Protein AF-0000000074740190 (afdb_homodimer)

Organism: NCBI:txid2562239

Foldseek 3Di:
DPPPPPPPPDPPDPDPPPPPPQPFFAKDWDWDDDPQDQGIWIWMAHPVRHTAQPQEPDDQDRDPFGKWAFQAWAFFWFQWAQPQLDPSRTIDTDDDPRHGGTFPGTHHFTKTFGHLFFQAQVDADPQLRAGAPGDGAMEGAHADDTDDHGGIFTWQWAWWWFKADPRHTHIYTYTHGCPGPCNVQGRYPVSCCVVPPPPLVVVLVCQQCRCCVVVGHGIDTTPVRDTGMRVVVVVNRVVRSVVSVCVLVVVDDSPSGDNDD/DPPPPPPPPDPPDPDPPPPPPQDFFAKDWDWDDDPQDQGIWIWMAHPVRHTAQQQEPDDQDRDPFGKWAFQAWAFFWFQWAQPQLDPSGTIDTDDDPRHGGTFPGTHHFTKTFGHLFFQAQVDADPQLRAGAPGDGAMEGAHADDTDDHGGIFTWQWAWWWFKADPRHTHIYTYTHGCPGPCNVQGRYPVSCCVVPPPPLVVVLVCQQCRCCVVVGHGIDTTPVRDTGMRVVVVVNRVVRSVVSVCVLVVVDDSPSGDNDD

pLDDT: mean 92.1, std 17.49, range [26.95, 99.0]

Nearest PDB structures (foldseek):
  6c45-assembly2_C  TM=9.838E-01  e=1.524E-32  Homo sapiens
  1wgi-assembly1_B  TM=9.609E-01  e=1.483E-31  Saccharomyces cerevisiae
  2ik0-assembly1_B  TM=9.710E-01  e=2.364E-31  Saccharomyces cerevisiae
  5c5v-assembly1_A  TM=9.401E-01  e=5.217E-28  Trypanosoma brucei brucei TREU927
  5cux-assembly1_A  TM=9.266E-01  e=1.181E-27  Trypanosoma cruzi

Solvent-accessible surface area (backbone atoms only — not comparable to full-atom values): 28143 Å² total; per-residue (Å²): 135,85,80,77,78,78,79,76,74,78,75,76,76,76,75,77,81,70,74,79,74,64,62,73,78,66,63,48,78,47,75,38,68,50,87,93,48,93,66,25,32,39,37,41,23,38,82,85,65,46,78,37,26,59,49,74,64,38,60,38,62,20,76,96,31,28,28,31,40,28,38,26,31,30,65,40,34,62,40,37,32,67,33,55,58,37,82,54,26,28,39,29,63,42,68,58,96,90,35,79,42,59,48,65,31,56,39,88,37,26,28,31,29,34,20,46,28,24,30,49,57,87,46,63,38,84,90,70,69,22,20,23,64,67,42,52,40,32,31,41,30,68,41,88,70,67,51,59,64,68,40,67,41,48,24,40,66,19,15,25,34,43,33,30,55,96,67,19,32,44,53,39,31,32,25,27,38,59,85,34,91,59,33,87,70,46,71,29,40,66,36,39,55,72,75,40,69,60,50,68,60,33,53,53,36,48,65,25,49,62,52,38,88,77,72,44,74,73,40,47,52,35,78,90,61,43,71,38,41,27,72,56,31,52,49,52,51,51,53,20,26,52,44,26,52,36,41,72,72,59,77,37,88,60,80,73,49,51,76,75,134,136,83,82,77,79,79,78,76,74,77,75,74,77,74,72,78,78,69,74,80,75,64,61,73,77,66,64,48,77,47,75,39,67,52,88,95,48,91,68,26,32,40,37,39,22,38,82,85,66,46,78,36,24,59,48,74,63,37,61,37,61,20,76,97,33,27,28,31,39,28,40,26,32,31,65,40,35,62,41,35,34,67,34,54,56,37,82,55,27,27,38,29,64,40,68,58,94,90,36,80,41,59,50,65,30,56,40,87,38,27,30,28,29,34,20,44,28,24,30,48,56,86,48,64,39,85,88,70,69,21,21,23,64,67,40,51,41,32,31,40,30,68,41,89,70,66,49,59,64,69,39,66,40,47,25,40,66,18,15,26,34,43,32,31,54,95,69,19,31,44,54,40,31,32,25,27,37,58,85,34,90,57,32,85,70,46,72,28,39,66,37,38,54,70,77,39,69,61,49,68,60,34,52,53,38,48,65,23,49,61,53,38,87,76,74,44,72,72,40,46,52,35,79,90,60,44,72,39,40,30,71,56,31,51,50,52,50,52,52,19,26,52,45,27,51,36,40,70,69,60,78,35,89,59,81,71,49,49,78,74,136

Secondary structure (DSSP, 8-state):
-----------------------PPPEEEEEES-TTSTT-EEEEEETTS-EE-TTTTS-SEETTEEEEEEEE-TT--B-EEE-TTSTT--EEE-EETTEE-B-SS--SSEEEE-TT----TT-B-TTT--EE-SSPPEEEE--SSPPPTT-EEEEEEEEEEEEEETTEEEEEEEEEETTSTTGGG--SHHHHHHHSTTHHHHHHHHHHHTTGGGTPPPPEESGGGPPB-HHHHHHHHHHHHHHHHHHHHTSS--TT-----/-----------------------PPP-EEEEES-TTSTT-EEEEE-TTS-EE-TTTTS-SEETTEEEEEEEE-TT--B-EEE-TTSTT--EEE-EETTEE-B-SS--SSEEEE-TT----TT-B-TTT--EE-SSPPEEEE--SSPPPTT-EEEEEEEEEEEEEETTEEEEEEEEEETTSTTGGG--SHHHHHHHSTTHHHHHHHHHHHTTGGGTPPPPEESGGGPPB-HHHHHHHHHHHHHHHHHHHHTSS--TT-----

InterPro domains:
  IPR008162 Inorganic pyrophosphatase [PF00719] (69-245)
  IPR008162 Inorganic pyrophosphatase [PTHR10286] (24-250)
  IPR008162 Inorganic pyrophosphatase [cd00412] (64-242)
  IPR036649 Inorganic pyrophosphatase superfamily [G3DSA:3.90.80.10] (25-261)
  IPR036649 Inorganic pyrophosphatase superfamily [SSF50324] (27-257)

Sequence (522 aa):
MQAAAVAFRRVGVARPFRPAQARLFSYSQHKVGEQGTLDYRMHFQDKNGNKISPWHDIPLKSGEHFNCLIEIPKMTKPKMEVAVKEEMNPIAQDVKKGKLRDYHGPIFWNYGMLPQTWEDPNVTHKETNCAGDNDPVDVVEIGSEALPQGAVEPVKVLGVLAMIDDGELDWKVIGIRVADKLASELNDIDDVEAKCPGVISGIREWFRWYKTPDGKPLNAFGFEEKALDKKFALEVIEETHDAWKKLKAGSTEKGKLWIGQMQAAAVAFRRVGVARPFRPAQARLFSYSQHKVGEQGTLDYRMHFQDKNGNKISPWHDIPLKSGEHFNCLIEIPKMTKPKMEVAVKEEMNPIAQDVKKGKLRDYHGPIFWNYGMLPQTWEDPNVTHKETNCAGDNDPVDVVEIGSEALPQGAVEPVKVLGVLAMIDDGELDWKVIGIRVADKLASELNDIDDVEAKCPGVISGIREWFRWYKTPDGKPLNAFGFEEKALDKKFALEVIEETHDAWKKLKAGSTEKGKLWIGQ

Structure (mmCIF, N/CA/C/O backbone):
data_AF-0000000074740190-model_v1
#
loop_
_entity.id
_entity.type
_entity.pdbx_description
1 polymer 'inorganic diphosphatase'
#
loop_
_atom_site.group_PDB
_atom_site.id
_atom_site.type_symbol
_atom_site.label_atom_id
_atom_site.label_alt_id
_atom_site.label_comp_id
_atom_site.label_asym_id
_atom_site.label_entity_id
_atom_site.label_seq_id
_atom_site.pdbx_PDB_ins_code
_atom_site.Cartn_x
_atom_site.Cartn_y
_atom_site.Cartn_z
_atom_site.occupancy
_atom_site.B_iso_or_equiv
_atom_site.auth_seq_id
_atom_site.auth_comp_id
_atom_site.auth_asym_id
_atom_site.auth_atom_id
_atom_site.pdbx_PDB_model_num
ATOM 1 N N . MET A 1 1 ? 54.125 53.281 -30.781 1 30.09 1 MET A N 1
ATOM 2 C CA . MET A 1 1 ? 52.75 52.812 -30.844 1 30.09 1 MET A CA 1
ATOM 3 C C . MET A 1 1 ? 52.25 52.375 -29.469 1 30.09 1 MET A C 1
ATOM 5 O O . MET A 1 1 ? 52.812 51.469 -28.859 1 30.09 1 MET A O 1
ATOM 9 N N . GLN A 1 2 ? 51.656 53.375 -28.656 1 28.42 2 GLN A N 1
ATOM 10 C CA . GLN A 1 2 ? 51.281 53.406 -27.25 1 28.42 2 GLN A CA 1
ATOM 11 C C . GLN A 1 2 ? 50.094 52.469 -26.953 1 28.42 2 GLN A C 1
ATOM 13 O O . GLN A 1 2 ? 49 52.688 -27.484 1 28.42 2 GLN A O 1
ATOM 18 N N . ALA A 1 3 ? 50.375 51.125 -26.719 1 31.75 3 ALA A N 1
ATOM 19 C CA . ALA A 1 3 ? 49.375 50.094 -26.469 1 31.75 3 ALA A CA 1
ATOM 20 C C . ALA A 1 3 ? 48.469 50.438 -25.281 1 31.75 3 ALA A C 1
ATOM 22 O O . ALA A 1 3 ? 48.969 50.625 -24.172 1 31.75 3 ALA A O 1
ATOM 23 N N . ALA A 1 4 ? 47.312 51.188 -25.531 1 26.95 4 ALA A N 1
ATOM 24 C CA . ALA A 1 4 ? 46.375 51.625 -24.516 1 26.95 4 ALA A CA 1
ATOM 25 C C . ALA A 1 4 ? 45.844 50.438 -23.719 1 26.95 4 ALA A C 1
ATOM 27 O O . ALA A 1 4 ? 45.375 49.438 -24.281 1 26.95 4 ALA A O 1
ATOM 28 N N . ALA A 1 5 ? 46.25 50.25 -22.484 1 33.38 5 ALA A N 1
ATOM 29 C CA . ALA A 1 5 ? 45.906 49.25 -21.469 1 33.38 5 ALA A CA 1
ATOM 30 C C . ALA A 1 5 ? 44.438 49.281 -21.125 1 33.38 5 ALA A C 1
ATOM 32 O O . ALA A 1 5 ? 43.906 50.312 -20.688 1 33.38 5 ALA A O 1
ATOM 33 N N . VAL A 1 6 ? 43.594 48.594 -21.969 1 32.41 6 VAL A N 1
ATOM 34 C CA . VAL A 1 6 ? 42.156 48.469 -21.766 1 32.41 6 VAL A CA 1
ATOM 35 C C . VAL A 1 6 ? 41.875 48.062 -20.328 1 32.41 6 VAL A C 1
ATOM 37 O O . VAL A 1 6 ? 42.406 47.031 -19.859 1 32.41 6 VAL A O 1
ATOM 40 N N . ALA A 1 7 ? 41.531 48.969 -19.469 1 35.66 7 ALA A N 1
ATOM 41 C CA . ALA A 1 7 ? 41.094 48.844 -18.078 1 35.66 7 ALA A CA 1
ATOM 42 C C . ALA A 1 7 ? 39.906 47.875 -17.969 1 35.66 7 ALA A C 1
ATOM 44 O O . ALA A 1 7 ? 38.844 48.125 -18.531 1 35.66 7 ALA A O 1
ATOM 45 N N . PHE A 1 8 ? 40.125 46.531 -17.891 1 33.22 8 PHE A N 1
ATOM 46 C CA . PHE A 1 8 ? 39.062 45.531 -17.672 1 33.22 8 PHE A CA 1
ATOM 47 C C . PHE A 1 8 ? 38.344 45.812 -16.359 1 33.22 8 PHE A C 1
ATOM 49 O O . PHE A 1 8 ? 38.969 45.844 -15.297 1 33.22 8 PHE A O 1
ATOM 56 N N . ARG A 1 9 ? 37.281 46.625 -16.359 1 33.5 9 ARG A N 1
ATOM 57 C CA . ARG A 1 9 ? 36.469 46.781 -15.156 1 33.5 9 ARG A CA 1
ATOM 58 C C . ARG A 1 9 ? 36.031 45.438 -14.617 1 33.5 9 ARG A C 1
ATOM 60 O O . ARG A 1 9 ? 35.531 44.594 -15.359 1 33.5 9 ARG A O 1
ATOM 67 N N . ARG A 1 10 ? 36.469 45.062 -13.398 1 33.75 10 ARG A N 1
ATOM 68 C CA . ARG A 1 10 ? 36.125 43.875 -12.602 1 33.75 10 ARG A CA 1
ATOM 69 C C . ARG A 1 10 ? 34.625 43.812 -12.398 1 33.75 10 ARG A C 1
ATOM 71 O O . ARG A 1 10 ? 34 44.719 -11.859 1 33.75 10 ARG A O 1
ATOM 78 N N . VAL A 1 11 ? 33.844 43.188 -13.281 1 34.56 11 VAL A N 1
ATOM 79 C CA . VAL A 1 11 ? 32.438 42.906 -13.047 1 34.56 11 VAL A CA 1
ATOM 80 C C . VAL A 1 11 ? 32.25 42.312 -11.648 1 34.56 11 VAL A C 1
ATOM 82 O O . VAL A 1 11 ? 33 41.438 -11.234 1 34.56 11 VAL A O 1
ATOM 85 N N . GLY A 1 12 ? 31.781 43.125 -10.727 1 33.66 12 GLY A N 1
ATOM 86 C CA . GLY A 1 12 ? 31.516 42.75 -9.352 1 33.66 12 GLY A CA 1
ATOM 87 C C . GLY A 1 12 ? 30.875 41.375 -9.227 1 33.66 12 GLY A C 1
ATOM 88 O O . GLY A 1 12 ? 30.016 41 -10.031 1 33.66 12 GLY A O 1
ATOM 89 N N . VAL A 1 13 ? 31.5 40.406 -8.609 1 35.81 13 VAL A N 1
ATOM 90 C CA . VAL A 1 13 ? 31.047 39.062 -8.258 1 35.81 13 VAL A CA 1
ATOM 91 C C . VAL A 1 13 ? 29.688 39.125 -7.551 1 35.81 13 VAL A C 1
ATOM 93 O O . VAL A 1 13 ? 29.547 39.844 -6.562 1 35.81 13 VAL A O 1
ATOM 96 N N . ALA A 1 14 ? 28.625 38.844 -8.234 1 39.12 14 ALA A N 1
ATOM 97 C CA . ALA A 1 14 ? 27.281 38.781 -7.645 1 39.12 14 ALA A CA 1
ATOM 98 C C . ALA A 1 14 ? 27.328 38.062 -6.301 1 39.12 14 ALA A C 1
ATOM 100 O O . ALA A 1 14 ? 27.969 37 -6.168 1 39.12 14 ALA A O 1
ATOM 101 N N . ARG A 1 15 ? 27.016 38.781 -5.297 1 40.62 15 ARG A N 1
ATOM 102 C CA . ARG A 1 15 ? 26.922 38.219 -3.955 1 40.62 15 ARG A CA 1
ATOM 103 C C . ARG A 1 15 ? 26.078 36.938 -3.955 1 40.62 15 ARG A C 1
ATOM 105 O O . ARG A 1 15 ? 25.016 36.875 -4.57 1 40.62 15 ARG A O 1
ATOM 112 N N . PRO A 1 16 ? 26.594 35.781 -3.537 1 38.06 16 PRO A N 1
ATOM 113 C CA . PRO A 1 16 ? 25.828 34.531 -3.5 1 38.06 16 PRO A CA 1
ATOM 114 C C . PRO A 1 16 ? 24.531 34.656 -2.713 1 38.06 16 PRO A C 1
ATOM 116 O O . PRO A 1 16 ? 24.484 35.375 -1.706 1 38.06 16 PRO A O 1
ATOM 119 N N . PHE A 1 17 ? 23.344 34.688 -3.232 1 31.52 17 PHE A N 1
ATOM 120 C CA . PHE A 1 17 ? 22.031 34.594 -2.594 1 31.52 17 PHE A CA 1
ATOM 121 C C . PHE A 1 17 ? 22.062 33.594 -1.428 1 31.52 17 PHE A C 1
ATOM 123 O O . PHE A 1 17 ? 22.406 32.438 -1.605 1 31.52 17 PHE A O 1
ATOM 130 N N . ARG A 1 18 ? 22.391 33.969 -0.25 1 36.62 18 ARG A N 1
ATOM 131 C CA . ARG A 1 18 ? 22.219 33.062 0.884 1 36.62 18 ARG A CA 1
ATOM 132 C C . ARG A 1 18 ? 20.766 32.594 0.996 1 36.62 18 ARG A C 1
ATOM 134 O O . ARG A 1 18 ? 19.859 33.438 1.107 1 36.62 18 ARG A O 1
ATOM 141 N N . PRO A 1 19 ? 20.484 31.453 0.653 1 42.22 19 PRO A N 1
ATOM 142 C CA . PRO A 1 19 ? 19.094 31 0.77 1 42.22 19 PRO A CA 1
ATOM 143 C C . PRO A 1 19 ? 18.453 31.406 2.098 1 42.22 19 PRO A C 1
ATOM 145 O O . PRO A 1 19 ? 19.141 31.484 3.121 1 42.22 19 PRO A O 1
ATOM 148 N N . ALA A 1 20 ? 17.484 32.156 2.262 1 42.03 20 ALA A N 1
ATOM 149 C CA . ALA A 1 20 ? 16.734 32.531 3.457 1 42.03 20 ALA A CA 1
ATOM 150 C C . ALA A 1 20 ? 16.641 31.375 4.434 1 42.03 20 ALA A C 1
ATOM 152 O O . ALA A 1 20 ? 16.156 30.297 4.07 1 42.03 20 ALA A O 1
ATOM 153 N N . GLN A 1 21 ? 17.484 31.312 5.43 1 46.09 21 GLN A N 1
ATOM 154 C CA . GLN A 1 21 ? 17.484 30.312 6.484 1 46.09 21 GLN A CA 1
ATOM 155 C C . GLN A 1 21 ? 16.109 30.141 7.102 1 46.09 21 GLN A C 1
ATOM 157 O O . GLN A 1 21 ? 15.492 31.125 7.539 1 46.09 21 GLN A O 1
ATOM 162 N N . ALA A 1 22 ? 15.312 29.156 6.656 1 55.09 22 ALA A N 1
ATOM 163 C CA . ALA A 1 22 ? 14.047 28.812 7.305 1 55.09 22 ALA A CA 1
ATOM 164 C C . ALA A 1 22 ? 14.164 28.922 8.828 1 55.09 22 ALA A C 1
ATOM 166 O O . ALA A 1 22 ? 15.117 28.406 9.414 1 55.09 22 ALA A O 1
ATOM 167 N N . ARG A 1 23 ? 13.68 30.016 9.422 1 59 23 ARG A N 1
ATOM 168 C CA . ARG A 1 23 ? 13.656 30.141 10.875 1 59 23 ARG A CA 1
ATOM 169 C C . ARG A 1 23 ? 12.797 29.047 11.5 1 59 23 ARG A C 1
ATOM 171 O O . ARG A 1 23 ? 11.609 28.922 11.195 1 59 23 ARG A O 1
ATOM 178 N N . LEU A 1 24 ? 13.438 28.141 12.219 1 73.38 24 LEU A N 1
ATOM 179 C CA . LEU A 1 24 ? 12.773 27.047 12.93 1 73.38 24 LEU A CA 1
ATOM 180 C C . LEU A 1 24 ? 11.922 27.578 14.078 1 73.38 24 LEU A C 1
ATOM 182 O O . LEU A 1 24 ? 12.352 28.484 14.805 1 73.38 24 LEU A O 1
ATOM 186 N N . PHE A 1 25 ? 10.688 27.312 14.016 1 84.12 25 PHE A N 1
ATOM 187 C CA . PHE A 1 25 ? 9.828 27.609 15.156 1 84.12 25 PHE A CA 1
ATOM 188 C C . PHE A 1 25 ? 10.391 27.016 16.438 1 84.12 25 PHE A C 1
ATOM 190 O O . PHE A 1 25 ? 10.766 25.844 16.469 1 84.12 25 PHE A O 1
ATOM 197 N N . SER A 1 26 ? 10.531 27.875 17.484 1 87.88 26 SER A N 1
ATOM 198 C CA . SER A 1 26 ? 11.062 27.406 18.766 1 87.88 26 SER A CA 1
ATOM 199 C C . SER A 1 26 ? 9.953 26.875 19.672 1 87.88 26 SER A C 1
ATOM 201 O O . SER A 1 26 ? 8.977 27.578 19.922 1 87.88 26 SER A O 1
ATOM 203 N N . TYR A 1 27 ? 10.109 25.641 20.062 1 93.44 27 TYR A N 1
ATOM 204 C CA . TYR A 1 27 ? 9.102 24.969 20.875 1 93.44 27 TYR A CA 1
ATOM 205 C C . TYR A 1 27 ? 9.719 23.828 21.688 1 93.44 27 TYR A C 1
ATOM 207 O O . TYR A 1 27 ? 10.867 23.453 21.469 1 93.44 27 TYR A O 1
ATOM 215 N N . SER A 1 28 ? 9 23.391 22.688 1 95.69 28 SER A N 1
ATOM 216 C CA . SER A 1 28 ? 9.32 22.172 23.422 1 95.69 28 SER A CA 1
ATOM 217 C C . SER A 1 28 ? 8.109 21.25 23.531 1 95.69 28 SER A C 1
ATOM 219 O O . SER A 1 28 ? 6.973 21.688 23.312 1 95.69 28 SER A O 1
ATOM 221 N N . GLN A 1 29 ? 8.352 20.031 23.719 1 96.56 29 GLN A N 1
ATOM 222 C CA . GLN A 1 29 ? 7.309 19.016 23.859 1 96.56 29 GLN A CA 1
ATOM 223 C C . GLN A 1 29 ? 7.262 18.453 25.266 1 96.56 29 GLN A C 1
ATOM 225 O O . GLN A 1 29 ? 8.297 18.344 25.938 1 96.56 29 GLN A O 1
ATOM 230 N N . HIS A 1 30 ? 6.09 18.219 25.734 1 96.12 30 HIS A N 1
ATOM 231 C CA . HIS A 1 30 ? 5.867 17.562 27.016 1 96.12 30 HIS A CA 1
ATOM 232 C C . HIS A 1 30 ? 4.914 16.375 26.875 1 96.12 30 HIS A C 1
ATOM 234 O O . HIS A 1 30 ? 3.77 16.547 26.438 1 96.12 30 HIS A O 1
ATOM 240 N N . LYS A 1 31 ? 5.344 15.172 27.281 1 97.31 31 LYS A N 1
ATOM 241 C CA . LYS A 1 31 ? 4.539 13.953 27.156 1 97.31 31 LYS A CA 1
ATOM 242 C C . LYS A 1 31 ? 3.861 13.609 28.484 1 97.31 31 LYS A C 1
ATOM 244 O O . LYS A 1 31 ? 4.465 13.742 29.547 1 97.31 31 LYS A O 1
ATOM 249 N N . VAL A 1 32 ? 2.684 13.305 28.375 1 97.62 32 VAL A N 1
ATOM 250 C CA . VAL A 1 32 ? 1.907 12.766 29.484 1 97.62 32 VAL A CA 1
ATOM 251 C C . VAL A 1 32 ? 1.421 11.359 29.156 1 97.62 32 VAL A C 1
ATOM 253 O O . VAL A 1 32 ? 0.952 11.109 28.031 1 97.62 32 VAL A O 1
ATOM 256 N N . GLY A 1 33 ? 1.54 10.461 30.094 1 97.19 33 GLY A N 1
ATOM 257 C CA . GLY A 1 33 ? 1.168 9.078 29.828 1 97.19 33 GLY A CA 1
ATOM 258 C C . GLY A 1 33 ? 2.193 8.336 28.984 1 97.19 33 GLY A C 1
ATOM 259 O O . GLY A 1 33 ? 3.188 8.922 28.562 1 97.19 33 GLY A O 1
ATOM 260 N N . GLU A 1 34 ? 1.964 7.027 28.797 1 96.19 34 GLU A N 1
ATOM 261 C CA . GLU A 1 34 ? 2.869 6.18 28.031 1 96.19 34 GLU A CA 1
ATOM 262 C C . GLU A 1 34 ? 2.348 5.953 26.609 1 96.19 34 GLU A C 1
ATOM 264 O O . GLU A 1 34 ? 1.158 5.699 26.406 1 96.19 34 GLU A O 1
ATOM 269 N N . GLN A 1 35 ? 3.285 6.105 25.703 1 94.38 35 GLN A N 1
ATOM 270 C CA . GLN A 1 35 ? 2.887 5.809 24.344 1 94.38 35 GLN A CA 1
ATOM 271 C C . GLN A 1 35 ? 2.285 4.41 24.234 1 94.38 35 GLN A C 1
ATOM 273 O O . GLN A 1 35 ? 2.805 3.459 24.812 1 94.38 35 GLN A O 1
ATOM 278 N N . GLY A 1 36 ? 1.185 4.273 23.547 1 96.5 36 GLY A N 1
ATOM 279 C CA . GLY A 1 36 ? 0.504 2.992 23.422 1 96.5 36 GLY A CA 1
ATOM 280 C C . GLY A 1 36 ? -0.605 2.812 24.453 1 96.5 36 GLY A C 1
ATOM 281 O O . GLY A 1 36 ? -1.18 1.728 24.562 1 96.5 36 GLY A O 1
ATOM 282 N N . THR A 1 37 ? -0.851 3.885 25.203 1 97.56 37 THR A N 1
ATOM 283 C CA . THR A 1 37 ? -1.96 3.859 26.141 1 97.56 37 THR A CA 1
ATOM 284 C C . THR A 1 37 ? -2.982 4.941 25.812 1 97.56 37 THR A C 1
ATOM 286 O O . THR A 1 37 ? -2.688 5.867 25.047 1 97.56 37 THR A O 1
ATOM 289 N N . LEU A 1 38 ? -4.152 4.832 26.344 1 97.5 38 LEU A N 1
ATOM 290 C CA . LEU A 1 38 ? -5.254 5.754 26.078 1 97.5 38 LEU A CA 1
ATOM 291 C C . LEU A 1 38 ? -4.969 7.125 26.688 1 97.5 38 LEU A C 1
ATOM 293 O O . LEU A 1 38 ? -5.547 8.125 26.266 1 97.5 38 LEU A O 1
ATOM 297 N N . ASP A 1 39 ? -4.086 7.203 27.625 1 97.06 39 ASP A N 1
ATOM 298 C CA . ASP A 1 39 ? -3.865 8.445 28.359 1 97.06 39 ASP A CA 1
ATOM 299 C C . ASP A 1 39 ? -2.729 9.25 27.734 1 97.06 39 ASP A C 1
ATOM 301 O O . ASP A 1 39 ? -2.494 10.406 28.109 1 97.06 39 ASP A O 1
ATOM 305 N N . TYR A 1 40 ? -2.057 8.688 26.781 1 98.5 40 TYR A N 1
ATOM 306 C CA . TYR A 1 40 ? -0.911 9.367 26.188 1 98.5 40 TYR A CA 1
ATOM 307 C C . TYR A 1 40 ? -1.335 10.672 25.516 1 98.5 40 TYR A C 1
ATOM 309 O O . TYR A 1 40 ? -2.301 10.695 24.75 1 98.5 40 TYR A O 1
ATOM 317 N N . ARG A 1 41 ? -0.619 11.734 25.797 1 98.69 41 ARG A N 1
ATOM 318 C CA . ARG A 1 41 ? -0.732 13.023 25.125 1 98.69 41 ARG A CA 1
ATOM 319 C C . ARG A 1 41 ? 0.633 13.688 24.984 1 98.69 41 ARG A C 1
ATOM 321 O O . ARG A 1 41 ? 1.448 13.648 25.906 1 98.69 41 ARG A O 1
ATOM 328 N N . MET A 1 42 ? 0.902 14.227 23.875 1 98.75 42 MET A N 1
ATOM 329 C CA . MET A 1 42 ? 2.059 15.102 23.688 1 98.75 42 MET A CA 1
ATOM 330 C C . MET A 1 42 ? 1.632 16.562 23.609 1 98.75 42 MET A C 1
ATOM 332 O O . MET A 1 42 ? 0.971 16.969 22.656 1 98.75 42 MET A O 1
ATOM 336 N N . HIS A 1 43 ? 2.004 17.312 24.578 1 98.69 43 HIS A N 1
ATOM 337 C CA . HIS A 1 43 ? 1.711 18.734 24.656 1 98.69 43 HIS A CA 1
ATOM 338 C C . HIS A 1 43 ? 2.898 19.562 24.188 1 98.69 43 HIS A C 1
ATOM 340 O O . HIS A 1 43 ? 4.008 19.047 24.047 1 98.69 43 HIS A O 1
ATOM 346 N N . PHE A 1 44 ? 2.594 20.859 23.938 1 98.5 44 PHE A N 1
ATOM 347 C CA . PHE A 1 44 ? 3.617 21.75 23.391 1 98.5 44 PHE A CA 1
ATOM 348 C C . PHE A 1 44 ? 3.713 23.031 24.203 1 98.5 44 PHE A C 1
ATOM 350 O O . PHE A 1 44 ? 2.721 23.5 24.766 1 98.5 44 PHE A O 1
ATOM 357 N N . GLN A 1 45 ? 4.934 23.562 24.219 1 97.56 45 GLN A N 1
ATOM 358 C CA . GLN A 1 45 ? 5.203 24.859 24.828 1 97.56 45 GLN A CA 1
ATOM 359 C C . GLN A 1 45 ? 6.059 25.734 23.922 1 97.56 45 GLN A C 1
ATOM 361 O O . GLN A 1 45 ? 6.879 25.234 23.156 1 97.56 45 GLN A O 1
ATOM 366 N N . ASP A 1 46 ? 5.789 27.062 24.047 1 95.38 46 ASP A N 1
ATOM 367 C CA . ASP A 1 46 ? 6.641 27.969 23.297 1 95.38 46 ASP A CA 1
ATOM 368 C C . ASP A 1 46 ? 7.961 28.219 24.031 1 95.38 46 ASP A C 1
ATOM 370 O O . ASP A 1 46 ? 8.25 27.562 25.031 1 95.38 46 ASP A O 1
ATOM 374 N N . LYS A 1 47 ? 8.758 29.109 23.484 1 92.81 47 LYS A N 1
ATOM 375 C CA . LYS A 1 47 ? 10.086 29.375 24.016 1 92.81 47 LYS A CA 1
ATOM 376 C C . LYS A 1 47 ? 10.016 29.953 25.422 1 92.81 47 LYS A C 1
ATOM 378 O O . LYS A 1 47 ? 10.969 29.828 26.203 1 92.81 47 LYS A O 1
ATOM 383 N N . ASN A 1 48 ? 8.922 30.547 25.812 1 94.62 48 ASN A N 1
ATOM 384 C CA . ASN A 1 48 ? 8.758 31.172 27.125 1 94.62 48 ASN A CA 1
ATOM 385 C C . ASN A 1 48 ? 8.133 30.203 28.125 1 94.62 48 ASN A C 1
ATOM 387 O O . ASN A 1 48 ? 7.848 30.594 29.266 1 94.62 48 ASN A O 1
ATOM 391 N N . GLY A 1 49 ? 7.801 29.016 27.703 1 93.81 49 GLY A N 1
ATOM 392 C CA . GLY A 1 49 ? 7.246 28 28.594 1 93.81 49 GLY A CA 1
ATOM 393 C C . GLY A 1 49 ? 5.73 28.016 28.641 1 93.81 49 GLY A C 1
ATOM 394 O O . GLY A 1 49 ? 5.117 27.266 29.391 1 93.81 49 GLY A O 1
ATOM 395 N N . ASN A 1 50 ? 5.16 28.859 27.859 1 95.94 50 ASN A N 1
ATOM 396 C CA . ASN A 1 50 ? 3.705 28.891 27.781 1 95.94 50 ASN A CA 1
ATOM 397 C C . ASN A 1 50 ? 3.16 27.719 26.969 1 95.94 50 ASN A C 1
ATOM 399 O O . ASN A 1 50 ? 3.711 27.375 25.922 1 95.94 50 ASN A O 1
ATOM 403 N N . LYS A 1 51 ? 2.082 27.125 27.484 1 97.06 51 LYS A N 1
ATOM 404 C CA . LYS A 1 51 ? 1.406 26.078 26.719 1 97.06 51 LYS A CA 1
ATOM 405 C C . LYS A 1 51 ? 0.827 26.641 25.422 1 97.06 51 LYS A C 1
ATOM 407 O O . LYS A 1 51 ? 0.241 27.719 25.422 1 97.06 51 LYS A O 1
ATOM 412 N N . ILE A 1 52 ? 1.028 25.891 24.406 1 98 52 ILE A N 1
ATOM 413 C CA . ILE A 1 52 ? 0.496 26.344 23.125 1 98 52 ILE A CA 1
ATOM 414 C C . ILE A 1 52 ? -0.211 25.188 22.422 1 98 52 ILE A C 1
ATOM 416 O O . ILE A 1 52 ? 0.078 24.016 22.688 1 98 52 ILE A O 1
ATOM 420 N N . SER A 1 53 ? -1.227 25.531 21.609 1 98.44 53 SER A N 1
ATOM 421 C CA . SER A 1 53 ? -1.828 24.609 20.656 1 98.44 53 SER A CA 1
ATOM 422 C C . SER A 1 53 ? -0.989 24.5 19.391 1 98.44 53 SER A C 1
ATOM 424 O O . SER A 1 53 ? -0.733 25.5 18.719 1 98.44 53 SER A O 1
ATOM 426 N N . PRO A 1 54 ? -0.589 23.297 19.016 1 98.56 54 PRO A N 1
ATOM 427 C CA . PRO A 1 54 ? 0.177 23.172 17.766 1 98.56 54 PRO A CA 1
ATOM 428 C C . PRO A 1 54 ? -0.657 23.5 16.531 1 98.56 54 PRO A C 1
ATOM 430 O O . PRO A 1 54 ? -0.104 23.797 15.469 1 98.56 54 PRO A O 1
ATOM 433 N N . TRP A 1 55 ? -1.951 23.391 16.625 1 98.81 55 TRP A N 1
ATOM 434 C CA . TRP A 1 55 ? -2.852 23.734 15.523 1 98.81 55 TRP A CA 1
ATOM 435 C C . TRP A 1 55 ? -3 25.234 15.383 1 98.81 55 TRP A C 1
ATOM 437 O O . TRP A 1 55 ? -2.934 25.781 14.273 1 98.81 55 TRP A O 1
ATOM 447 N N . HIS A 1 56 ? -3.086 25.938 16.516 1 98.56 56 HIS A N 1
ATOM 448 C CA . HIS A 1 56 ? -3.531 27.328 16.453 1 98.56 56 HIS A CA 1
ATOM 449 C C . HIS A 1 56 ? -2.371 28.281 16.688 1 98.56 56 HIS A C 1
ATOM 451 O O . HIS A 1 56 ? -2.418 29.438 16.25 1 98.56 56 HIS A O 1
ATOM 457 N N . ASP A 1 57 ? -1.324 27.828 17.344 1 98.06 57 ASP A N 1
ATOM 458 C CA . ASP A 1 57 ? -0.349 28.797 17.844 1 98.06 57 ASP A CA 1
ATOM 459 C C . ASP A 1 57 ? 0.979 28.672 17.109 1 98.06 57 ASP A C 1
ATOM 461 O O . ASP A 1 57 ? 1.845 29.547 17.219 1 98.06 57 ASP A O 1
ATOM 465 N N . ILE A 1 58 ? 1.221 27.625 16.406 1 97.94 58 ILE A N 1
ATOM 466 C CA . ILE A 1 58 ? 2.369 27.547 15.508 1 97.94 58 ILE A CA 1
ATOM 467 C C . ILE A 1 58 ? 2.045 28.25 14.188 1 97.94 58 ILE A C 1
ATOM 469 O O . ILE A 1 58 ? 1.008 27.984 13.578 1 97.94 58 ILE A O 1
ATOM 473 N N . PRO A 1 59 ? 2.914 29.156 13.773 1 98.12 59 PRO A N 1
ATOM 474 C CA . PRO A 1 59 ? 2.625 29.859 12.516 1 98.12 59 PRO A CA 1
ATOM 475 C C . PRO A 1 59 ? 2.596 28.922 11.312 1 98.12 59 PRO A C 1
ATOM 477 O O . PRO A 1 59 ? 3.381 27.969 11.242 1 98.12 59 PRO A O 1
ATOM 480 N N . LEU A 1 60 ? 1.667 29.188 10.398 1 98.69 60 LEU A N 1
ATOM 481 C CA . LEU A 1 60 ? 1.6 28.422 9.148 1 98.69 60 LEU A CA 1
ATOM 482 C C . LEU A 1 60 ? 2.881 28.594 8.344 1 98.69 60 LEU A C 1
ATOM 484 O O . LEU A 1 60 ? 3.473 27.609 7.895 1 98.69 60 LEU A O 1
ATOM 488 N N . LYS A 1 61 ? 3.32 29.828 8.211 1 98.19 61 LYS A N 1
ATOM 489 C CA . LYS A 1 61 ? 4.461 30.156 7.359 1 98.19 61 LYS A CA 1
ATOM 490 C C . LYS A 1 61 ? 5.773 29.984 8.109 1 98.19 61 LYS A C 1
ATOM 492 O O . LYS A 1 61 ? 5.855 30.297 9.305 1 98.19 61 LYS A O 1
ATOM 497 N N . SER A 1 62 ? 6.727 29.5 7.492 1 97.19 62 SER A N 1
ATOM 498 C CA . SER A 1 62 ? 8.133 29.469 7.883 1 97.19 62 SER A CA 1
ATOM 499 C C . SER A 1 62 ? 9.023 30.031 6.777 1 97.19 62 SER A C 1
ATOM 501 O O . SER A 1 62 ? 9.609 29.266 6.004 1 97.19 62 SER A O 1
ATOM 503 N N . GLY A 1 63 ? 9.25 31.359 6.82 1 94.81 63 GLY A N 1
ATOM 504 C CA . GLY A 1 63 ? 9.844 32 5.656 1 94.81 63 GLY A CA 1
ATOM 505 C C . GLY A 1 63 ? 9.016 31.828 4.395 1 94.81 63 GLY A C 1
ATOM 506 O O . GLY A 1 63 ? 7.828 32.156 4.379 1 94.81 63 GLY A O 1
ATOM 507 N N . GLU A 1 64 ? 9.648 31.312 3.346 1 95.56 64 GLU A N 1
ATOM 508 C CA . GLU A 1 64 ? 8.945 31.078 2.092 1 95.56 64 GLU A CA 1
ATOM 509 C C . GLU A 1 64 ? 8.281 29.703 2.076 1 95.56 64 GLU A C 1
ATOM 511 O O . GLU A 1 64 ? 7.59 29.359 1.12 1 95.56 64 GLU A O 1
ATOM 516 N N . HIS A 1 65 ? 8.539 29.047 3.123 1 98.19 65 HIS A N 1
ATOM 517 C CA . HIS A 1 65 ? 8 27.688 3.236 1 98.19 65 HIS A CA 1
ATOM 518 C C . HIS A 1 65 ? 6.898 27.625 4.285 1 98.19 65 HIS A C 1
ATOM 520 O O . HIS A 1 65 ? 6.285 28.641 4.617 1 98.19 65 HIS A O 1
ATOM 526 N N . PHE A 1 66 ? 6.547 26.391 4.684 1 98.81 66 PHE A N 1
ATOM 527 C CA . PHE A 1 66 ? 5.453 26.188 5.625 1 98.81 66 PHE A CA 1
ATOM 528 C C . PHE A 1 66 ? 5.879 25.281 6.766 1 98.81 66 PHE A C 1
ATOM 530 O O . PHE A 1 66 ? 6.566 24.281 6.547 1 98.81 66 PHE A O 1
ATOM 537 N N . ASN A 1 67 ? 5.496 25.641 8 1 98.81 67 ASN A N 1
ATOM 538 C CA . ASN A 1 67 ? 5.707 24.734 9.117 1 98.81 67 ASN A CA 1
ATOM 539 C C . ASN A 1 67 ? 4.805 23.5 9.008 1 98.81 67 ASN A C 1
ATOM 541 O O . ASN A 1 67 ? 3.609 23.625 8.727 1 98.81 67 ASN A O 1
ATOM 545 N N . CYS A 1 68 ? 5.387 22.375 9.141 1 98.81 68 CYS A N 1
ATOM 546 C CA . CYS A 1 68 ? 4.66 21.109 9.203 1 98.81 68 CYS A CA 1
ATOM 547 C C . CYS A 1 68 ? 4.875 20.406 10.547 1 98.81 68 CYS A C 1
ATOM 549 O O . CYS A 1 68 ? 6.016 20.203 10.961 1 98.81 68 CYS A O 1
ATOM 551 N N . LEU A 1 69 ? 3.805 20.141 11.242 1 98.88 69 LEU A N 1
ATOM 552 C CA . LEU A 1 69 ? 3.867 19.328 12.445 1 98.88 69 LEU A CA 1
ATOM 553 C C . LEU A 1 69 ? 3.793 17.844 12.109 1 98.88 69 LEU A C 1
ATOM 555 O O . LEU A 1 69 ? 2.803 17.375 11.531 1 98.88 69 LEU A O 1
ATOM 559 N N . ILE A 1 70 ? 4.809 17.062 12.461 1 98.94 70 ILE A N 1
ATOM 560 C CA . ILE A 1 70 ? 4.832 15.633 12.18 1 98.94 70 ILE A CA 1
ATOM 561 C C . ILE A 1 70 ? 4.031 14.883 13.25 1 98.94 70 ILE A C 1
ATOM 563 O O . ILE A 1 70 ? 4.363 14.938 14.438 1 98.94 70 ILE A O 1
ATOM 567 N N . GLU A 1 71 ? 2.984 14.211 12.789 1 98.88 71 GLU A N 1
ATOM 568 C CA . GLU A 1 71 ? 2.139 13.43 13.68 1 98.88 71 GLU A CA 1
ATOM 569 C C . GLU A 1 71 ? 2.553 11.961 13.695 1 98.88 71 GLU A C 1
ATOM 571 O O . GLU A 1 71 ? 2.639 11.344 14.75 1 98.88 71 GLU A O 1
ATOM 576 N N . ILE A 1 72 ? 2.771 11.445 12.547 1 98.94 72 ILE A N 1
ATOM 577 C CA . ILE A 1 72 ? 3.098 10.039 12.344 1 98.94 72 ILE A CA 1
ATOM 578 C C . ILE A 1 72 ? 4.441 9.922 11.633 1 98.94 72 ILE A C 1
ATOM 580 O O . ILE A 1 72 ? 4.551 10.234 10.445 1 98.94 72 ILE A O 1
ATOM 584 N N . PRO A 1 73 ? 5.457 9.445 12.32 1 98.81 73 PRO A N 1
ATOM 585 C CA . PRO A 1 73 ? 6.758 9.258 11.68 1 98.81 73 PRO A CA 1
ATOM 586 C C . PRO A 1 73 ? 6.73 8.203 10.57 1 98.81 73 PRO A C 1
ATOM 588 O O . PRO A 1 73 ? 6.004 7.211 10.68 1 98.81 73 PRO A O 1
ATOM 591 N N . LYS A 1 74 ? 7.543 8.438 9.586 1 98.62 74 LYS A N 1
ATOM 592 C CA . LYS A 1 74 ? 7.77 7.469 8.516 1 98.62 74 LYS A CA 1
ATOM 593 C C . LYS A 1 74 ? 8.055 6.082 9.086 1 98.62 74 LYS A C 1
ATOM 595 O O . LYS A 1 74 ? 8.789 5.945 10.062 1 98.62 74 LYS A O 1
ATOM 600 N N . MET A 1 75 ? 7.406 5.012 8.508 1 98.12 75 MET A N 1
ATOM 601 C CA . MET A 1 75 ? 7.633 3.596 8.781 1 98.12 75 MET A CA 1
ATOM 602 C C . MET A 1 75 ? 7.059 3.207 10.141 1 98.12 75 MET A C 1
ATOM 604 O O . MET A 1 75 ? 7.578 2.305 10.797 1 98.12 75 MET A O 1
ATOM 608 N N . THR A 1 76 ? 6.02 3.936 10.664 1 98.31 76 THR A N 1
ATOM 609 C CA . THR A 1 76 ? 5.324 3.574 11.891 1 98.31 76 THR A CA 1
ATOM 610 C C . THR A 1 76 ? 3.848 3.299 11.617 1 98.31 76 THR A C 1
ATOM 612 O O . THR A 1 76 ? 3.363 3.533 10.508 1 98.31 76 THR A O 1
ATOM 615 N N . LYS A 1 77 ? 3.08 2.836 12.609 1 98.31 77 LYS A N 1
ATOM 616 C CA . LYS A 1 77 ? 1.724 2.348 12.383 1 98.31 77 LYS A CA 1
ATOM 617 C C . LYS A 1 77 ? 0.714 3.129 13.219 1 98.31 77 LYS A C 1
ATOM 619 O O . LYS A 1 77 ? -0.439 3.293 12.812 1 98.31 77 LYS A O 1
ATOM 624 N N . PRO A 1 78 ? 1.103 3.592 14.453 1 98.62 78 PRO A N 1
ATOM 625 C CA . PRO A 1 78 ? 0.087 4.223 15.297 1 98.62 78 PRO A CA 1
ATOM 626 C C . PRO A 1 78 ? -0.535 5.457 14.656 1 98.62 78 PRO A C 1
ATOM 628 O O . PRO A 1 78 ? 0.186 6.348 14.188 1 98.62 78 PRO A O 1
ATOM 631 N N . LYS A 1 79 ? -1.824 5.527 14.617 1 98.62 79 LYS A N 1
ATOM 632 C CA . LYS A 1 79 ? -2.555 6.641 14.016 1 98.62 79 LYS A CA 1
ATOM 633 C C . LYS A 1 79 ? -2.574 7.852 14.945 1 98.62 79 LYS A C 1
ATOM 635 O O . LYS A 1 79 ? -3.613 8.18 15.516 1 98.62 79 LYS A O 1
ATOM 640 N N . MET A 1 80 ? -1.49 8.508 15 1 98.81 80 MET A N 1
ATOM 641 C CA . MET A 1 80 ? -1.322 9.695 15.828 1 98.81 80 MET A CA 1
ATOM 642 C C . MET A 1 80 ? -1.854 10.938 15.125 1 98.81 80 MET A C 1
ATOM 644 O O . MET A 1 80 ? -1.632 11.109 13.922 1 98.81 80 MET A O 1
ATOM 648 N N . GLU A 1 81 ? -2.521 11.734 15.867 1 98.56 81 GLU A N 1
ATOM 649 C CA . GLU A 1 81 ? -3.074 12.953 15.289 1 98.56 81 GLU A CA 1
ATOM 650 C C . GLU A 1 81 ? -3.223 14.055 16.328 1 98.56 81 GLU A C 1
ATOM 652 O O . GLU A 1 81 ? -3.271 13.773 17.531 1 98.56 81 GLU A O 1
ATOM 657 N N . VAL A 1 82 ? -3.244 15.266 15.867 1 98.75 82 VAL A N 1
ATOM 658 C CA . VAL A 1 82 ? -3.654 16.375 16.719 1 98.75 82 VAL A CA 1
ATOM 659 C C . VAL A 1 82 ? -5.117 16.203 17.125 1 98.75 82 VAL A C 1
ATOM 661 O O . VAL A 1 82 ? -5.992 16.078 16.25 1 98.75 82 VAL A O 1
ATOM 664 N N . ALA A 1 83 ? -5.352 16.156 18.438 1 98.44 83 ALA A N 1
ATOM 665 C CA . ALA A 1 83 ? -6.711 16.031 18.953 1 98.44 83 ALA A CA 1
ATOM 666 C C . ALA A 1 83 ? -7.441 17.375 18.875 1 98.44 83 ALA A C 1
ATOM 668 O O . ALA A 1 83 ? -7.453 18.141 19.844 1 98.44 83 ALA A O 1
ATOM 669 N N . VAL A 1 84 ? -8.164 17.562 17.859 1 98.44 84 VAL A N 1
ATOM 670 C CA . VAL A 1 84 ? -8.68 18.875 17.5 1 98.44 84 VAL A CA 1
ATOM 671 C C . VAL A 1 84 ? -9.805 19.266 18.469 1 98.44 84 VAL A C 1
ATOM 673 O O . VAL A 1 84 ? -10.156 20.438 18.562 1 98.44 84 VAL A O 1
ATOM 676 N N . LYS A 1 85 ? -10.312 18.359 19.234 1 98.06 85 LYS A N 1
ATOM 677 C CA . LYS A 1 85 ? -11.438 18.625 20.125 1 98.06 85 LYS A CA 1
ATOM 678 C C . LYS A 1 85 ? -10.969 18.766 21.578 1 98.06 85 LYS A C 1
ATOM 680 O O . LYS A 1 85 ? -11.766 19.094 22.469 1 98.06 85 LYS A O 1
ATOM 685 N N . GLU A 1 86 ? -9.742 18.531 21.812 1 98.12 86 GLU A N 1
ATOM 686 C CA . GLU A 1 86 ? -9.211 18.594 23.172 1 98.12 86 GLU A CA 1
ATOM 687 C C . GLU A 1 86 ? -8.516 19.922 23.438 1 98.12 86 GLU A C 1
ATOM 689 O O . GLU A 1 86 ? -7.945 20.531 22.531 1 98.12 86 GLU A O 1
ATOM 694 N N . GLU A 1 87 ? -8.531 20.297 24.688 1 97.81 87 GLU A N 1
ATOM 695 C CA . GLU A 1 87 ? -7.875 21.531 25.094 1 97.81 87 GLU A CA 1
ATOM 696 C C . GLU A 1 87 ? -6.391 21.516 24.734 1 97.81 87 GLU A C 1
ATOM 698 O O . GLU A 1 87 ? -5.699 20.531 24.984 1 97.81 87 GLU A O 1
ATOM 703 N N . MET A 1 88 ? -6.023 22.578 24.109 1 98.25 88 MET A N 1
ATOM 704 C CA . MET A 1 88 ? -4.637 22.828 23.719 1 98.25 88 MET A CA 1
ATOM 705 C C . MET A 1 88 ? -4.207 21.891 22.594 1 98.25 88 MET A C 1
ATOM 707 O O . MET A 1 88 ? -3.049 21.906 22.172 1 98.25 88 MET A O 1
ATOM 711 N N . ASN A 1 89 ? -5.051 21.016 22.141 1 98.69 89 ASN A N 1
ATOM 712 C CA . ASN A 1 89 ? -4.895 20.203 20.938 1 98.69 89 ASN A CA 1
ATOM 713 C C . ASN A 1 89 ? -3.619 19.375 21 1 98.69 89 ASN A C 1
ATOM 715 O O . ASN A 1 89 ? -2.811 19.406 20.062 1 98.69 89 ASN A O 1
ATOM 719 N N . PRO A 1 90 ? -3.396 18.516 21.984 1 98.81 90 PRO A N 1
ATOM 720 C CA . PRO A 1 90 ? -2.221 17.641 22 1 98.81 90 PRO A CA 1
ATOM 721 C C . PRO A 1 90 ? -2.232 16.625 20.875 1 98.81 90 PRO A C 1
ATOM 723 O O . PRO A 1 90 ? -3.268 16.406 20.234 1 98.81 90 PRO A O 1
ATOM 726 N N . ILE A 1 91 ? -1.045 16.062 20.562 1 98.88 91 ILE A N 1
ATOM 727 C CA . ILE A 1 91 ? -1.039 14.852 19.734 1 98.88 91 ILE A CA 1
ATOM 728 C C . ILE A 1 91 ? -1.512 13.664 20.578 1 98.88 91 ILE A C 1
ATOM 730 O O . ILE A 1 91 ? -1.082 13.492 21.719 1 98.88 91 ILE A O 1
ATOM 734 N N . ALA A 1 92 ? -2.404 12.922 20.062 1 98.75 92 ALA A N 1
ATOM 735 C CA . ALA A 1 92 ? -2.924 11.695 20.672 1 98.75 92 ALA A CA 1
ATOM 736 C C . ALA A 1 92 ? -3.176 10.625 19.625 1 98.75 92 ALA A C 1
ATOM 738 O O . ALA A 1 92 ? -3.238 10.914 18.422 1 98.75 92 ALA A O 1
ATOM 739 N N . GLN A 1 93 ? -3.238 9.43 20.062 1 98.69 93 GLN A N 1
ATOM 740 C CA . GLN A 1 93 ? -3.58 8.352 19.141 1 98.69 93 GLN A CA 1
ATOM 741 C C . GLN A 1 93 ? -5.094 8.234 18.953 1 98.69 93 GLN A C 1
ATOM 743 O O . GLN A 1 93 ? -5.848 8.336 19.922 1 98.69 93 GLN A O 1
ATOM 748 N N . ASP A 1 94 ? -5.527 8.039 17.75 1 97.75 94 ASP A N 1
ATOM 749 C CA . ASP A 1 94 ? -6.941 7.852 17.438 1 97.75 94 ASP A CA 1
ATOM 750 C C . ASP A 1 94 ? -7.508 6.633 18.172 1 97.75 94 ASP A C 1
ATOM 752 O O . ASP A 1 94 ? -6.809 5.633 18.344 1 97.75 94 ASP A O 1
ATOM 756 N N . VAL A 1 95 ? -8.789 6.781 18.625 1 97.44 95 VAL A N 1
ATOM 757 C CA . VAL A 1 95 ? -9.461 5.734 19.391 1 97.44 95 VAL A CA 1
ATOM 758 C C . VAL A 1 95 ? -10.812 5.422 18.75 1 97.44 95 VAL A C 1
ATOM 760 O O . VAL A 1 95 ? -11.547 6.332 18.359 1 97.44 95 VAL A O 1
ATOM 763 N N . LYS A 1 96 ? -11.086 4.191 18.562 1 94.62 96 LYS A N 1
ATOM 764 C CA . LYS A 1 96 ? -12.398 3.713 18.125 1 94.62 96 LYS A CA 1
ATOM 765 C C . LYS A 1 96 ? -12.914 2.611 19.047 1 94.62 96 LYS A C 1
ATOM 767 O O . LYS A 1 96 ? -12.258 1.583 19.219 1 94.62 96 LYS A O 1
ATOM 772 N N . LYS A 1 97 ? -14.078 2.834 19.688 1 95.06 97 LYS A N 1
ATOM 773 C CA . LYS A 1 97 ? -14.703 1.887 20.609 1 95.06 97 LYS A CA 1
ATOM 774 C C . LYS A 1 97 ? -13.734 1.477 21.719 1 95.06 97 LYS A C 1
ATOM 776 O O . LYS A 1 97 ? -13.578 0.288 22 1 95.06 97 LYS A O 1
ATOM 781 N N . GLY A 1 98 ? -13.023 2.467 22.203 1 95.75 98 GLY A N 1
ATOM 782 C CA . GLY A 1 98 ? -12.156 2.277 23.359 1 95.75 98 GLY A CA 1
ATOM 783 C C . GLY A 1 98 ? -10.82 1.649 23.016 1 95.75 98 GLY A C 1
ATOM 784 O O . GLY A 1 98 ? -10.016 1.365 23.891 1 95.75 98 GLY A O 1
ATOM 785 N N . LYS A 1 99 ? -10.555 1.441 21.781 1 97.31 99 LYS A N 1
ATOM 786 C CA . LYS A 1 99 ? -9.305 0.812 21.375 1 97.31 99 LYS A CA 1
ATOM 787 C C . LYS A 1 99 ? -8.461 1.763 20.516 1 97.31 99 LYS A C 1
ATOM 789 O O . LYS A 1 99 ? -8.992 2.451 19.641 1 97.31 99 LYS A O 1
ATOM 794 N N . LEU A 1 100 ? -7.16 1.779 20.844 1 98.19 100 LEU A N 1
ATOM 795 C CA . LEU A 1 100 ? -6.219 2.562 20.047 1 98.19 100 LEU A CA 1
ATOM 796 C C . LEU A 1 100 ? -6.133 2.029 18.625 1 98.19 100 LEU A C 1
ATOM 798 O O . LEU A 1 100 ? -6.141 0.814 18.406 1 98.19 100 LEU A O 1
ATOM 802 N N . ARG A 1 101 ? -5.949 2.92 17.672 1 98.12 101 ARG A N 1
ATOM 803 C CA . ARG A 1 101 ? -5.961 2.51 16.266 1 98.12 101 ARG A CA 1
ATOM 804 C C . ARG A 1 101 ? -4.562 2.588 15.664 1 98.12 101 ARG A C 1
ATOM 806 O O . ARG A 1 101 ? -3.836 3.559 15.883 1 98.12 101 ARG A O 1
ATOM 813 N N . ASP A 1 102 ? -4.238 1.523 14.93 1 98.12 102 ASP A N 1
ATOM 814 C CA . ASP A 1 102 ? -3.045 1.444 14.094 1 98.12 102 ASP A CA 1
ATOM 815 C C . ASP A 1 102 ? -3.416 1.286 12.617 1 98.12 102 ASP A C 1
ATOM 817 O O . ASP A 1 102 ? -4.5 0.797 12.297 1 98.12 102 ASP A O 1
ATOM 821 N N . TYR A 1 103 ? -2.539 1.76 11.797 1 98.19 103 TYR A N 1
ATOM 822 C CA . TYR A 1 103 ? -2.586 1.263 10.43 1 98.19 103 TYR A CA 1
ATOM 823 C C . TYR A 1 103 ? -2.322 -0.237 10.383 1 98.19 103 TYR A C 1
ATOM 825 O O . TYR A 1 103 ? -1.704 -0.793 11.297 1 98.19 103 TYR A O 1
ATOM 833 N N . HIS A 1 104 ? -2.744 -0.898 9.359 1 97.62 104 HIS A N 1
ATOM 834 C CA . HIS A 1 104 ? -2.551 -2.336 9.211 1 97.62 104 HIS A CA 1
ATOM 835 C C . HIS A 1 104 ? -1.154 -2.65 8.68 1 97.62 104 HIS A C 1
ATOM 837 O O . HIS A 1 104 ? -0.749 -3.814 8.641 1 97.62 104 HIS A O 1
ATOM 843 N N . GLY A 1 105 ? -0.405 -1.762 8.234 1 97.38 105 GLY A N 1
ATOM 844 C CA . GLY A 1 105 ? 1.001 -1.696 7.863 1 97.38 105 GLY A CA 1
ATOM 845 C C . GLY A 1 105 ? 1.601 -0.314 8.047 1 97.38 105 GLY A C 1
ATOM 846 O O . GLY A 1 105 ? 0.872 0.67 8.188 1 97.38 105 GLY A O 1
ATOM 847 N N . PRO A 1 106 ? 2.881 -0.254 8.016 1 98.19 106 PRO A N 1
ATOM 848 C CA . PRO A 1 106 ? 3.471 1.07 8.219 1 98.19 106 PRO A CA 1
ATOM 849 C C . PRO A 1 106 ? 3.191 2.027 7.066 1 98.19 106 PRO A C 1
ATOM 851 O O . PRO A 1 106 ? 3.027 1.589 5.922 1 98.19 106 PRO A O 1
ATOM 854 N N . ILE A 1 107 ? 3.066 3.291 7.414 1 98.56 107 ILE A N 1
ATOM 855 C CA . ILE A 1 107 ? 3.072 4.32 6.379 1 98.56 107 ILE A CA 1
ATOM 856 C C . ILE A 1 107 ? 4.504 4.586 5.922 1 98.56 107 ILE A C 1
ATOM 858 O O . ILE A 1 107 ? 5.43 4.602 6.738 1 98.56 107 ILE A O 1
ATOM 862 N N . PHE A 1 108 ? 4.719 4.879 4.629 1 98.38 108 PHE A N 1
ATOM 863 C CA . PHE A 1 108 ? 6.059 4.871 4.055 1 98.38 108 PHE A CA 1
ATOM 864 C C . PHE A 1 108 ? 6.652 6.273 4.043 1 98.38 108 PHE A C 1
ATOM 866 O O . PHE A 1 108 ? 7.812 6.457 3.676 1 98.38 108 PHE A O 1
ATOM 873 N N . TRP A 1 109 ? 5.863 7.258 4.457 1 98.81 109 TRP A N 1
ATOM 874 C CA . TRP A 1 109 ? 6.266 8.656 4.496 1 98.81 109 TRP A CA 1
ATOM 875 C C . TRP A 1 109 ? 5.949 9.281 5.855 1 98.81 109 TRP A C 1
ATOM 877 O O . TRP A 1 109 ? 5.145 8.734 6.617 1 98.81 109 TRP A O 1
ATOM 887 N N . ASN A 1 110 ? 6.684 10.391 6.148 1 98.94 110 ASN A N 1
ATOM 888 C CA . ASN A 1 110 ? 6.215 11.156 7.297 1 98.94 110 ASN A CA 1
ATOM 889 C C . ASN A 1 110 ? 4.852 11.789 7.031 1 98.94 110 ASN A C 1
ATOM 891 O O . ASN A 1 110 ? 4.574 12.227 5.914 1 98.94 110 ASN A O 1
ATOM 895 N N . TYR A 1 111 ? 4.082 11.773 8.023 1 98.94 111 TYR A N 1
ATOM 896 C CA . TYR A 1 111 ? 2.725 12.289 7.883 1 98.94 111 TYR A CA 1
ATOM 897 C C . TYR A 1 111 ? 2.41 13.297 8.984 1 98.94 111 TYR A C 1
ATOM 899 O O . TYR A 1 111 ? 2.791 13.102 10.141 1 98.94 111 TYR A O 1
ATOM 907 N N . GLY A 1 112 ? 1.773 14.398 8.57 1 98.88 112 GLY A N 1
ATOM 908 C CA . GLY A 1 112 ? 1.456 15.43 9.539 1 98.88 112 GLY A CA 1
ATOM 909 C C . GLY A 1 112 ? 0.435 16.438 9.031 1 98.88 112 GLY A C 1
ATOM 910 O O . GLY A 1 112 ? -0.461 16.078 8.266 1 98.88 112 GLY A O 1
ATOM 911 N N . MET A 1 113 ? 0.505 17.656 9.625 1 98.88 113 MET A N 1
ATOM 912 C CA . MET A 1 113 ? -0.492 18.672 9.281 1 98.88 113 MET A CA 1
ATOM 913 C C . MET A 1 113 ? 0.142 20.047 9.188 1 98.88 113 MET A C 1
ATOM 915 O O . MET A 1 113 ? 1.254 20.266 9.672 1 98.88 113 MET A O 1
ATOM 919 N N . LEU A 1 114 ? -0.522 20.922 8.477 1 98.94 114 LEU A N 1
ATOM 920 C CA . LEU A 1 114 ? -0.182 22.344 8.445 1 98.94 114 LEU A CA 1
ATOM 921 C C . LEU A 1 114 ? -0.932 23.109 9.539 1 98.94 114 LEU A C 1
ATOM 923 O O . LEU A 1 114 ? -2.164 23.156 9.531 1 98.94 114 LEU A O 1
ATOM 927 N N . PRO A 1 115 ? -0.189 23.719 10.461 1 98.81 115 PRO A N 1
ATOM 928 C CA . PRO A 1 115 ? -0.866 24.578 11.445 1 98.81 115 PRO A CA 1
ATOM 929 C C . PRO A 1 115 ? -1.672 25.703 10.789 1 98.81 115 PRO A C 1
ATOM 931 O O . PRO A 1 115 ? -1.406 26.078 9.648 1 98.81 115 PRO A O 1
ATOM 934 N N . GLN A 1 116 ? -2.68 26.125 11.531 1 98.81 116 GLN A N 1
ATOM 935 C CA . GLN A 1 116 ? -3.488 27.281 11.133 1 98.81 116 GLN A CA 1
ATOM 936 C C . GLN A 1 116 ? -4.129 27.062 9.766 1 98.81 116 GLN A C 1
ATOM 938 O O . GLN A 1 116 ? -4.113 27.953 8.914 1 98.81 116 GLN A O 1
ATOM 943 N N . THR A 1 117 ? -4.559 25.891 9.477 1 98.94 117 THR A N 1
ATOM 944 C CA . THR A 1 117 ? -5.414 25.531 8.359 1 98.94 117 THR A CA 1
ATOM 945 C C . THR A 1 117 ? -6.625 24.734 8.844 1 98.94 117 THR A C 1
ATOM 947 O O . THR A 1 117 ? -6.637 24.234 9.969 1 98.94 117 THR A O 1
ATOM 950 N N . TRP A 1 118 ? -7.629 24.719 8.047 1 98.88 118 TRP A N 1
ATOM 951 C CA . TRP A 1 118 ? -8.836 23.984 8.406 1 98.88 118 TRP A CA 1
ATOM 952 C C . TRP A 1 118 ? -9.656 23.641 7.164 1 98.88 118 TRP A C 1
ATOM 954 O O . TRP A 1 118 ? -9.914 24.516 6.328 1 98.88 118 TRP A O 1
ATOM 964 N N . GLU A 1 119 ? -9.93 22.359 7.02 1 98.5 119 GLU A N 1
ATOM 965 C CA . GLU A 1 119 ? -10.852 21.953 5.965 1 98.5 119 GLU A CA 1
ATOM 966 C C . GLU A 1 119 ? -12.297 22 6.438 1 98.5 119 GLU A C 1
ATOM 968 O O . GLU A 1 119 ? -12.781 21.078 7.09 1 98.5 119 GLU A O 1
ATOM 973 N N . ASP A 1 120 ? -13 23.031 6.074 1 98 120 ASP A N 1
ATOM 974 C CA . ASP A 1 120 ? -14.312 23.422 6.582 1 98 120 ASP A CA 1
ATOM 975 C C . ASP A 1 120 ? -15.398 22.469 6.086 1 98 120 ASP A C 1
ATOM 977 O O . ASP A 1 120 ? -15.656 22.391 4.887 1 98 120 ASP A O 1
ATOM 981 N N . PRO A 1 121 ? -16.062 21.75 7.008 1 97.56 121 PRO A N 1
ATOM 982 C CA . PRO A 1 121 ? -17.109 20.797 6.598 1 97.56 121 PRO A CA 1
ATOM 983 C C . PRO A 1 121 ? -18.375 21.5 6.105 1 97.56 121 PRO A C 1
ATOM 985 O O . PRO A 1 121 ? -19.266 20.859 5.562 1 97.56 121 PRO A O 1
ATOM 988 N N . ASN A 1 122 ? -18.422 22.797 6.219 1 95.75 122 ASN A N 1
ATOM 989 C CA . ASN A 1 122 ? -19.594 23.547 5.809 1 95.75 122 ASN A CA 1
ATOM 990 C C . ASN A 1 122 ? -19.453 24.094 4.387 1 95.75 122 ASN A C 1
ATOM 992 O O . ASN A 1 122 ? -20.391 24.688 3.842 1 95.75 122 ASN A O 1
ATOM 996 N N . VAL A 1 123 ? -18.344 23.984 3.816 1 95.12 123 VAL A N 1
ATOM 997 C CA . VAL A 1 123 ? -18.078 24.516 2.484 1 95.12 123 VAL A CA 1
ATOM 998 C C . VAL A 1 123 ? -17.844 23.359 1.506 1 95.12 123 VAL A C 1
ATOM 1000 O O . VAL A 1 123 ? -16.938 22.547 1.699 1 95.12 123 VAL A O 1
ATOM 1003 N N . THR A 1 124 ? -18.625 23.312 0.465 1 96.88 124 THR A N 1
ATOM 1004 C CA . THR A 1 124 ? -18.5 22.297 -0.577 1 96.88 124 THR A CA 1
ATOM 1005 C C . THR A 1 124 ? -17.562 22.781 -1.687 1 96.88 124 THR A C 1
ATOM 1007 O O . THR A 1 124 ? -17.734 23.875 -2.217 1 96.88 124 THR A O 1
ATOM 1010 N N . HIS A 1 125 ? -16.609 22.016 -1.968 1 96.88 125 HIS A N 1
ATOM 1011 C CA . HIS A 1 125 ? -15.68 22.344 -3.047 1 96.88 125 HIS A CA 1
ATOM 1012 C C . HIS A 1 125 ? -16.344 22.172 -4.41 1 96.88 125 HIS A C 1
ATOM 1014 O O . HIS A 1 125 ? -16.953 21.125 -4.688 1 96.88 125 HIS A O 1
ATOM 1020 N N . LYS A 1 126 ? -16.219 23.094 -5.258 1 95.12 126 LYS A N 1
ATOM 1021 C CA . LYS A 1 126 ? -16.969 23.156 -6.508 1 95.12 126 LYS A CA 1
ATOM 1022 C C . LYS A 1 126 ? -16.609 21.984 -7.418 1 95.12 126 LYS A C 1
ATOM 1024 O O . LYS A 1 126 ? -17.5 21.391 -8.047 1 95.12 126 LYS A O 1
ATOM 1029 N N . GLU A 1 127 ? -15.383 21.609 -7.488 1 95.62 127 GLU A N 1
ATOM 1030 C CA . GLU A 1 127 ? -14.945 20.594 -8.438 1 95.62 127 GLU A CA 1
ATOM 1031 C C . GLU A 1 127 ? -15.211 19.188 -7.898 1 95.62 127 GLU A C 1
ATOM 1033 O O . GLU A 1 127 ? -15.586 18.297 -8.656 1 95.62 127 GLU A O 1
ATOM 1038 N N . THR A 1 128 ? -15.023 18.938 -6.633 1 96.94 128 THR A N 1
ATOM 1039 C CA . THR A 1 128 ? -15.156 17.609 -6.062 1 96.94 128 THR A CA 1
ATOM 1040 C C . THR A 1 128 ? -16.578 17.375 -5.531 1 96.94 128 THR A C 1
ATOM 1042 O O . THR A 1 128 ? -16.969 16.25 -5.266 1 96.94 128 THR A O 1
ATOM 1045 N N . ASN A 1 129 ? -17.312 18.453 -5.297 1 97.44 129 ASN A N 1
ATOM 1046 C CA . ASN A 1 129 ? -18.656 18.438 -4.719 1 97.44 129 ASN A CA 1
ATOM 1047 C C . ASN A 1 129 ? -18.656 17.781 -3.338 1 97.44 129 ASN A C 1
ATOM 1049 O O . ASN A 1 129 ? -19.625 17.109 -2.971 1 97.44 129 ASN A O 1
ATOM 1053 N N . CYS A 1 130 ? -17.609 17.875 -2.648 1 98.19 130 CYS A N 1
ATOM 1054 C CA . CYS A 1 130 ? -17.453 17.375 -1.29 1 98.19 130 CYS A CA 1
ATOM 1055 C C . CYS A 1 130 ? -17.047 18.484 -0.334 1 98.19 130 CYS A C 1
ATOM 1057 O O . CYS A 1 130 ? -16.281 19.391 -0.708 1 98.19 130 CYS A O 1
ATOM 1059 N N . ALA A 1 131 ? -17.516 18.422 0.874 1 97.88 131 ALA A N 1
ATOM 1060 C CA . ALA A 1 131 ? -17.109 19.359 1.914 1 97.88 131 ALA A CA 1
ATOM 1061 C C . ALA A 1 131 ? -15.844 18.875 2.631 1 97.88 131 ALA A C 1
ATOM 1063 O O . ALA A 1 131 ? -15.477 17.703 2.523 1 97.88 131 ALA A O 1
ATOM 1064 N N . GLY A 1 132 ? -15.234 19.812 3.328 1 97.75 132 GLY A N 1
ATOM 1065 C CA . GLY A 1 132 ? -14.023 19.469 4.059 1 97.75 132 GLY A CA 1
ATOM 1066 C C . GLY A 1 132 ? -14.258 18.453 5.164 1 97.75 132 GLY A C 1
ATOM 1067 O O . GLY A 1 132 ? -15.398 18.234 5.578 1 97.75 132 GLY A O 1
ATOM 1068 N N . ASP A 1 133 ? -13.18 17.875 5.699 1 97.5 133 ASP A N 1
ATOM 1069 C CA . ASP A 1 133 ? -13.312 16.766 6.633 1 97.5 133 ASP A CA 1
ATOM 1070 C C . ASP A 1 133 ? -13.172 17.234 8.078 1 97.5 133 ASP A C 1
ATOM 1072 O O . ASP A 1 133 ? -12.938 16.438 8.984 1 97.5 133 ASP A O 1
ATOM 1076 N N . ASN A 1 134 ? -13.109 18.562 8.305 1 98 134 ASN A N 1
ATOM 1077 C CA . ASN A 1 134 ? -13.164 19.156 9.641 1 98 134 ASN A CA 1
ATOM 1078 C C . ASN A 1 134 ? -11.836 19.016 10.375 1 98 134 ASN A C 1
ATOM 1080 O O . ASN A 1 134 ? -11.797 19.031 11.602 1 98 134 ASN A O 1
ATOM 1084 N N . ASP A 1 135 ? -10.727 18.781 9.672 1 98.25 135 ASP A N 1
ATOM 1085 C CA . ASP A 1 135 ? -9.375 18.688 10.219 1 98.25 135 ASP A CA 1
ATOM 1086 C C . ASP A 1 135 ? -8.453 19.703 9.578 1 98.25 135 ASP A C 1
ATOM 1088 O O . ASP A 1 135 ? -8.789 20.297 8.547 1 98.25 135 ASP A O 1
ATOM 1092 N N . PRO A 1 136 ? -7.262 20.016 10.25 1 98.81 136 PRO A N 1
ATOM 1093 C CA . PRO A 1 136 ? -6.227 20.75 9.516 1 98.81 136 PRO A CA 1
ATOM 1094 C C . PRO A 1 136 ? -5.754 20 8.266 1 98.81 136 PRO A C 1
ATOM 1096 O O . PRO A 1 136 ? -5.957 18.797 8.156 1 98.81 136 PRO A O 1
ATOM 1099 N N . VAL A 1 137 ? -5.172 20.703 7.352 1 98.88 137 VAL A N 1
ATOM 1100 C CA . VAL A 1 137 ? -4.719 20.109 6.098 1 98.88 137 VAL A CA 1
ATOM 1101 C C . VAL A 1 137 ? -3.568 19.156 6.371 1 98.88 137 VAL A C 1
ATOM 1103 O O . VAL A 1 137 ? -2.633 19.484 7.105 1 98.88 137 VAL A O 1
ATOM 1106 N N . ASP A 1 138 ? -3.637 18 5.781 1 98.88 138 ASP A N 1
ATOM 1107 C CA . ASP A 1 138 ? -2.615 16.969 5.961 1 98.88 138 ASP A CA 1
ATOM 1108 C C . ASP A 1 138 ? -1.425 17.203 5.035 1 98.88 138 ASP A C 1
ATOM 1110 O O . ASP A 1 138 ? -1.578 17.781 3.953 1 98.88 138 ASP A O 1
ATOM 1114 N N . VAL A 1 139 ? -0.285 16.734 5.5 1 98.94 139 VAL A N 1
ATOM 1115 C CA . VAL A 1 139 ? 0.93 16.766 4.695 1 98.94 139 VAL A CA 1
ATOM 1116 C C . VAL A 1 139 ? 1.545 15.375 4.633 1 98.94 139 VAL A C 1
ATOM 1118 O O . VAL A 1 139 ? 1.659 14.695 5.656 1 98.94 139 VAL A O 1
ATOM 1121 N N . VAL A 1 140 ? 1.79 14.914 3.455 1 99 140 VAL A N 1
ATOM 1122 C CA . VAL A 1 140 ? 2.674 13.781 3.221 1 99 140 VAL A CA 1
ATOM 1123 C C . VAL A 1 140 ? 4.082 14.273 2.902 1 99 140 VAL A C 1
ATOM 1125 O O . VAL A 1 140 ? 4.328 14.82 1.823 1 99 140 VAL A O 1
ATOM 1128 N N . GLU A 1 141 ? 5 14.211 3.85 1 98.94 141 GLU A N 1
ATOM 1129 C CA . GLU A 1 141 ? 6.379 14.656 3.688 1 98.94 141 GLU A CA 1
ATOM 1130 C C . GLU A 1 141 ? 7.262 13.531 3.145 1 98.94 141 GLU A C 1
ATOM 1132 O O . GLU A 1 141 ? 7.445 12.508 3.803 1 98.94 141 GLU A O 1
ATOM 1137 N N . ILE A 1 142 ? 7.848 13.688 1.957 1 98.94 142 ILE A N 1
ATOM 1138 C CA . ILE A 1 142 ? 8.352 12.562 1.172 1 98.94 142 ILE A CA 1
ATOM 1139 C C . ILE A 1 142 ? 9.867 12.469 1.32 1 98.94 142 ILE A C 1
ATOM 1141 O O . ILE A 1 142 ? 10.531 11.75 0.567 1 98.94 142 ILE A O 1
ATOM 1145 N N . GLY A 1 143 ? 10.445 13.18 2.234 1 98.44 143 GLY A N 1
ATOM 1146 C CA . GLY A 1 143 ? 11.883 13.125 2.453 1 98.44 143 GLY A CA 1
ATOM 1147 C C . GLY A 1 143 ? 12.359 11.758 2.9 1 98.44 143 GLY A C 1
ATOM 1148 O O . GLY A 1 143 ? 11.555 10.883 3.232 1 98.44 143 GLY A O 1
ATOM 1149 N N . SER A 1 144 ? 13.641 11.578 2.926 1 96.56 144 SER A N 1
ATOM 1150 C CA . SER A 1 144 ? 14.25 10.273 3.148 1 96.56 144 SER A CA 1
ATOM 1151 C C . SER A 1 144 ? 14.289 9.922 4.633 1 96.56 144 SER A C 1
ATOM 1153 O O . SER A 1 144 ? 14.18 8.75 5.004 1 96.56 144 SER A O 1
ATOM 1155 N N . GLU A 1 145 ? 14.367 10.898 5.488 1 97.62 145 GLU A N 1
ATOM 1156 C CA . GLU A 1 145 ? 14.57 10.641 6.914 1 97.62 145 GLU A CA 1
ATOM 1157 C C . GLU A 1 145 ? 13.234 10.461 7.633 1 97.62 145 GLU A C 1
ATOM 1159 O O . GLU A 1 145 ? 12.266 11.172 7.348 1 97.62 145 GLU A O 1
ATOM 1164 N N . ALA A 1 146 ? 13.203 9.5 8.547 1 98.38 146 ALA A N 1
ATOM 1165 C CA . ALA A 1 146 ? 12.102 9.445 9.492 1 98.38 146 ALA A CA 1
ATOM 1166 C C . ALA A 1 146 ? 12.203 10.57 10.516 1 98.38 146 ALA A C 1
ATOM 1168 O O . ALA A 1 146 ? 13.195 10.68 11.242 1 98.38 146 ALA A O 1
ATOM 1169 N N . LEU A 1 147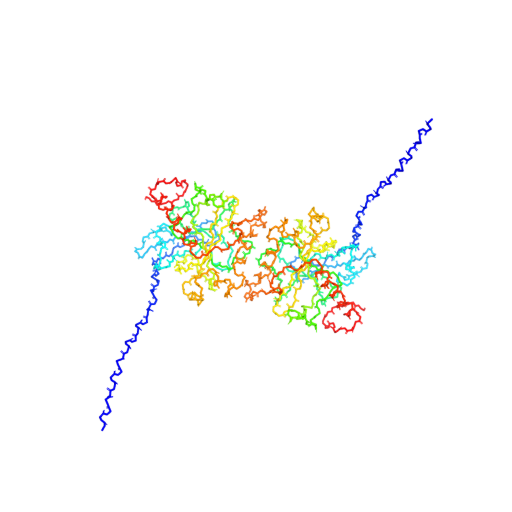 ? 11.25 11.43 10.57 1 98.5 147 LEU A N 1
ATOM 1170 C CA . LEU A 1 147 ? 11.234 12.562 11.492 1 98.5 147 LEU A CA 1
ATOM 1171 C C . LEU A 1 147 ? 10.531 12.195 12.797 1 98.5 147 LEU A C 1
ATOM 1173 O O . LEU A 1 147 ? 9.594 11.398 12.797 1 98.5 147 LEU A O 1
ATOM 1177 N N . PRO A 1 148 ? 10.992 12.742 13.922 1 98 148 PRO A N 1
ATOM 1178 C CA . PRO A 1 148 ? 10.352 12.398 15.195 1 98 148 PRO A CA 1
ATOM 1179 C C . PRO A 1 148 ? 8.922 12.93 15.289 1 98 148 PRO A C 1
ATOM 1181 O O . PRO A 1 148 ? 8.617 14.008 14.781 1 98 148 PRO A O 1
ATOM 1184 N N . GLN A 1 149 ? 8.109 12.172 15.938 1 98.56 149 GLN A N 1
ATOM 1185 C CA . GLN A 1 149 ? 6.762 12.648 16.234 1 98.56 149 GLN A CA 1
ATOM 1186 C C . GLN A 1 149 ? 6.805 13.969 17 1 98.56 149 GLN A C 1
ATOM 1188 O O . GLN A 1 149 ? 7.578 14.133 17.938 1 98.56 149 GLN A O 1
ATOM 1193 N N . GLY A 1 150 ? 6.016 14.938 16.578 1 98.56 150 GLY A N 1
ATOM 1194 C CA . GLY A 1 150 ? 5.949 16.219 17.25 1 98.56 150 GLY A CA 1
ATOM 1195 C C . GLY A 1 150 ? 6.914 17.25 16.672 1 98.56 150 GLY A C 1
ATOM 1196 O O . GLY A 1 150 ? 6.867 18.422 17.031 1 98.56 150 GLY A O 1
ATOM 1197 N N . ALA A 1 151 ? 7.762 16.828 15.805 1 98.31 151 ALA A N 1
ATOM 1198 C CA . ALA A 1 151 ? 8.68 17.766 15.18 1 98.31 151 ALA A CA 1
ATOM 1199 C C . ALA A 1 151 ? 7.922 18.797 14.344 1 98.31 151 ALA A C 1
ATOM 1201 O O . ALA A 1 151 ? 6.949 18.453 13.664 1 98.31 151 ALA A O 1
ATOM 1202 N N . VAL A 1 152 ? 8.336 20.031 14.453 1 98.44 152 VAL A N 1
ATOM 1203 C CA . VAL A 1 152 ? 7.891 21.094 13.562 1 98.44 152 VAL A CA 1
ATOM 1204 C C . VAL A 1 152 ? 8.992 21.422 12.562 1 98.44 152 VAL A C 1
ATOM 1206 O O . VAL A 1 152 ? 10.055 21.922 12.945 1 98.44 152 VAL A O 1
ATOM 1209 N N . GLU A 1 153 ? 8.734 21.109 11.297 1 98.12 153 GLU A N 1
ATOM 1210 C CA . GLU A 1 153 ? 9.766 21.234 10.266 1 98.12 153 GLU A CA 1
ATOM 1211 C C . GLU A 1 153 ? 9.289 22.125 9.117 1 98.12 153 GLU A C 1
ATOM 1213 O O . GLU A 1 153 ? 8.141 22.016 8.688 1 98.12 153 GLU A O 1
ATOM 1218 N N . PRO A 1 154 ? 10.156 23.031 8.656 1 98.56 154 PRO A N 1
ATOM 1219 C CA . PRO A 1 154 ? 9.805 23.703 7.406 1 98.56 154 PRO A CA 1
ATOM 1220 C C . PRO A 1 154 ? 9.727 22.75 6.219 1 98.56 154 PRO A C 1
ATOM 1222 O O . PRO A 1 154 ? 10.656 21.969 5.992 1 98.56 154 PRO A O 1
ATOM 1225 N N . VAL A 1 155 ? 8.641 22.828 5.488 1 98.75 155 VAL A N 1
ATOM 1226 C CA . VAL A 1 155 ? 8.422 21.938 4.359 1 98.75 155 VAL A CA 1
ATOM 1227 C C . VAL A 1 155 ? 8.164 22.75 3.094 1 98.75 155 VAL A C 1
ATOM 1229 O O . VAL A 1 155 ? 7.453 23.75 3.129 1 98.75 155 VAL A O 1
ATOM 1232 N N . LYS A 1 156 ? 8.867 22.391 2.078 1 98.69 156 LYS A N 1
ATOM 1233 C CA . LYS A 1 156 ? 8.586 22.891 0.738 1 98.69 156 LYS A CA 1
ATOM 1234 C C . LYS A 1 156 ? 7.398 22.172 0.114 1 98.69 156 LYS A C 1
ATOM 1236 O O . LYS A 1 156 ? 7.406 20.938 0.003 1 98.69 156 LYS A O 1
ATOM 1241 N N . VAL A 1 157 ? 6.379 22.922 -0.297 1 98.94 157 VAL A N 1
ATOM 1242 C CA . VAL A 1 157 ? 5.184 22.344 -0.915 1 98.94 157 VAL A CA 1
ATOM 1243 C C . VAL A 1 157 ? 5.473 22 -2.375 1 98.94 157 VAL A C 1
ATOM 1245 O O . VAL A 1 157 ? 6.047 22.812 -3.107 1 98.94 157 VAL A O 1
ATOM 1248 N N . LEU A 1 158 ? 5.039 20.812 -2.809 1 98.94 158 LEU A N 1
ATOM 1249 C CA . LEU A 1 158 ? 5.34 20.344 -4.16 1 98.94 158 LEU A CA 1
ATOM 1250 C C . LEU A 1 158 ? 4.059 20.078 -4.941 1 98.94 158 LEU A C 1
ATOM 1252 O O . LEU A 1 158 ? 4.051 20.156 -6.172 1 98.94 158 LEU A O 1
ATOM 1256 N N . GLY A 1 159 ? 3.047 19.75 -4.316 1 98.94 159 GLY A N 1
ATOM 1257 C CA . GLY A 1 159 ? 1.767 19.422 -4.926 1 98.94 159 GLY A CA 1
ATOM 1258 C C . GLY A 1 159 ? 0.722 18.984 -3.92 1 98.94 159 GLY A C 1
ATOM 1259 O O . GLY A 1 159 ? 0.909 19.141 -2.711 1 98.94 159 GLY A O 1
ATOM 1260 N N . VAL A 1 160 ? -0.443 18.469 -4.473 1 98.94 160 VAL A N 1
ATOM 1261 C CA . VAL A 1 160 ? -1.511 18.062 -3.564 1 98.94 160 VAL A CA 1
ATOM 1262 C C . VAL A 1 160 ? -2.408 17.031 -4.246 1 98.94 160 VAL A C 1
ATOM 1264 O O . VAL A 1 160 ? -2.584 17.078 -5.469 1 98.94 160 VAL A O 1
ATOM 1267 N N . LEU A 1 161 ? -2.881 16.094 -3.467 1 98.94 161 LEU A N 1
ATOM 1268 C CA . LEU A 1 161 ? -3.893 15.133 -3.885 1 98.94 161 LEU A CA 1
ATOM 1269 C C . LEU A 1 161 ? -5.23 15.43 -3.217 1 98.94 161 LEU A C 1
ATOM 1271 O O . LEU A 1 161 ? -5.277 15.773 -2.035 1 98.94 161 LEU A O 1
ATOM 1275 N N . ALA A 1 162 ? -6.328 15.234 -3.936 1 98.88 162 ALA A N 1
ATOM 1276 C CA . ALA A 1 162 ? -7.684 15.367 -3.41 1 98.88 162 ALA A CA 1
ATOM 1277 C C . ALA A 1 162 ? -8.281 14.008 -3.066 1 98.88 162 ALA A C 1
ATOM 1279 O O . ALA A 1 162 ? -8.938 13.383 -3.9 1 98.88 162 ALA A O 1
ATOM 1280 N N . MET A 1 163 ? -8.109 13.562 -1.87 1 98.81 163 MET A N 1
ATOM 1281 C CA . MET A 1 163 ? -8.727 12.297 -1.469 1 98.81 163 MET A CA 1
ATOM 1282 C C . MET A 1 163 ? -10.164 12.508 -1.013 1 98.81 163 MET A C 1
ATOM 1284 O O . MET A 1 163 ? -10.461 13.492 -0.326 1 98.81 163 MET A O 1
ATOM 1288 N N . ILE A 1 164 ? -10.992 11.703 -1.428 1 98.44 164 ILE A N 1
ATOM 1289 C CA . ILE A 1 164 ? -12.383 11.688 -0.988 1 98.44 164 ILE A CA 1
ATOM 1290 C C . ILE A 1 164 ? -12.641 10.445 -0.145 1 98.44 164 ILE A C 1
ATOM 1292 O O . ILE A 1 164 ? -12.609 9.32 -0.656 1 98.44 164 ILE A O 1
ATOM 1296 N N . ASP A 1 165 ? -12.812 10.609 1.105 1 96.56 165 ASP A N 1
ATOM 1297 C CA . ASP A 1 165 ? -13.094 9.547 2.074 1 96.56 165 ASP A CA 1
ATOM 1298 C C . ASP A 1 165 ? -14.492 9.703 2.668 1 96.56 165 ASP A C 1
ATOM 1300 O O . ASP A 1 165 ? -14.75 10.641 3.426 1 96.56 165 ASP A O 1
ATOM 1304 N N . ASP A 1 166 ? -15.359 8.703 2.32 1 94.44 166 ASP A N 1
ATOM 1305 C CA . ASP A 1 166 ? -16.734 8.703 2.82 1 94.44 166 ASP A CA 1
ATOM 1306 C C . ASP A 1 166 ? -17.422 10.031 2.506 1 94.44 166 ASP A C 1
ATOM 1308 O O . ASP A 1 166 ? -18.031 10.641 3.389 1 94.44 166 ASP A O 1
ATOM 1312 N N . GLY A 1 167 ? -17.156 10.531 1.356 1 96.12 167 GLY A N 1
ATOM 1313 C CA . GLY A 1 167 ? -17.844 11.719 0.857 1 96.12 167 GLY A CA 1
ATOM 1314 C C . GLY A 1 167 ? -17.219 13.016 1.34 1 96.12 167 GLY A C 1
ATOM 1315 O O . GLY A 1 167 ? -17.703 14.102 1.041 1 96.12 167 GLY A O 1
ATOM 1316 N N . GLU A 1 168 ? -16.156 12.945 2.049 1 98.06 168 GLU A N 1
ATOM 1317 C CA . GLU A 1 168 ? -15.484 14.133 2.553 1 98.06 168 GLU A CA 1
ATOM 1318 C C . GLU A 1 168 ? -14.172 14.375 1.809 1 98.06 168 GLU A C 1
ATOM 1320 O O . GLU A 1 168 ? -13.438 13.43 1.516 1 98.06 168 GLU A O 1
ATOM 1325 N N . LEU A 1 169 ? -13.992 15.648 1.521 1 98.56 169 LEU A N 1
ATOM 1326 C CA . LEU A 1 169 ? -12.734 16.047 0.897 1 98.56 169 LEU A CA 1
ATOM 1327 C C . LEU A 1 169 ? -11.617 16.141 1.935 1 98.56 169 LEU A C 1
ATOM 1329 O O . LEU A 1 169 ? -11.781 16.781 2.973 1 98.56 169 LEU A O 1
ATOM 1333 N N . ASP A 1 170 ? -10.594 15.43 1.682 1 98.62 170 ASP A N 1
ATOM 1334 C CA . ASP A 1 170 ? -9.422 15.336 2.535 1 98.62 170 ASP A CA 1
ATOM 1335 C C . ASP A 1 170 ? -8.141 15.578 1.737 1 98.62 170 ASP A C 1
ATOM 1337 O O . ASP A 1 170 ? -7.578 14.648 1.153 1 98.62 170 ASP A O 1
ATOM 1341 N N . TRP A 1 171 ? -7.684 16.828 1.79 1 98.88 171 TRP A N 1
ATOM 1342 C CA . TRP A 1 171 ? -6.504 17.203 1.017 1 98.88 171 TRP A CA 1
ATOM 1343 C C . TRP A 1 171 ? -5.246 16.578 1.606 1 98.88 171 TRP A C 1
ATOM 1345 O O . TRP A 1 171 ? -5.031 16.625 2.82 1 98.88 171 TRP A O 1
ATOM 1355 N N . LYS A 1 172 ? -4.445 15.953 0.756 1 98.94 172 LYS A N 1
ATOM 1356 C CA . LYS A 1 172 ? -3.127 15.438 1.109 1 98.94 172 LYS A CA 1
ATOM 1357 C C . LYS A 1 172 ? -2.023 16.219 0.403 1 98.94 172 LYS A C 1
ATOM 1359 O O . LYS A 1 172 ? -1.654 15.906 -0.729 1 98.94 172 LYS A O 1
ATOM 1364 N N . VAL A 1 173 ? -1.487 17.25 1.079 1 99 173 VAL A N 1
ATOM 1365 C CA . VAL A 1 173 ? -0.389 18.031 0.516 1 99 173 VAL A CA 1
ATOM 1366 C C . VAL A 1 173 ? 0.876 17.172 0.464 1 99 173 VAL A C 1
ATOM 1368 O O . VAL A 1 173 ? 1.193 16.469 1.421 1 99 173 VAL A O 1
ATOM 1371 N N . ILE A 1 174 ? 1.515 17.188 -0.671 1 99 174 ILE A N 1
ATOM 1372 C CA . ILE A 1 174 ? 2.811 16.547 -0.839 1 99 174 ILE A CA 1
ATOM 1373 C C . ILE A 1 174 ? 3.928 17.562 -0.654 1 99 174 ILE A C 1
ATOM 1375 O O . ILE A 1 174 ? 3.957 18.594 -1.336 1 99 174 ILE A O 1
ATOM 1379 N N . GLY A 1 175 ? 4.789 17.359 0.296 1 98.94 175 GLY A N 1
ATOM 1380 C CA . GLY A 1 175 ? 5.887 18.266 0.578 1 98.94 175 GLY A CA 1
ATOM 1381 C C . GLY A 1 175 ? 7.18 17.547 0.92 1 98.94 175 GLY A C 1
ATOM 1382 O O . GLY A 1 175 ? 7.199 16.328 1.048 1 98.94 175 GLY A O 1
ATOM 1383 N N . ILE A 1 176 ? 8.195 18.281 0.988 1 98.94 176 ILE A N 1
ATOM 1384 C CA . ILE A 1 176 ? 9.492 17.75 1.382 1 98.94 176 ILE A CA 1
ATOM 1385 C C . ILE A 1 176 ? 10.164 18.703 2.367 1 98.94 176 ILE A C 1
ATOM 1387 O O . ILE A 1 176 ? 10.109 19.922 2.199 1 98.94 176 ILE A O 1
ATOM 1391 N N . ARG A 1 177 ? 10.711 18.078 3.4 1 98.56 177 ARG A N 1
ATOM 1392 C CA . ARG A 1 177 ? 11.469 18.859 4.359 1 98.56 177 ARG A CA 1
ATOM 1393 C C . ARG A 1 177 ? 12.555 19.672 3.662 1 98.56 177 ARG A C 1
ATOM 1395 O O . ARG A 1 177 ? 13.297 19.156 2.832 1 98.56 177 ARG A O 1
ATOM 1402 N N . VAL A 1 178 ? 12.68 20.969 4.047 1 98.12 178 VAL A N 1
ATOM 1403 C CA . VAL A 1 178 ? 13.617 21.875 3.398 1 98.12 178 VAL A CA 1
ATOM 1404 C C . VAL A 1 178 ? 15.047 21.359 3.555 1 98.12 178 VAL A C 1
ATOM 1406 O O . VAL A 1 178 ? 15.867 21.5 2.648 1 98.12 178 VAL A O 1
ATOM 1409 N N . ALA A 1 179 ? 15.352 20.672 4.629 1 97.38 179 ALA A N 1
ATOM 1410 C CA . ALA A 1 179 ? 16.703 20.219 4.949 1 97.38 179 ALA A CA 1
ATOM 1411 C C . ALA A 1 179 ? 17.016 18.906 4.25 1 97.38 179 ALA A C 1
ATOM 1413 O O . ALA A 1 179 ? 18.141 18.406 4.332 1 97.38 179 ALA A O 1
ATOM 1414 N N . ASP A 1 180 ? 16.047 18.266 3.576 1 98.19 180 ASP A N 1
ATOM 1415 C CA . ASP A 1 180 ? 16.312 17.016 2.865 1 98.19 180 ASP A CA 1
ATOM 1416 C C . ASP A 1 180 ? 17.266 17.234 1.695 1 98.19 180 ASP A C 1
ATOM 1418 O O . ASP A 1 180 ? 17.203 18.266 1.022 1 98.19 180 ASP A O 1
ATOM 1422 N N . LYS A 1 181 ? 18.078 16.25 1.398 1 97.5 181 LYS A N 1
ATOM 1423 C CA . LYS A 1 181 ? 19.078 16.359 0.352 1 97.5 181 LYS A CA 1
ATOM 1424 C C . LYS A 1 181 ? 18.438 16.594 -1.014 1 97.5 181 LYS A C 1
ATOM 1426 O O . LYS A 1 181 ? 19.047 17.203 -1.892 1 97.5 181 LYS A O 1
ATOM 1431 N N . LEU A 1 182 ? 17.188 16.141 -1.203 1 97.88 182 LEU A N 1
ATOM 1432 C CA . LEU A 1 182 ? 16.531 16.25 -2.502 1 97.88 182 LEU A CA 1
ATOM 1433 C C . LEU A 1 182 ? 15.727 17.531 -2.602 1 97.88 182 LEU A C 1
ATOM 1435 O O . LEU A 1 182 ? 15.211 17.875 -3.67 1 97.88 182 LEU A O 1
ATOM 1439 N N . ALA A 1 183 ? 15.609 18.234 -1.547 1 98.25 183 ALA A N 1
ATOM 1440 C CA . ALA A 1 183 ? 14.727 19.391 -1.502 1 98.25 183 ALA A CA 1
ATOM 1441 C C . ALA A 1 183 ? 15.086 20.391 -2.598 1 98.25 183 ALA A C 1
ATOM 1443 O O . ALA A 1 183 ? 14.195 20.984 -3.225 1 98.25 183 ALA A O 1
ATOM 1444 N N . SER A 1 184 ? 16.328 20.625 -2.834 1 97.94 184 SER A N 1
ATOM 1445 C CA . SER A 1 184 ? 16.766 21.609 -3.812 1 97.94 184 SER A CA 1
ATOM 1446 C C . SER A 1 184 ? 16.375 21.203 -5.23 1 97.94 184 SER A C 1
ATOM 1448 O O . SER A 1 184 ? 16.219 22.047 -6.109 1 97.94 184 SER A O 1
ATOM 1450 N N . GLU A 1 185 ? 16.188 19.906 -5.469 1 98.38 185 GLU A N 1
ATOM 1451 C CA . GLU A 1 185 ? 15.906 19.391 -6.805 1 98.38 185 GLU A CA 1
ATOM 1452 C C . GLU A 1 185 ? 14.406 19.266 -7.047 1 98.38 185 GLU A C 1
ATOM 1454 O O . GLU A 1 185 ? 13.969 19.109 -8.188 1 98.38 185 GLU A O 1
ATOM 1459 N N . LEU A 1 186 ? 13.633 19.25 -6.004 1 98.81 186 LEU A N 1
ATOM 1460 C CA . LEU A 1 186 ? 12.188 19.094 -6.117 1 98.81 186 LEU A CA 1
ATOM 1461 C C . LEU A 1 186 ? 11.469 20.422 -5.898 1 98.81 186 LEU A C 1
ATOM 1463 O O . LEU A 1 186 ? 11.414 20.938 -4.773 1 98.81 186 LEU A O 1
ATOM 1467 N N . ASN A 1 187 ? 10.906 21 -6.965 1 98.69 187 ASN A N 1
ATOM 1468 C CA . ASN A 1 187 ? 10.32 22.328 -6.855 1 98.69 187 ASN A CA 1
ATOM 1469 C C . ASN A 1 187 ? 8.844 22.328 -7.238 1 98.69 187 ASN A C 1
ATOM 1471 O O . ASN A 1 187 ? 8.141 23.312 -7.023 1 98.69 187 ASN A O 1
ATOM 1475 N N . ASP A 1 188 ? 8.398 21.266 -7.836 1 98.81 188 ASP A N 1
ATOM 1476 C CA . ASP A 1 188 ? 7.004 21.062 -8.234 1 98.81 188 ASP A CA 1
ATOM 1477 C C . ASP A 1 188 ? 6.688 19.578 -8.367 1 98.81 188 ASP A C 1
ATOM 1479 O O . ASP A 1 188 ? 7.574 18.734 -8.234 1 98.81 188 ASP A O 1
ATOM 1483 N N . ILE A 1 189 ? 5.438 19.297 -8.625 1 98.81 189 ILE A N 1
ATOM 1484 C CA . ILE A 1 189 ? 4.988 17.906 -8.633 1 98.81 189 ILE A CA 1
ATOM 1485 C C . ILE A 1 189 ? 5.641 17.156 -9.789 1 98.81 189 ILE A C 1
ATOM 1487 O O . ILE A 1 189 ? 5.938 15.961 -9.672 1 98.81 189 ILE A O 1
ATOM 1491 N N . ASP A 1 190 ? 5.93 17.797 -10.898 1 98.56 190 ASP A N 1
ATOM 1492 C CA . ASP A 1 190 ? 6.57 17.172 -12.047 1 98.56 190 ASP A CA 1
ATOM 1493 C C . ASP A 1 190 ? 7.977 16.688 -11.695 1 98.56 190 ASP A C 1
ATOM 1495 O O . ASP A 1 190 ? 8.445 15.68 -12.227 1 98.56 190 ASP A O 1
ATOM 1499 N N . ASP A 1 191 ? 8.672 17.484 -10.852 1 98.81 191 ASP A N 1
ATOM 1500 C CA . ASP A 1 191 ? 10 17.047 -10.406 1 98.81 191 ASP A CA 1
ATOM 1501 C C . ASP A 1 191 ? 9.914 15.75 -9.617 1 98.81 191 ASP A C 1
ATOM 1503 O O . ASP A 1 191 ? 10.781 14.883 -9.742 1 98.81 191 ASP A O 1
ATOM 1507 N N . VAL A 1 192 ? 8.875 15.664 -8.797 1 98.75 192 VAL A N 1
ATOM 1508 C CA . VAL A 1 192 ? 8.688 14.445 -8.016 1 98.75 192 VAL A CA 1
ATOM 1509 C C . VAL A 1 192 ? 8.492 13.258 -8.961 1 98.75 192 VAL A C 1
ATOM 1511 O O . VAL A 1 192 ? 9.117 12.211 -8.781 1 98.75 192 VAL A O 1
ATOM 1514 N N . GLU A 1 193 ? 7.66 13.438 -9.898 1 97.81 193 GLU A N 1
ATOM 1515 C CA . GLU A 1 193 ? 7.418 12.375 -10.875 1 97.81 193 GLU A CA 1
ATOM 1516 C C . GLU A 1 193 ? 8.711 11.961 -11.57 1 97.81 193 GLU A C 1
ATOM 1518 O O . GLU A 1 193 ? 8.961 10.766 -11.766 1 97.81 193 GLU A O 1
ATOM 1523 N N . ALA A 1 194 ? 9.523 12.906 -11.93 1 97.69 194 ALA A N 1
ATOM 1524 C CA . ALA A 1 194 ? 10.727 12.672 -12.711 1 97.69 194 ALA A CA 1
ATOM 1525 C C . ALA A 1 194 ? 11.836 12.078 -11.852 1 97.69 194 ALA A C 1
ATOM 1527 O O . ALA A 1 194 ? 12.531 11.148 -12.273 1 97.69 194 ALA A O 1
ATOM 1528 N N . LYS A 1 195 ? 12 12.633 -10.641 1 97.88 195 LYS A N 1
ATOM 1529 C CA . LYS A 1 195 ? 13.18 12.32 -9.836 1 97.88 195 LYS A CA 1
ATOM 1530 C C . LYS A 1 195 ? 12.852 11.266 -8.781 1 97.88 195 LYS A C 1
ATOM 1532 O O . LYS A 1 195 ? 13.758 10.648 -8.219 1 97.88 195 LYS A O 1
ATOM 1537 N N . CYS A 1 196 ? 11.617 11.07 -8.484 1 97.56 196 CYS A N 1
ATOM 1538 C CA . CYS A 1 196 ? 11.164 10.078 -7.512 1 97.56 196 CYS A CA 1
ATOM 1539 C C . CYS A 1 196 ? 10.047 9.219 -8.086 1 97.56 196 CYS A C 1
ATOM 1541 O O . CYS A 1 196 ? 8.953 9.172 -7.527 1 97.56 196 CYS A O 1
ATOM 1543 N N . PRO A 1 197 ? 10.359 8.492 -9.156 1 96.12 197 PRO A N 1
ATOM 1544 C CA . PRO A 1 197 ? 9.312 7.684 -9.781 1 96.12 197 PRO A CA 1
ATOM 1545 C C . PRO A 1 197 ? 8.641 6.723 -8.805 1 96.12 197 PRO A C 1
ATOM 1547 O O . PRO A 1 197 ? 9.32 6.086 -7.996 1 96.12 197 PRO A O 1
ATOM 1550 N N . GLY A 1 198 ? 7.281 6.734 -8.828 1 97.19 198 GLY A N 1
ATOM 1551 C CA . GLY A 1 198 ? 6.516 5.816 -8 1 97.19 198 GLY A CA 1
ATOM 1552 C C . GLY A 1 198 ? 6.027 6.441 -6.707 1 97.19 198 GLY A C 1
ATOM 1553 O O . GLY A 1 198 ? 5.152 5.891 -6.035 1 97.19 198 GLY A O 1
ATOM 1554 N N . VAL A 1 199 ? 6.543 7.574 -6.363 1 98.56 199 VAL A N 1
ATOM 1555 C CA . VAL A 1 199 ? 6.207 8.156 -5.066 1 98.56 199 VAL A CA 1
ATOM 1556 C C . VAL A 1 199 ? 4.773 8.68 -5.094 1 98.56 199 VAL A C 1
ATOM 1558 O O . VAL A 1 199 ? 3.979 8.375 -4.203 1 98.56 199 VAL A O 1
ATOM 1561 N N . ILE A 1 200 ? 4.426 9.438 -6.129 1 98.75 200 ILE A N 1
ATOM 1562 C CA . ILE A 1 200 ? 3.092 10.031 -6.203 1 98.75 200 ILE A CA 1
ATOM 1563 C C . ILE A 1 200 ? 2.043 8.922 -6.297 1 98.75 200 ILE A C 1
ATOM 1565 O O . ILE A 1 200 ? 1.06 8.93 -5.555 1 98.75 200 ILE A O 1
ATOM 1569 N N . SER A 1 201 ? 2.273 7.961 -7.211 1 98.38 201 SER A N 1
ATOM 1570 C CA . SER A 1 201 ? 1.334 6.852 -7.34 1 98.38 201 SER A CA 1
ATOM 1571 C C . SER A 1 201 ? 1.317 5.996 -6.078 1 98.38 201 SER A C 1
ATOM 1573 O O . SER A 1 201 ? 0.269 5.48 -5.684 1 98.38 201 SER A O 1
ATOM 1575 N N . GLY A 1 202 ? 2.471 5.828 -5.445 1 98.69 202 GLY A N 1
ATOM 1576 C CA . GLY A 1 202 ? 2.539 5.113 -4.18 1 98.69 202 GLY A CA 1
ATOM 1577 C C . GLY A 1 202 ? 1.678 5.734 -3.098 1 98.69 202 GLY A C 1
ATOM 1578 O O . GLY A 1 202 ? 0.92 5.035 -2.422 1 98.69 202 GLY A O 1
ATOM 1579 N N . ILE A 1 203 ? 1.796 7.043 -2.967 1 98.88 203 ILE A N 1
ATOM 1580 C CA . ILE A 1 203 ? 1.004 7.766 -1.979 1 98.88 203 ILE A CA 1
ATOM 1581 C C . ILE A 1 203 ? -0.482 7.594 -2.279 1 98.88 203 ILE A C 1
ATOM 1583 O O . ILE A 1 203 ? -1.266 7.246 -1.392 1 98.88 203 ILE A O 1
ATOM 1587 N N . ARG A 1 204 ? -0.883 7.809 -3.477 1 98.81 204 ARG A N 1
ATOM 1588 C CA . ARG A 1 204 ? -2.285 7.707 -3.873 1 98.81 204 ARG A CA 1
ATOM 1589 C C . ARG A 1 204 ? -2.844 6.324 -3.559 1 98.81 204 ARG A C 1
ATOM 1591 O O . ARG A 1 204 ? -3.9 6.203 -2.934 1 98.81 204 ARG A O 1
ATOM 1598 N N . GLU A 1 205 ? -2.133 5.312 -3.945 1 98.62 205 GLU A N 1
ATOM 1599 C CA . GLU A 1 205 ? -2.664 3.961 -3.787 1 98.62 205 GLU A CA 1
ATOM 1600 C C . GLU A 1 205 ? -2.605 3.51 -2.33 1 98.62 205 GLU A C 1
ATOM 1602 O O . GLU A 1 205 ? -3.475 2.768 -1.87 1 98.62 205 GLU A O 1
ATOM 1607 N N . TRP A 1 206 ? -1.572 3.924 -1.587 1 98.69 206 TRP A N 1
ATOM 1608 C CA . TRP A 1 206 ? -1.552 3.615 -0.161 1 98.69 206 TRP A CA 1
ATOM 1609 C C . TRP A 1 206 ? -2.822 4.109 0.521 1 98.69 206 TRP A C 1
ATOM 1611 O O . TRP A 1 206 ? -3.514 3.34 1.193 1 98.69 206 TRP A O 1
ATOM 1621 N N . PHE A 1 207 ? -3.17 5.348 0.231 1 98.75 207 PHE A N 1
ATOM 1622 C CA . PHE A 1 207 ? -4.34 5.945 0.867 1 98.75 207 PHE A CA 1
ATOM 1623 C C . PHE A 1 207 ? -5.625 5.367 0.287 1 98.75 207 PHE A C 1
ATOM 1625 O O . PHE A 1 207 ? -6.664 5.363 0.95 1 98.75 207 PHE A O 1
ATOM 1632 N N . ARG A 1 208 ? -5.562 4.906 -0.929 1 98.5 208 ARG A N 1
ATOM 1633 C CA . ARG A 1 208 ? -6.746 4.293 -1.521 1 98.5 208 ARG A CA 1
ATOM 1634 C C . ARG A 1 208 ? -7.125 3.01 -0.785 1 98.5 208 ARG A C 1
ATOM 1636 O O . ARG A 1 208 ? -8.305 2.748 -0.551 1 98.5 208 ARG A O 1
ATOM 1643 N N . TRP A 1 209 ? -6.094 2.248 -0.352 1 98.19 209 TRP A N 1
ATOM 1644 C CA . TRP A 1 209 ? -6.344 0.858 0.014 1 98.19 209 TRP A CA 1
ATOM 1645 C C . TRP A 1 209 ? -6.211 0.659 1.521 1 98.19 209 TRP A C 1
ATOM 1647 O O . TRP A 1 209 ? -6.691 -0.337 2.066 1 98.19 209 TRP A O 1
ATOM 1657 N N . TYR A 1 210 ? -5.613 1.54 2.283 1 97.75 210 TYR A N 1
ATOM 1658 C CA . TYR A 1 210 ? -5.047 1.249 3.594 1 97.75 210 TYR A CA 1
ATOM 1659 C C . TYR A 1 210 ? -6.141 0.931 4.605 1 97.75 210 TYR A C 1
ATOM 1661 O O . TYR A 1 210 ? -5.875 0.325 5.648 1 97.75 210 TYR A O 1
ATOM 1669 N N . LYS A 1 211 ? -7.402 1.264 4.352 1 97.25 211 LYS A N 1
ATOM 1670 C CA . LYS A 1 211 ? -8.484 1.027 5.309 1 97.25 211 LYS A CA 1
ATOM 1671 C C . LYS A 1 211 ? -9.25 -0.249 4.973 1 97.25 211 LYS A C 1
ATOM 1673 O O . LYS A 1 211 ? -10.062 -0.718 5.766 1 97.25 211 LYS A O 1
ATOM 1678 N N . THR A 1 212 ? -9.055 -0.87 3.893 1 96.81 212 THR A N 1
ATOM 1679 C CA . THR A 1 212 ? -9.883 -1.956 3.381 1 96.81 212 THR A CA 1
ATOM 1680 C C . THR A 1 212 ? -9.797 -3.176 4.293 1 96.81 212 THR A C 1
ATOM 1682 O O . THR A 1 212 ? -10.75 -3.949 4.395 1 96.81 212 THR A O 1
ATOM 1685 N N . PRO A 1 213 ? -8.719 -3.404 5.004 1 96.38 213 PRO A N 1
ATOM 1686 C CA . PRO A 1 213 ? -8.711 -4.531 5.941 1 96.38 213 PRO A CA 1
ATOM 1687 C C . PRO A 1 213 ? -9.789 -4.406 7.02 1 96.38 213 PRO A C 1
ATOM 1689 O O . PRO A 1 213 ? -10.148 -5.398 7.656 1 96.38 213 PRO A O 1
ATOM 1692 N N . ASP A 1 214 ? -10.281 -3.215 7.227 1 95.38 214 ASP A N 1
ATOM 1693 C CA . ASP A 1 214 ? -11.344 -2.988 8.195 1 95.38 214 ASP A CA 1
ATOM 1694 C C . ASP A 1 214 ? -12.719 -3.143 7.551 1 95.38 214 ASP A C 1
ATOM 1696 O O . ASP A 1 214 ? -13.734 -2.816 8.164 1 95.38 214 ASP A O 1
ATOM 1700 N N . GLY A 1 215 ? -12.766 -3.525 6.32 1 94.25 215 GLY A N 1
ATOM 1701 C CA . GLY A 1 215 ? -14.031 -3.695 5.625 1 94.25 215 GLY A CA 1
ATOM 1702 C C . GLY A 1 215 ? -14.562 -2.406 5.027 1 94.25 215 GLY A C 1
ATOM 1703 O O . GLY A 1 215 ? -15.727 -2.336 4.621 1 94.25 215 GLY A O 1
ATOM 1704 N N . LYS A 1 216 ? -13.719 -1.393 5.02 1 95.25 216 LYS A N 1
ATOM 1705 C CA . LYS A 1 216 ? -14.109 -0.112 4.438 1 95.25 216 LYS A CA 1
ATOM 1706 C C . LYS A 1 216 ? -13.906 -0.108 2.926 1 95.25 216 LYS A C 1
ATOM 1708 O O . LYS A 1 216 ? -13.07 -0.85 2.404 1 95.25 216 LYS A O 1
ATOM 1713 N N . PRO A 1 217 ? -14.68 0.68 2.199 1 95.38 217 PRO A N 1
ATOM 1714 C CA . PRO A 1 217 ? -14.492 0.787 0.751 1 95.38 217 PRO A CA 1
ATOM 1715 C C . PRO A 1 217 ? -13.211 1.527 0.374 1 95.38 217 PRO A C 1
ATOM 1717 O O . PRO A 1 217 ? -12.586 2.158 1.229 1 95.38 217 PRO A O 1
ATOM 1720 N N . LEU A 1 218 ? -12.875 1.373 -0.914 1 97.06 218 LEU A N 1
ATOM 1721 C CA . LEU A 1 218 ? -11.742 2.139 -1.438 1 97.06 218 LEU A CA 1
ATOM 1722 C C . LEU A 1 218 ? -12.008 3.637 -1.323 1 97.06 218 LEU A C 1
ATOM 1724 O O . LEU A 1 218 ? -13.125 4.098 -1.579 1 97.06 218 LEU A O 1
ATOM 1728 N N . ASN A 1 219 ? -10.961 4.402 -0.896 1 98.19 219 ASN A N 1
ATOM 1729 C CA . ASN A 1 219 ? -11.039 5.852 -1.036 1 98.19 219 ASN A CA 1
ATOM 1730 C C . ASN A 1 219 ? -10.969 6.277 -2.5 1 98.19 219 ASN A C 1
ATOM 1732 O O . ASN A 1 219 ? -10.32 5.617 -3.314 1 98.19 219 ASN A O 1
ATOM 1736 N N . ALA A 1 220 ? -11.648 7.348 -2.779 1 97.62 220 ALA A N 1
ATOM 1737 C CA . ALA A 1 220 ? -11.617 7.93 -4.117 1 97.62 220 ALA A CA 1
ATOM 1738 C C . ALA A 1 220 ? -10.719 9.164 -4.16 1 97.62 220 ALA A C 1
ATOM 1740 O O . ALA A 1 220 ? -10.242 9.625 -3.119 1 97.62 220 ALA A O 1
ATOM 1741 N N . PHE A 1 221 ? -10.461 9.602 -5.34 1 98.44 221 PHE A N 1
ATOM 1742 C CA . PHE A 1 221 ? -9.68 10.82 -5.535 1 98.44 221 PHE A CA 1
ATOM 1743 C C . PHE A 1 221 ? -10.336 11.719 -6.578 1 98.44 221 PHE A C 1
ATOM 1745 O O . PHE A 1 221 ? -10.883 11.234 -7.57 1 98.44 221 PHE A O 1
ATOM 1752 N N . GLY A 1 222 ? -10.273 12.992 -6.332 1 98.31 222 GLY A N 1
ATOM 1753 C CA . GLY A 1 222 ? -10.758 13.977 -7.285 1 98.31 222 GLY A CA 1
ATOM 1754 C C . GLY A 1 222 ? -9.75 14.312 -8.367 1 98.31 222 GLY A C 1
ATOM 1755 O O . GLY A 1 222 ? -8.641 13.773 -8.375 1 98.31 222 GLY A O 1
ATOM 1756 N N . PHE A 1 223 ? -10.25 15.141 -9.328 1 98.31 223 PHE A N 1
ATOM 1757 C CA . PHE A 1 223 ? -9.406 15.703 -10.375 1 98.31 223 PHE A CA 1
ATOM 1758 C C . PHE A 1 223 ? -8.734 14.602 -11.18 1 98.31 223 PHE A C 1
ATOM 1760 O O . PHE A 1 223 ? -7.523 14.633 -11.391 1 98.31 223 PHE A O 1
ATOM 1767 N N . GLU A 1 224 ? -9.484 13.633 -11.57 1 97 224 GLU A N 1
ATOM 1768 C CA . GLU A 1 224 ? -9.023 12.492 -12.359 1 97 224 GLU A CA 1
ATOM 1769 C C . GLU A 1 224 ? -7.895 11.75 -11.656 1 97 224 GLU A C 1
ATOM 1771 O O . GLU A 1 224 ? -6.988 11.227 -12.305 1 97 224 GLU A O 1
ATOM 1776 N N . GLU A 1 225 ? -7.828 11.875 -10.391 1 97.5 225 GLU A N 1
ATOM 1777 C CA . GLU A 1 225 ? -6.922 11.188 -9.477 1 97.5 225 GLU A CA 1
ATOM 1778 C C . GLU A 1 225 ? -5.484 11.656 -9.672 1 97.5 225 GLU A C 1
ATOM 1780 O O . GLU A 1 225 ? -4.539 10.945 -9.312 1 97.5 225 GLU A O 1
ATOM 1785 N N . LYS A 1 226 ? -5.285 12.82 -10.211 1 98.19 226 LYS A N 1
ATOM 1786 C CA . LYS A 1 226 ? -3.951 13.375 -10.445 1 98.19 226 LYS A CA 1
ATOM 1787 C C . LYS A 1 226 ? -3.482 14.195 -9.242 1 98.19 226 LYS A C 1
ATOM 1789 O O . LYS A 1 226 ? -4.293 14.836 -8.57 1 98.19 226 LYS A O 1
ATOM 1794 N N . ALA A 1 227 ? -2.188 14.125 -9.008 1 98.81 227 ALA A N 1
ATOM 1795 C CA . ALA A 1 227 ? -1.601 15.109 -8.102 1 98.81 227 ALA A CA 1
ATOM 1796 C C . ALA A 1 227 ? -1.535 16.484 -8.758 1 98.81 227 ALA A C 1
ATOM 1798 O O . ALA A 1 227 ? -0.989 16.625 -9.852 1 98.81 227 ALA A O 1
ATOM 1799 N N . LEU A 1 228 ? -2.129 17.438 -8.117 1 98.88 228 LEU A N 1
ATOM 1800 C CA . LEU A 1 228 ? -2.15 18.797 -8.641 1 98.88 228 LEU A CA 1
ATOM 1801 C C . LEU A 1 228 ? -0.858 19.531 -8.305 1 98.88 228 LEU A C 1
ATOM 1803 O O . LEU A 1 228 ? -0.183 19.188 -7.328 1 98.88 228 LEU A O 1
ATOM 1807 N N . ASP A 1 229 ? -0.526 20.516 -9.039 1 98.88 229 ASP A N 1
ATOM 1808 C CA . ASP A 1 229 ? 0.801 21.109 -8.977 1 98.88 229 ASP A CA 1
ATOM 1809 C C . ASP A 1 229 ? 0.936 22.031 -7.758 1 98.88 229 ASP A C 1
ATOM 1811 O O . ASP A 1 229 ? -0.009 22.172 -6.98 1 98.88 229 ASP A O 1
ATOM 1815 N N . LYS A 1 230 ? 2.105 22.578 -7.613 1 98.88 230 LYS A N 1
ATOM 1816 C CA . LYS A 1 230 ? 2.445 23.438 -6.484 1 98.88 230 LYS A CA 1
ATOM 1817 C C . LYS A 1 230 ? 1.515 24.641 -6.414 1 98.88 230 LYS A C 1
ATOM 1819 O O . LYS A 1 230 ? 1.042 25.016 -5.336 1 98.88 230 LYS A O 1
ATOM 1824 N N . LYS A 1 231 ? 1.315 25.281 -7.523 1 98.88 231 LYS A N 1
ATOM 1825 C CA . LYS A 1 231 ? 0.446 26.453 -7.547 1 98.88 231 LYS A CA 1
ATOM 1826 C C . LYS A 1 231 ? -0.922 26.141 -6.949 1 98.88 231 LYS A C 1
ATOM 1828 O O . LYS A 1 231 ? -1.422 26.875 -6.102 1 98.88 231 LYS A O 1
ATOM 1833 N N . PHE A 1 232 ? -1.547 25.047 -7.387 1 98.88 232 PHE A N 1
ATOM 1834 C CA . PHE A 1 232 ? -2.85 24.641 -6.875 1 98.88 232 PHE A CA 1
ATOM 1835 C C . PHE A 1 232 ? -2.768 24.312 -5.391 1 98.88 232 PHE A C 1
ATOM 1837 O O . PHE A 1 232 ? -3.662 24.656 -4.617 1 98.88 232 PHE A O 1
ATOM 1844 N N . ALA A 1 233 ? -1.715 23.594 -5.027 1 98.94 233 ALA A N 1
ATOM 1845 C CA . ALA A 1 233 ? -1.522 23.266 -3.621 1 98.94 233 ALA A CA 1
ATOM 1846 C C . ALA A 1 233 ? -1.483 24.516 -2.756 1 98.94 233 ALA A C 1
ATOM 1848 O O . ALA A 1 233 ? -2.07 24.547 -1.671 1 98.94 233 ALA A O 1
ATOM 1849 N N . LEU A 1 234 ? -0.772 25.5 -3.197 1 98.88 234 LEU A N 1
ATOM 1850 C CA . LEU A 1 234 ? -0.681 26.766 -2.461 1 98.88 234 LEU A CA 1
ATOM 1851 C C . LEU A 1 234 ? -2.047 27.438 -2.359 1 98.88 234 LEU A C 1
ATOM 1853 O O . LEU A 1 234 ? -2.361 28.047 -1.343 1 98.88 234 LEU A O 1
ATOM 1857 N N . GLU A 1 235 ? -2.848 27.344 -3.369 1 98.81 235 GLU A N 1
ATOM 1858 C CA . GLU A 1 235 ? -4.211 27.859 -3.312 1 98.81 235 GLU A CA 1
ATOM 1859 C C . GLU A 1 235 ? -5.039 27.125 -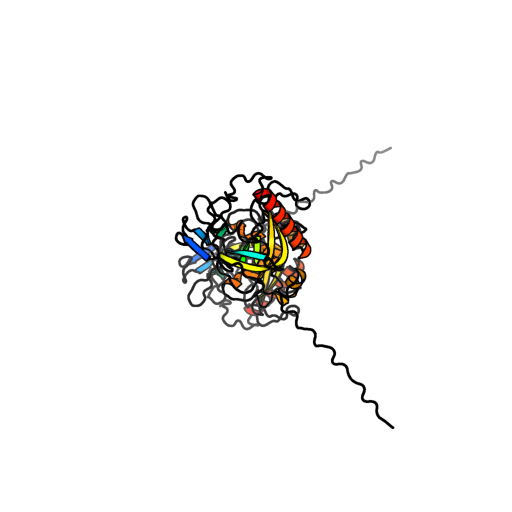2.262 1 98.81 235 GLU A C 1
ATOM 1861 O O . GLU A 1 235 ? -5.801 27.75 -1.521 1 98.81 235 GLU A O 1
ATOM 1866 N N . VAL A 1 236 ? -4.91 25.797 -2.221 1 98.81 236 VAL A N 1
ATOM 1867 C CA . VAL A 1 236 ? -5.598 25 -1.213 1 98.81 236 VAL A CA 1
ATOM 1868 C C . VAL A 1 236 ? -5.188 25.469 0.184 1 98.81 236 VAL A C 1
ATOM 1870 O O . VAL A 1 236 ? -6.035 25.656 1.058 1 98.81 236 VAL A O 1
ATOM 1873 N N . ILE A 1 237 ? -3.9 25.641 0.388 1 98.94 237 ILE A N 1
ATOM 1874 C CA . ILE A 1 237 ? -3.377 26.062 1.685 1 98.94 237 ILE A CA 1
ATOM 1875 C C . ILE A 1 237 ? -3.93 27.438 2.047 1 98.94 237 ILE A C 1
ATOM 1877 O O . ILE A 1 237 ? -4.355 27.656 3.182 1 98.94 237 ILE A O 1
ATOM 1881 N N . GLU A 1 238 ? -3.914 28.328 1.111 1 98.81 238 GLU A N 1
ATOM 1882 C CA . GLU A 1 238 ? -4.453 29.672 1.351 1 98.81 238 GLU A CA 1
ATOM 1883 C C . GLU A 1 238 ? -5.938 29.609 1.706 1 98.81 238 GLU A C 1
ATOM 1885 O O . GLU A 1 238 ? -6.379 30.25 2.656 1 98.81 238 GLU A O 1
ATOM 1890 N N . GLU A 1 239 ? -6.695 28.859 0.964 1 98.5 239 GLU A N 1
ATOM 1891 C CA . GLU A 1 239 ? -8.125 28.719 1.212 1 98.5 239 GLU A CA 1
ATOM 1892 C C . GLU A 1 239 ? -8.391 28.156 2.602 1 98.5 239 GLU A C 1
ATOM 1894 O O . GLU A 1 239 ? -9.281 28.625 3.314 1 98.5 239 GLU A O 1
ATOM 1899 N N . THR A 1 240 ? -7.676 27.141 2.965 1 98.75 240 THR A N 1
ATOM 1900 C CA . THR A 1 240 ? -7.906 26.5 4.25 1 98.75 240 THR A CA 1
ATOM 1901 C C . THR A 1 240 ? -7.387 27.359 5.395 1 98.75 240 THR A C 1
ATOM 1903 O O . THR A 1 240 ? -7.891 27.281 6.516 1 98.75 240 THR A O 1
ATOM 1906 N N . HIS A 1 241 ? -6.312 28.125 5.129 1 98.88 241 HIS A N 1
ATOM 1907 C CA . HIS A 1 241 ? -5.883 29.125 6.098 1 98.88 241 HIS A CA 1
ATOM 1908 C C . HIS A 1 241 ? -6.973 30.156 6.344 1 98.88 241 HIS A C 1
ATOM 1910 O O . HIS A 1 241 ? -7.238 30.531 7.492 1 98.88 241 HIS A O 1
ATOM 1916 N N . ASP A 1 242 ? -7.578 30.641 5.285 1 98.69 242 ASP A N 1
ATOM 1917 C CA . ASP A 1 242 ? -8.672 31.609 5.402 1 98.69 242 ASP A CA 1
ATOM 1918 C C . ASP A 1 242 ? -9.844 31 6.172 1 98.69 242 ASP A C 1
ATOM 1920 O O . ASP A 1 242 ? -10.477 31.688 6.984 1 98.69 242 ASP A O 1
ATOM 1924 N N . ALA A 1 243 ? -10.195 29.766 5.863 1 98.56 243 ALA A N 1
ATOM 1925 C CA . ALA A 1 243 ? -11.242 29.094 6.609 1 98.56 243 ALA A CA 1
ATOM 1926 C C . ALA A 1 243 ? -10.914 29.031 8.102 1 98.56 243 ALA A C 1
ATOM 1928 O O . ALA A 1 243 ? -11.789 29.234 8.945 1 98.56 243 ALA A O 1
ATOM 1929 N N . TRP A 1 244 ? -9.68 28.719 8.367 1 98.56 244 TRP A N 1
ATOM 1930 C CA . TRP A 1 244 ? -9.219 28.688 9.75 1 98.56 244 TRP A CA 1
ATOM 1931 C C . TRP A 1 244 ? -9.383 30.047 10.414 1 98.56 244 TRP A C 1
ATOM 1933 O O . TRP A 1 244 ? -9.828 30.141 11.562 1 98.56 244 TRP A O 1
ATOM 1943 N N . LYS A 1 245 ? -9 31.141 9.75 1 98.56 245 LYS A N 1
ATOM 1944 C CA . LYS A 1 245 ? -9.164 32.5 10.289 1 98.56 245 LYS A CA 1
ATOM 1945 C C . LYS A 1 245 ? -10.625 32.75 10.633 1 98.56 245 LYS A C 1
ATOM 1947 O O . LYS A 1 245 ? -10.914 33.344 11.68 1 98.56 245 LYS A O 1
ATOM 1952 N N . LYS A 1 246 ? -11.469 32.375 9.781 1 98 246 LYS A N 1
ATOM 1953 C CA . LYS A 1 246 ? -12.898 32.562 10.023 1 98 246 LYS A CA 1
ATOM 1954 C C . LYS A 1 246 ? -13.352 31.75 11.234 1 98 246 LYS A C 1
ATOM 1956 O O . LYS A 1 246 ? -14.164 32.219 12.031 1 98 246 LYS A O 1
ATOM 1961 N N . LEU A 1 247 ? -12.836 30.547 11.312 1 97.81 247 LEU A N 1
ATOM 1962 C CA . LEU A 1 247 ? -13.125 29.703 12.469 1 97.81 247 LEU A CA 1
ATOM 1963 C C . LEU A 1 247 ? -12.68 30.391 13.758 1 97.81 247 LEU A C 1
ATOM 1965 O O . LEU A 1 247 ? -13.453 30.5 14.711 1 97.81 247 LEU A O 1
ATOM 1969 N N . LYS A 1 248 ? -11.461 30.922 13.789 1 97.38 248 LYS A N 1
ATOM 1970 C CA . LYS A 1 248 ? -10.867 31.547 14.961 1 97.38 248 LYS A CA 1
ATOM 1971 C C . LYS A 1 248 ? -11.602 32.844 15.32 1 97.38 248 LYS A C 1
ATOM 1973 O O . LYS A 1 248 ? -11.703 33.188 16.5 1 97.38 248 LYS A O 1
ATOM 1978 N N . ALA A 1 249 ? -12.109 33.469 14.344 1 96.38 249 ALA A N 1
ATOM 1979 C CA . ALA A 1 249 ? -12.805 34.75 14.531 1 96.38 249 ALA A CA 1
ATOM 1980 C C . ALA A 1 249 ? -14.234 34.5 15.016 1 96.38 249 ALA A C 1
ATOM 1982 O O . ALA A 1 249 ? -14.914 35.438 15.445 1 96.38 249 ALA A O 1
ATOM 1983 N N . GLY A 1 250 ? -14.727 33.281 14.898 1 94.31 250 GLY A N 1
ATOM 1984 C CA . GLY A 1 250 ? -16.078 33 15.328 1 94.31 250 GLY A CA 1
ATOM 1985 C C . GLY A 1 250 ? -17.109 33.188 14.242 1 94.31 250 GLY A C 1
ATOM 1986 O O . GLY A 1 250 ? -18.312 33.094 14.492 1 94.31 250 GLY A O 1
ATOM 1987 N N . SER A 1 251 ? -16.688 33.406 13.102 1 93.75 251 SER A N 1
ATOM 1988 C CA . SER A 1 251 ? -17.578 33.594 11.977 1 93.75 251 SER A CA 1
ATOM 1989 C C . SER A 1 251 ? -18.141 32.281 11.461 1 93.75 251 SER A C 1
ATOM 1991 O O . SER A 1 251 ? -19.125 32.25 10.734 1 93.75 251 SER A O 1
ATOM 1993 N N . THR A 1 252 ? -17.484 31.203 11.758 1 93.38 252 THR A N 1
ATOM 1994 C CA . THR A 1 252 ? -17.938 29.859 11.422 1 93.38 252 THR A CA 1
ATOM 1995 C C . THR A 1 252 ? -18.156 29.031 12.68 1 93.38 252 THR A C 1
ATOM 1997 O O . THR A 1 252 ? -17.391 29.125 13.633 1 93.38 252 THR A O 1
ATOM 2000 N N . GLU A 1 253 ? -19.188 28.188 12.656 1 91 253 GLU A N 1
ATOM 2001 C CA . GLU A 1 253 ? -19.5 27.359 13.805 1 91 253 GLU A CA 1
ATOM 2002 C C . GLU A 1 253 ? -18.375 26.359 14.07 1 91 253 GLU A C 1
ATOM 2004 O O . GLU A 1 253 ? -17.969 25.609 13.164 1 91 253 GLU A O 1
ATOM 2009 N N . LYS A 1 254 ? -17.875 26.344 15.25 1 92 254 LYS A N 1
ATOM 2010 C CA . LYS A 1 254 ? -16.734 25.5 15.578 1 92 254 LYS A CA 1
ATOM 2011 C C . LYS A 1 254 ? -17.188 24.078 15.945 1 92 254 LYS A C 1
ATOM 2013 O O . LYS A 1 254 ? -16.375 23.156 15.953 1 92 254 LYS A O 1
ATOM 2018 N N . GLY A 1 255 ? -18.438 23.906 16.344 1 94.12 255 GLY A N 1
ATOM 2019 C CA . GLY A 1 255 ? -18.891 22.609 16.828 1 94.12 255 GLY A CA 1
ATOM 2020 C C . GLY A 1 255 ? -18.125 22.156 18.062 1 94.12 255 GLY A C 1
ATOM 2021 O O . GLY A 1 255 ? -18.047 22.875 19.047 1 94.12 255 GLY A O 1
ATOM 2022 N N . LYS A 1 256 ? -17.531 20.984 18.016 1 96 256 LYS A N 1
ATOM 2023 C CA . LYS A 1 256 ? -16.844 20.391 19.156 1 96 256 LYS A CA 1
ATOM 2024 C C . LYS A 1 256 ? -15.352 20.734 19.141 1 96 256 LYS A C 1
ATOM 2026 O O . LYS A 1 256 ? -14.594 20.281 20 1 96 256 LYS A O 1
ATOM 2031 N N . LEU A 1 257 ? -14.914 21.516 18.25 1 98.06 257 LEU A N 1
ATOM 2032 C CA . LEU A 1 257 ? -13.5 21.844 18.094 1 98.06 257 LEU A CA 1
ATOM 2033 C C . LEU A 1 257 ? -13.023 22.766 19.219 1 98.06 257 LEU A C 1
ATOM 2035 O O . LEU A 1 257 ? -13.75 23.656 19.641 1 98.06 257 LEU A O 1
ATOM 2039 N N . TRP A 1 258 ? -11.875 22.5 19.781 1 97.94 258 TRP A N 1
ATOM 2040 C CA . TRP A 1 258 ? -11.219 23.438 20.672 1 97.94 258 TRP A CA 1
ATOM 2041 C C . TRP A 1 258 ? -10.422 24.469 19.891 1 97.94 258 TRP A C 1
ATOM 2043 O O . TRP A 1 258 ? -9.492 24.125 19.156 1 97.94 258 TRP A O 1
ATOM 2053 N N . ILE A 1 259 ? -10.734 25.766 20 1 96.5 259 ILE A N 1
ATOM 2054 C CA . ILE A 1 259 ? -10.125 26.781 19.156 1 96.5 259 ILE A CA 1
ATOM 2055 C C . ILE A 1 259 ? -9.469 27.859 20.016 1 96.5 259 ILE A C 1
ATOM 2057 O O . ILE A 1 259 ? -9.172 28.953 19.547 1 96.5 259 ILE A O 1
ATOM 2061 N N . GLY A 1 260 ? -9.211 27.578 21.172 1 88.75 260 GLY A N 1
ATOM 2062 C CA . GLY A 1 260 ? -8.617 28.562 22.078 1 88.75 260 GLY A CA 1
ATOM 2063 C C . GLY A 1 260 ? -9.641 29.312 22.891 1 88.75 260 GLY A C 1
ATOM 2064 O O . GLY A 1 260 ? -10.844 29.188 22.672 1 88.75 260 GLY A O 1
ATOM 2065 N N . GLN A 1 261 ? -9.25 29.922 24.109 1 66 261 GLN A N 1
ATOM 2066 C CA . GLN A 1 261 ? -10.094 30.703 25 1 66 261 GLN A CA 1
ATOM 2067 C C . GLN A 1 261 ? -10.453 32.062 24.359 1 66 261 GLN A C 1
ATOM 2069 O O . GLN A 1 261 ? -9.68 32.594 23.562 1 66 261 GLN A O 1
ATOM 2074 N N . MET B 1 1 ? -56.562 -19.156 -58.125 1 29.94 1 MET B N 1
ATOM 2075 C CA . MET B 1 1 ? -55.375 -18.469 -57.656 1 29.94 1 MET B CA 1
ATOM 2076 C C . MET B 1 1 ? -54.906 -19.078 -56.344 1 29.94 1 MET B C 1
ATOM 2078 O O . MET B 1 1 ? -55.594 -19.031 -55.312 1 29.94 1 MET B O 1
ATOM 2082 N N . GLN B 1 2 ? -54.062 -20.203 -56.375 1 28.02 2 GLN B N 1
ATOM 2083 C CA . GLN B 1 2 ? -53.594 -21.172 -55.406 1 28.02 2 GLN B CA 1
ATOM 2084 C C . GLN B 1 2 ? -52.594 -20.531 -54.438 1 28.02 2 GLN B C 1
ATOM 2086 O O . GLN B 1 2 ? -51.5 -20.094 -54.875 1 28.02 2 GLN B O 1
ATOM 2091 N N . ALA B 1 3 ? -53.062 -19.875 -53.281 1 32.75 3 ALA B N 1
ATOM 2092 C CA . ALA B 1 3 ? -52.25 -19.203 -52.281 1 32.75 3 ALA B CA 1
ATOM 2093 C C . ALA B 1 3 ? -51.188 -20.141 -51.719 1 32.75 3 ALA B C 1
ATOM 2095 O O . ALA B 1 3 ? -51.531 -21.188 -51.156 1 32.75 3 ALA B O 1
ATOM 2096 N N . ALA B 1 4 ? -49.938 -20.156 -52.344 1 29.42 4 ALA B N 1
ATOM 2097 C CA . ALA B 1 4 ? -48.812 -20.984 -51.969 1 29.42 4 ALA B CA 1
ATOM 2098 C C . ALA B 1 4 ? -48.438 -20.766 -50.5 1 29.42 4 ALA B C 1
ATOM 2100 O O . ALA B 1 4 ? -48.219 -19.625 -50.094 1 29.42 4 ALA B O 1
ATOM 2101 N N . ALA B 1 5 ? -48.75 -21.641 -49.562 1 32.06 5 ALA B N 1
ATOM 2102 C CA . ALA B 1 5 ? -48.469 -21.688 -48.125 1 32.06 5 ALA B CA 1
ATOM 2103 C C . ALA B 1 5 ? -46.969 -21.656 -47.875 1 32.06 5 ALA B C 1
ATOM 2105 O O . ALA B 1 5 ? -46.219 -22.516 -48.344 1 32.06 5 ALA B O 1
ATOM 2106 N N . VAL B 1 6 ? -46.406 -20.438 -47.781 1 33.41 6 VAL B N 1
ATOM 2107 C CA . VAL B 1 6 ? -44.969 -20.219 -47.5 1 33.41 6 VAL B CA 1
ATOM 2108 C C . VAL B 1 6 ? -44.594 -20.969 -46.219 1 33.41 6 VAL B C 1
ATOM 2110 O O . VAL B 1 6 ? -45.188 -20.75 -45.156 1 33.41 6 VAL B O 1
ATOM 2113 N N . ALA B 1 7 ? -44.062 -22.188 -46.344 1 36.5 7 ALA B N 1
ATOM 2114 C CA . ALA B 1 7 ? -43.5 -23.031 -45.312 1 36.5 7 ALA B CA 1
ATOM 2115 C C . ALA B 1 7 ? -42.438 -22.297 -44.5 1 36.5 7 ALA B C 1
ATOM 2117 O O . ALA B 1 7 ? -41.406 -21.844 -45.031 1 36.5 7 ALA B O 1
ATOM 2118 N N . PHE B 1 8 ? -42.844 -21.531 -43.438 1 33.06 8 PHE B N 1
ATOM 2119 C CA . PHE B 1 8 ? -41.906 -20.875 -42.5 1 33.06 8 PHE B CA 1
ATOM 2120 C C . PHE B 1 8 ? -41 -21.906 -41.844 1 33.06 8 PHE B C 1
ATOM 2122 O O . PHE B 1 8 ? -41.469 -22.844 -41.219 1 33.06 8 PHE B O 1
ATOM 2129 N N . ARG B 1 9 ? -39.844 -22.234 -42.438 1 32.56 9 ARG B N 1
ATOM 2130 C CA . ARG B 1 9 ? -38.875 -23.094 -41.781 1 32.56 9 ARG B CA 1
ATOM 2131 C C . ARG B 1 9 ? -38.531 -22.547 -40.406 1 32.56 9 ARG B C 1
ATOM 2133 O O . ARG B 1 9 ? -38.188 -21.359 -40.25 1 32.56 9 ARG B O 1
ATOM 2140 N N . ARG B 1 10 ? -38.938 -23.25 -39.344 1 34.88 10 ARG B N 1
ATOM 2141 C CA . ARG B 1 10 ? -38.594 -23.016 -37.938 1 34.88 10 ARG B CA 1
ATOM 2142 C C . ARG B 1 10 ? -37.094 -22.891 -37.75 1 34.88 10 ARG B C 1
ATOM 2144 O O . ARG B 1 10 ? -36.344 -23.797 -38.094 1 34.88 10 ARG B O 1
ATOM 2151 N N . VAL B 1 11 ? -36.531 -21.672 -37.812 1 34.41 11 VAL B N 1
ATOM 2152 C CA . VAL B 1 11 ? -35.125 -21.438 -37.469 1 34.41 11 VAL B CA 1
ATOM 2153 C C . VAL B 1 11 ? -34.812 -22.094 -36.125 1 34.41 11 VAL B C 1
ATOM 2155 O O . VAL B 1 11 ? -35.562 -21.922 -35.156 1 34.41 11 VAL B O 1
ATOM 2158 N N . GLY B 1 12 ? -34.188 -23.25 -36.156 1 33.62 12 GLY B N 1
ATOM 2159 C CA . GLY B 1 12 ? -33.781 -24 -34.969 1 33.62 12 GLY B CA 1
ATOM 2160 C C . GLY B 1 12 ? -33.219 -23.125 -33.875 1 33.62 12 GLY B C 1
ATOM 2161 O O . GLY B 1 12 ? -32.5 -22.156 -34.156 1 33.62 12 GLY B O 1
ATOM 2162 N N . VAL B 1 13 ? -33.812 -23.047 -32.719 1 36.34 13 VAL B N 1
ATOM 2163 C CA . VAL B 1 13 ? -33.406 -22.391 -31.5 1 36.34 13 VAL B CA 1
ATOM 2164 C C . VAL B 1 13 ? -31.953 -22.797 -31.172 1 36.34 13 VAL B C 1
ATOM 2166 O O . VAL B 1 13 ? -31.625 -23.984 -31.125 1 36.34 13 VAL B O 1
ATOM 2169 N N . ALA B 1 14 ? -31.047 -21.938 -31.438 1 39.25 14 ALA B N 1
ATOM 2170 C CA . ALA B 1 14 ? -29.641 -22.141 -31.078 1 39.25 14 ALA B CA 1
ATOM 2171 C C . ALA B 1 14 ? -29.516 -22.688 -29.656 1 39.25 14 ALA B C 1
ATOM 2173 O O . ALA B 1 14 ? -30.156 -22.172 -28.734 1 39.25 14 ALA B O 1
ATOM 2174 N N . ARG B 1 15 ? -29.109 -23.891 -29.578 1 40.84 15 ARG B N 1
ATOM 2175 C CA . ARG B 1 15 ? -28.844 -24.5 -28.281 1 40.84 15 ARG B CA 1
ATOM 2176 C C . ARG B 1 15 ? -28 -23.578 -27.406 1 40.84 15 ARG B C 1
ATOM 2178 O O . ARG B 1 15 ? -27.031 -23 -27.875 1 40.84 15 ARG B O 1
ATOM 2185 N N . PRO B 1 16 ? -28.469 -23.156 -26.219 1 38 16 PRO B N 1
ATOM 2186 C CA . PRO B 1 16 ? -27.688 -22.297 -25.344 1 38 16 PRO B CA 1
ATOM 2187 C C . PRO B 1 16 ? -26.281 -22.859 -25.062 1 38 16 PRO B C 1
ATOM 2189 O O . PRO B 1 16 ? -26.125 -24.062 -24.938 1 38 16 PRO B O 1
ATOM 2192 N N . PHE B 1 17 ? -25.219 -22.359 -25.531 1 31.03 17 PHE B N 1
ATOM 2193 C CA . PHE B 1 17 ? -23.828 -22.656 -25.203 1 31.03 17 PHE B CA 1
ATOM 2194 C C . PHE B 1 17 ? -23.672 -22.906 -23.703 1 31.03 17 PHE B C 1
ATOM 2196 O O . PHE B 1 17 ? -24.016 -22.047 -22.891 1 31.03 17 PHE B O 1
ATOM 2203 N N . ARG B 1 18 ? -23.875 -24.016 -23.172 1 36.62 18 ARG B N 1
ATOM 2204 C CA . ARG B 1 18 ? -23.516 -24.266 -21.766 1 36.62 18 ARG B CA 1
ATOM 2205 C C . ARG B 1 18 ? -22.062 -23.938 -21.516 1 36.62 18 ARG B C 1
ATOM 2207 O O . ARG B 1 18 ? -21.172 -24.484 -22.156 1 36.62 18 ARG B O 1
ATOM 2214 N N . PRO B 1 19 ? -21.812 -22.875 -20.891 1 42.34 19 PRO B N 1
ATOM 2215 C CA . PRO B 1 19 ? -20.406 -22.562 -20.641 1 42.34 19 PRO B CA 1
ATOM 2216 C C . PRO B 1 19 ? -19.609 -23.781 -20.172 1 42.34 19 PRO B C 1
ATOM 2218 O O . PRO B 1 19 ? -20.141 -24.656 -19.484 1 42.34 19 PRO B O 1
ATOM 2221 N N . ALA B 1 20 ? -18.688 -24.328 -20.766 1 41.84 20 ALA B N 1
ATOM 2222 C CA . ALA B 1 20 ? -17.797 -25.406 -20.375 1 41.84 20 ALA B CA 1
ATOM 2223 C C . ALA B 1 20 ? -17.5 -25.375 -18.875 1 41.84 20 ALA B C 1
ATOM 2225 O O . ALA B 1 20 ? -17.031 -24.359 -18.344 1 41.84 20 ALA B O 1
ATOM 2226 N N . GLN B 1 21 ? -18.188 -26.156 -18.062 1 45.81 21 GLN B N 1
ATOM 2227 C CA . GLN B 1 21 ? -18 -26.297 -16.625 1 45.81 21 GLN B CA 1
ATOM 2228 C C . GLN B 1 21 ? -16.531 -26.531 -16.297 1 45.81 21 GLN B C 1
ATOM 2230 O O . GLN B 1 21 ? -15.906 -27.438 -16.844 1 45.81 21 GLN B O 1
ATOM 2235 N N . ALA B 1 22 ? -15.766 -25.5 -15.898 1 54.69 22 ALA B N 1
ATOM 2236 C CA . ALA B 1 22 ? -14.406 -25.672 -15.391 1 54.69 22 ALA B CA 1
ATOM 2237 C C . ALA B 1 22 ? -14.312 -26.922 -14.508 1 54.69 22 ALA B C 1
ATOM 2239 O O . ALA B 1 22 ? -15.141 -27.109 -13.609 1 54.69 22 ALA B O 1
ATOM 2240 N N . ARG B 1 23 ? -13.773 -28.016 -15.008 1 58.09 23 ARG B N 1
ATOM 2241 C CA . ARG B 1 23 ? -13.547 -29.203 -14.18 1 58.09 23 ARG B CA 1
ATOM 2242 C C . ARG B 1 23 ? -12.555 -28.906 -13.062 1 58.09 23 ARG B C 1
ATOM 2244 O O . ARG B 1 23 ? -11.414 -28.5 -13.328 1 58.09 23 ARG B O 1
ATOM 2251 N N . LEU B 1 24 ? -13.031 -28.891 -11.812 1 73 24 LEU B N 1
ATOM 2252 C CA . LEU B 1 24 ? -12.211 -28.688 -10.633 1 73 24 LEU B CA 1
ATOM 2253 C C . LEU B 1 24 ? -11.242 -29.844 -10.422 1 73 24 LEU B C 1
ATOM 2255 O O . LEU B 1 24 ? -11.609 -31 -10.586 1 73 24 LEU B O 1
ATOM 2259 N N . PHE B 1 25 ? -10 -29.516 -10.438 1 83.81 25 PHE B N 1
ATOM 2260 C CA . PHE B 1 25 ? -9.008 -30.516 -10.07 1 83.81 25 PHE B CA 1
ATOM 2261 C C . PHE B 1 25 ? -9.336 -31.141 -8.719 1 83.81 25 PHE B C 1
ATOM 2263 O O . PHE B 1 25 ? -9.617 -30.422 -7.75 1 83.81 25 PHE B O 1
ATOM 2270 N N . SER B 1 26 ? -9.383 -32.5 -8.672 1 87.75 26 SER B N 1
ATOM 2271 C CA . SER B 1 26 ? -9.703 -33.188 -7.43 1 87.75 26 SER B CA 1
ATOM 2272 C C . SER B 1 26 ? -8.438 -33.469 -6.613 1 87.75 26 SER B C 1
ATOM 2274 O O . SER B 1 26 ? -7.48 -34.062 -7.125 1 87.75 26 SER B O 1
ATOM 2276 N N . TYR B 1 27 ? -8.453 -33 -5.395 1 93.5 27 TYR B N 1
ATOM 2277 C CA . TYR B 1 27 ? -7.289 -33.094 -4.52 1 93.5 27 TYR B CA 1
ATOM 2278 C C . TYR B 1 27 ? -7.703 -33.031 -3.055 1 93.5 27 TYR B C 1
ATOM 2280 O O . TYR B 1 27 ? -8.844 -32.688 -2.744 1 93.5 27 TYR B O 1
ATOM 2288 N N . SER B 1 28 ? -6.828 -33.438 -2.186 1 95.69 28 SER B N 1
ATOM 2289 C CA . SER B 1 28 ? -6.961 -33.219 -0.749 1 95.69 28 SER B CA 1
ATOM 2290 C C . SER B 1 28 ? -5.68 -32.625 -0.165 1 95.69 28 SER B C 1
ATOM 2292 O O . SER B 1 28 ? -4.621 -32.656 -0.796 1 95.69 28 SER B O 1
ATOM 2294 N N . GLN B 1 29 ? -5.82 -31.984 0.913 1 96.56 29 GLN B N 1
ATOM 2295 C CA . GLN B 1 29 ? -4.703 -31.359 1.61 1 96.56 29 GLN B CA 1
ATOM 2296 C C . GLN B 1 29 ? -4.41 -32.062 2.928 1 96.56 29 GLN B C 1
ATOM 2298 O O . GLN B 1 29 ? -5.324 -32.562 3.588 1 96.56 29 GLN B O 1
ATOM 2303 N N . HIS B 1 30 ? -3.172 -32.188 3.236 1 96.06 30 HIS B N 1
ATOM 2304 C CA . HIS B 1 30 ? -2.719 -32.719 4.516 1 96.06 30 HIS B CA 1
ATOM 2305 C C . HIS B 1 30 ? -1.718 -31.781 5.184 1 96.06 30 HIS B C 1
ATOM 2307 O O . HIS B 1 30 ? -0.66 -31.484 4.617 1 96.06 30 HIS B O 1
ATOM 2313 N N . LYS B 1 31 ? -2.004 -31.312 6.418 1 97.31 31 LYS B N 1
ATOM 2314 C CA . LYS B 1 31 ? -1.147 -30.391 7.141 1 97.31 31 LYS B CA 1
ATOM 2315 C C . LYS B 1 31 ? -0.26 -31.109 8.148 1 97.31 31 LYS B C 1
ATOM 2317 O O . LYS B 1 31 ? -0.708 -32.062 8.812 1 97.31 31 LYS B O 1
ATOM 2322 N N . VAL B 1 32 ? 0.904 -30.75 8.133 1 97.69 32 VAL B N 1
ATOM 2323 C CA . VAL B 1 32 ? 1.869 -31.203 9.133 1 97.69 32 VAL B CA 1
ATOM 2324 C C . VAL B 1 32 ? 2.395 -30 9.914 1 97.69 32 VAL B C 1
ATOM 2326 O O . VAL B 1 32 ? 2.715 -28.953 9.336 1 97.69 32 VAL B O 1
ATOM 2329 N N . GLY B 1 33 ? 2.479 -30.141 11.227 1 97.12 33 GLY B N 1
ATOM 2330 C CA . GLY B 1 33 ? 2.896 -29.016 12.047 1 97.12 33 GLY B CA 1
ATOM 2331 C C . GLY B 1 33 ? 1.812 -27.969 12.227 1 97.12 33 GLY B C 1
ATOM 2332 O O . GLY B 1 33 ? 0.729 -28.094 11.648 1 97.12 33 GLY B O 1
ATOM 2333 N N . GLU B 1 34 ? 2.096 -26.953 13.055 1 96.12 34 GLU B N 1
ATOM 2334 C CA . GLU B 1 34 ? 1.147 -25.875 13.344 1 96.12 34 GLU B CA 1
ATOM 2335 C C . GLU B 1 34 ? 1.472 -24.625 12.531 1 96.12 34 GLU B C 1
ATOM 2337 O O . GLU B 1 34 ? 2.635 -24.219 12.43 1 96.12 34 GLU B O 1
ATOM 2342 N N . GLN B 1 35 ? 0.395 -24.109 11.984 1 94.25 35 GLN B N 1
ATOM 2343 C CA . GLN B 1 35 ? 0.609 -22.844 11.273 1 94.25 35 GLN B CA 1
ATOM 2344 C C . GLN B 1 35 ? 1.279 -21.812 12.18 1 94.25 35 GLN B C 1
ATOM 2346 O O . GLN B 1 35 ? 0.912 -21.672 13.344 1 94.25 35 GLN B O 1
ATOM 2351 N N . GLY B 1 36 ? 2.277 -21.141 11.68 1 96.44 36 GLY B N 1
ATOM 2352 C CA . GLY B 1 36 ? 3.018 -20.172 12.477 1 96.44 36 GLY B CA 1
ATOM 2353 C C . GLY B 1 36 ? 4.273 -20.75 13.094 1 96.44 36 GLY B C 1
ATOM 2354 O O . GLY B 1 36 ? 4.93 -20.078 13.906 1 96.44 36 GLY B O 1
ATOM 2355 N N . THR B 1 37 ? 4.559 -21.984 12.727 1 97.5 37 THR B N 1
ATOM 2356 C CA . THR B 1 37 ? 5.797 -22.609 13.188 1 97.5 37 THR B CA 1
ATOM 2357 C C . THR B 1 37 ? 6.684 -22.984 12.008 1 97.5 37 THR B C 1
ATOM 2359 O O . THR B 1 37 ? 6.219 -23.047 10.867 1 97.5 37 THR B O 1
ATOM 2362 N N . LEU B 1 38 ? 7.926 -23.25 12.266 1 97.5 38 LEU B N 1
ATOM 2363 C CA . LEU B 1 38 ? 8.906 -23.578 11.242 1 97.5 38 LEU B CA 1
ATOM 2364 C C . LEU B 1 38 ? 8.625 -24.938 10.625 1 97.5 38 LEU B C 1
ATOM 2366 O O . LEU B 1 38 ? 9.07 -25.234 9.508 1 97.5 38 LEU B O 1
ATOM 2370 N N . ASP B 1 39 ? 7.887 -25.766 11.297 1 97.06 39 ASP B N 1
ATOM 2371 C CA . ASP B 1 39 ? 7.695 -27.141 10.844 1 97.06 39 ASP B CA 1
ATOM 2372 C C . ASP B 1 39 ? 6.426 -27.266 10.008 1 97.06 39 ASP B C 1
ATOM 2374 O O . ASP B 1 39 ? 6.172 -28.312 9.414 1 97.06 39 ASP B O 1
ATOM 2378 N N . TYR B 1 40 ? 5.668 -26.219 9.93 1 98.44 40 TYR B N 1
ATOM 2379 C CA . TYR B 1 40 ? 4.402 -26.297 9.203 1 98.44 40 TYR B CA 1
ATOM 2380 C C . TYR B 1 40 ? 4.633 -26.609 7.73 1 98.44 40 TYR B C 1
ATOM 2382 O O . TYR B 1 40 ? 5.473 -25.969 7.082 1 98.44 40 TYR B O 1
ATOM 2390 N N . ARG B 1 41 ? 3.895 -27.562 7.211 1 98.62 41 ARG B N 1
ATOM 2391 C CA . ARG B 1 41 ? 3.82 -27.875 5.789 1 98.62 41 ARG B CA 1
ATOM 2392 C C . ARG B 1 41 ? 2.408 -28.297 5.391 1 98.62 41 ARG B C 1
ATOM 2394 O O . ARG B 1 41 ? 1.741 -29.031 6.125 1 98.62 41 ARG B O 1
ATOM 2401 N N . MET B 1 42 ? 1.955 -27.812 4.312 1 98.75 42 MET B N 1
ATOM 2402 C CA . MET B 1 42 ? 0.727 -28.328 3.703 1 98.75 42 MET B CA 1
ATOM 2403 C C . MET B 1 42 ? 1.038 -29.188 2.488 1 98.75 42 MET B C 1
ATOM 2405 O O . MET B 1 42 ? 1.53 -28.688 1.475 1 98.75 42 MET B O 1
ATOM 2409 N N . HIS B 1 43 ? 0.747 -30.422 2.588 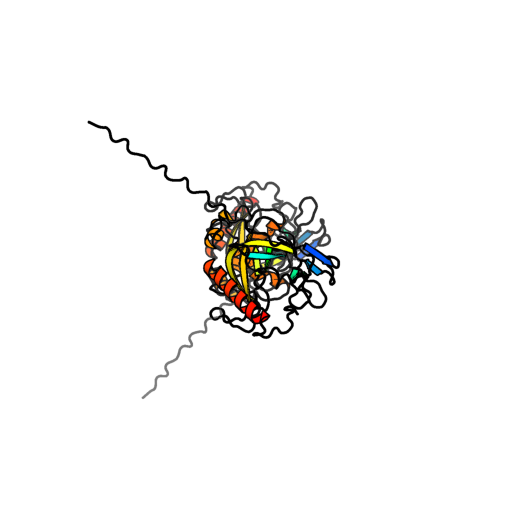1 98.69 43 HIS B N 1
ATOM 2410 C CA . HIS B 1 43 ? 0.949 -31.391 1.516 1 98.69 43 HIS B CA 1
ATOM 2411 C C . HIS B 1 43 ? -0.349 -31.672 0.763 1 98.69 43 HIS B C 1
ATOM 2413 O O . HIS B 1 43 ? -1.43 -31.297 1.229 1 98.69 43 HIS B O 1
ATOM 2419 N N . PHE B 1 44 ? -0.172 -32.312 -0.423 1 98.5 44 PHE B N 1
ATOM 2420 C CA . PHE B 1 44 ? -1.321 -32.531 -1.291 1 98.5 44 PHE B CA 1
ATOM 2421 C C . PHE B 1 44 ? -1.384 -34 -1.735 1 98.5 44 PHE B C 1
ATOM 2423 O O . PHE B 1 44 ? -0.351 -34.656 -1.869 1 98.5 44 PHE B O 1
ATOM 2430 N N . GLN B 1 45 ? -2.617 -34.438 -1.941 1 97.56 45 GLN B N 1
ATOM 2431 C CA . GLN B 1 45 ? -2.881 -35.75 -2.486 1 97.56 45 GLN B CA 1
ATOM 2432 C C . GLN B 1 45 ? -3.916 -35.688 -3.607 1 97.56 45 GLN B C 1
ATOM 2434 O O . GLN B 1 45 ? -4.805 -34.844 -3.594 1 97.56 45 GLN B O 1
ATOM 2439 N N . ASP B 1 46 ? -3.719 -36.625 -4.578 1 95.31 46 ASP B N 1
ATOM 2440 C CA . ASP B 1 46 ? -4.73 -36.719 -5.629 1 95.31 46 ASP B CA 1
ATOM 2441 C C . ASP B 1 46 ? -5.938 -37.531 -5.16 1 95.31 46 ASP B C 1
ATOM 2443 O O . ASP B 1 46 ? -6.031 -37.875 -3.986 1 95.31 46 ASP B O 1
ATOM 2447 N N . LYS B 1 47 ? -6.852 -37.75 -6.059 1 92.81 47 LYS B N 1
ATOM 2448 C CA . LYS B 1 47 ? -8.109 -38.406 -5.734 1 92.81 47 LYS B CA 1
ATOM 2449 C C . LYS B 1 47 ? -7.867 -39.844 -5.273 1 92.81 47 LYS B C 1
ATOM 2451 O O . LYS B 1 47 ? -8.695 -40.406 -4.559 1 92.81 47 LYS B O 1
ATOM 2456 N N . ASN B 1 48 ? -6.77 -40.438 -5.645 1 94.56 48 ASN B N 1
ATOM 2457 C CA . ASN B 1 48 ? -6.461 -41.812 -5.305 1 94.56 48 ASN B CA 1
ATOM 2458 C C . ASN B 1 48 ? -5.629 -41.906 -4.027 1 94.56 48 ASN B C 1
ATOM 2460 O O . ASN B 1 48 ? -5.203 -43 -3.637 1 94.56 48 ASN B O 1
ATOM 2464 N N . GLY B 1 49 ? -5.293 -40.812 -3.432 1 93.88 49 GLY B N 1
ATOM 2465 C CA . GLY B 1 49 ? -4.551 -40.781 -2.182 1 93.88 49 GLY B CA 1
ATOM 2466 C C . GLY B 1 49 ? -3.049 -40.719 -2.381 1 93.88 49 GLY B C 1
ATOM 2467 O O . GLY B 1 49 ? -2.285 -40.75 -1.414 1 93.88 49 GLY B O 1
ATOM 2468 N N . ASN B 1 50 ? -2.648 -40.625 -3.617 1 95.88 50 ASN B N 1
ATOM 2469 C CA . ASN B 1 50 ? -1.223 -40.5 -3.898 1 95.88 50 ASN B CA 1
ATOM 2470 C C . ASN B 1 50 ? -0.726 -39.094 -3.607 1 95.88 50 ASN B C 1
ATOM 2472 O O . ASN B 1 50 ? -1.403 -38.094 -3.93 1 95.88 50 ASN B O 1
ATOM 2476 N N . LYS B 1 51 ? 0.444 -39.031 -2.98 1 97.06 51 LYS B N 1
ATOM 2477 C CA . LYS B 1 51 ? 1.069 -37.719 -2.775 1 97.06 51 LYS B CA 1
ATOM 2478 C C . LYS B 1 51 ? 1.412 -37.062 -4.105 1 97.06 51 LYS B C 1
ATOM 2480 O O . LYS B 1 51 ? 1.913 -37.719 -5.02 1 97.06 51 LYS B O 1
ATOM 2485 N N . ILE B 1 52 ? 1.118 -35.812 -4.16 1 98 52 ILE B N 1
ATOM 2486 C CA . ILE B 1 52 ? 1.426 -35.094 -5.395 1 98 52 ILE B CA 1
ATOM 2487 C C . ILE B 1 52 ? 2.098 -33.75 -5.07 1 98 52 ILE B C 1
ATOM 2489 O O . ILE B 1 52 ? 1.93 -33.219 -3.973 1 98 52 ILE B O 1
ATOM 2493 N N . SER B 1 53 ? 2.955 -33.312 -6.008 1 98.5 53 SER B N 1
ATOM 2494 C CA . SER B 1 53 ? 3.473 -31.938 -5.996 1 98.5 53 SER B CA 1
ATOM 2495 C C . SER B 1 53 ? 2.467 -30.953 -6.598 1 98.5 53 SER B C 1
ATOM 2497 O O . SER B 1 53 ? 2.051 -31.109 -7.746 1 98.5 53 SER B O 1
ATOM 2499 N N . PRO B 1 54 ? 2.094 -29.922 -5.871 1 98.56 54 PRO B N 1
ATOM 2500 C CA . PRO B 1 54 ? 1.163 -28.953 -6.461 1 98.56 54 PRO B CA 1
ATOM 2501 C C . PRO B 1 54 ? 1.784 -28.156 -7.609 1 98.56 54 PRO B C 1
ATOM 2503 O O . PRO B 1 54 ? 1.062 -27.578 -8.422 1 98.56 54 PRO B O 1
ATOM 2506 N N . TRP B 1 55 ? 3.088 -28.078 -7.672 1 98.81 55 TRP B N 1
ATOM 2507 C CA . TRP B 1 55 ? 3.793 -27.406 -8.758 1 98.81 55 TRP B CA 1
ATOM 2508 C C . TRP B 1 55 ? 3.816 -28.266 -10.016 1 98.81 55 TRP B C 1
ATOM 2510 O O . TRP B 1 55 ? 3.549 -27.781 -11.117 1 98.81 55 TRP B O 1
ATOM 2520 N N . HIS B 1 56 ? 4.02 -29.578 -9.828 1 98.56 56 HIS B N 1
ATOM 2521 C CA . HIS B 1 56 ? 4.355 -30.406 -10.984 1 98.56 56 HIS B CA 1
ATOM 2522 C C . HIS B 1 56 ? 3.182 -31.281 -11.391 1 98.56 56 HIS B C 1
ATOM 2524 O O . HIS B 1 56 ? 3.092 -31.703 -12.547 1 98.56 56 HIS B O 1
ATOM 2530 N N . ASP B 1 57 ? 2.268 -31.547 -10.484 1 98.06 57 ASP B N 1
ATOM 2531 C CA . ASP B 1 57 ? 1.315 -32.625 -10.742 1 98.06 57 ASP B CA 1
ATOM 2532 C C . ASP B 1 57 ? -0.097 -32.062 -10.922 1 98.06 57 ASP B C 1
ATOM 2534 O O . ASP B 1 57 ? -0.997 -32.781 -11.367 1 98.06 57 ASP B O 1
ATOM 2538 N N . ILE B 1 58 ? -0.372 -30.875 -10.547 1 97.94 58 ILE B N 1
ATOM 2539 C CA . ILE B 1 58 ? -1.632 -30.219 -10.891 1 97.94 58 ILE B CA 1
ATOM 2540 C C . ILE B 1 58 ? -1.55 -29.656 -12.305 1 97.94 58 ILE B C 1
ATOM 2542 O O . ILE B 1 58 ? -0.595 -28.953 -12.641 1 97.94 58 ILE B O 1
ATOM 2546 N N . PRO B 1 59 ? -2.521 -29.984 -13.133 1 98.12 59 PRO B N 1
ATOM 2547 C CA . PRO B 1 59 ? -2.465 -29.469 -14.508 1 98.12 59 PRO B CA 1
ATOM 2548 C C . PRO B 1 59 ? -2.547 -27.953 -14.57 1 98.12 59 PRO B C 1
ATOM 2550 O O . PRO B 1 59 ? -3.266 -27.328 -13.781 1 98.12 59 PRO B O 1
ATOM 2553 N N . LEU B 1 60 ? -1.797 -27.359 -15.477 1 98.75 60 LEU B N 1
ATOM 2554 C CA . LEU B 1 60 ? -1.861 -25.922 -15.703 1 98.75 60 LEU B CA 1
ATOM 2555 C C . LEU B 1 60 ? -3.256 -25.516 -16.156 1 98.75 60 LEU B C 1
ATOM 2557 O O . LEU B 1 60 ? -3.84 -24.578 -15.609 1 98.75 60 LEU B O 1
ATOM 2561 N N . LYS B 1 61 ? -3.785 -26.25 -17.109 1 98.25 61 LYS B N 1
ATOM 2562 C CA . LYS B 1 61 ? -5.059 -25.891 -17.734 1 98.25 61 LYS B CA 1
ATOM 2563 C C . LYS B 1 61 ? -6.234 -26.438 -16.938 1 98.25 61 LYS B C 1
ATOM 2565 O O . LYS B 1 61 ? -6.156 -27.547 -16.391 1 98.25 61 LYS B O 1
ATOM 2570 N N . SER B 1 62 ? -7.234 -25.719 -16.828 1 97.25 62 SER B N 1
ATOM 2571 C CA . SER B 1 62 ? -8.562 -26.094 -16.344 1 97.25 62 SER B CA 1
ATOM 2572 C C . SER B 1 62 ? -9.641 -25.688 -17.328 1 97.25 62 SER B C 1
ATOM 2574 O O . SER B 1 62 ? -10.273 -24.625 -17.172 1 97.25 62 SER B O 1
ATOM 2576 N N . GLY B 1 63 ? -9.938 -26.594 -18.281 1 94.88 63 GLY B N 1
ATOM 2577 C CA . GLY B 1 63 ? -10.742 -26.172 -19.422 1 94.88 63 GLY B CA 1
ATOM 2578 C C . GLY B 1 63 ? -10.094 -25.047 -20.219 1 94.88 63 GLY B C 1
ATOM 2579 O O . GLY B 1 63 ? -8.945 -25.172 -20.641 1 94.88 63 GLY B O 1
ATOM 2580 N N . GLU B 1 64 ? -10.828 -23.969 -20.406 1 95.62 64 GLU B N 1
ATOM 2581 C CA . GLU B 1 64 ? -10.297 -22.828 -21.141 1 95.62 64 GLU B CA 1
ATOM 2582 C C . GLU B 1 64 ? -9.562 -21.875 -20.188 1 95.62 64 GLU B C 1
ATOM 2584 O O . GLU B 1 64 ? -8.992 -20.875 -20.641 1 95.62 64 GLU B O 1
ATOM 2589 N N . HIS B 1 65 ? -9.617 -22.25 -18.984 1 98.25 65 HIS B N 1
ATOM 2590 C CA . HIS B 1 65 ? -8.984 -21.422 -17.969 1 98.25 65 HIS B CA 1
ATOM 2591 C C . HIS B 1 65 ? -7.734 -22.094 -17.406 1 98.25 65 HIS B C 1
ATOM 2593 O O . HIS B 1 65 ? -7.156 -22.969 -18.047 1 98.25 65 HIS B O 1
ATOM 2599 N N . PHE B 1 66 ? -7.242 -21.578 -16.281 1 98.81 66 PHE B N 1
ATOM 2600 C CA . PHE B 1 66 ? -6.012 -22.078 -15.688 1 98.81 66 PHE B CA 1
ATOM 2601 C C . PHE B 1 66 ? -6.203 -22.375 -14.211 1 98.81 66 PHE B C 1
ATOM 2603 O O . PHE B 1 66 ? -6.852 -21.609 -13.492 1 98.81 66 PHE B O 1
ATOM 2610 N N . ASN B 1 67 ? -5.68 -23.531 -13.758 1 98.81 67 ASN B N 1
ATOM 2611 C CA . ASN B 1 67 ? -5.656 -23.781 -12.32 1 98.81 67 ASN B CA 1
ATOM 2612 C C . ASN B 1 67 ? -4.703 -22.844 -11.594 1 98.81 67 ASN B C 1
ATOM 2614 O O . ASN B 1 67 ? -3.574 -22.641 -12.039 1 98.81 67 ASN B O 1
ATOM 2618 N N . CYS B 1 68 ? -5.184 -22.25 -10.57 1 98.81 68 CYS B N 1
ATOM 2619 C CA . CYS B 1 68 ? -4.375 -21.438 -9.68 1 98.81 68 CYS B CA 1
ATOM 2620 C C . CYS B 1 68 ? -4.344 -22.016 -8.273 1 98.81 68 CYS B C 1
ATOM 2622 O O . CYS B 1 68 ? -5.395 -22.266 -7.68 1 98.81 68 CYS B O 1
ATOM 2624 N N . LEU B 1 69 ? -3.166 -22.281 -7.77 1 98.88 69 LEU B N 1
ATOM 2625 C CA . LEU B 1 69 ? -2.998 -22.672 -6.375 1 98.88 69 LEU B CA 1
ATOM 2626 C C . LEU B 1 69 ? -2.873 -21.438 -5.48 1 98.88 69 LEU B C 1
ATOM 2628 O O . LEU B 1 69 ? -1.948 -20.641 -5.637 1 98.88 69 LEU B O 1
ATOM 2632 N N . ILE B 1 70 ? -3.77 -21.281 -4.52 1 98.94 70 ILE B N 1
ATOM 2633 C CA . ILE B 1 70 ? -3.736 -20.141 -3.607 1 98.94 70 ILE B CA 1
ATOM 2634 C C . ILE B 1 70 ? -2.742 -20.406 -2.48 1 98.94 70 ILE B C 1
ATOM 2636 O O . ILE B 1 70 ? -2.9 -21.359 -1.72 1 98.94 70 ILE B O 1
ATOM 2640 N N . GLU B 1 71 ? -1.731 -19.547 -2.42 1 98.88 71 GLU B N 1
ATOM 2641 C CA . GLU B 1 71 ? -0.712 -19.672 -1.383 1 98.88 71 GLU B CA 1
ATOM 2642 C C . GLU B 1 71 ? -1.02 -18.75 -0.204 1 98.88 71 GLU B C 1
ATOM 2644 O O . GLU B 1 71 ? -0.904 -19.156 0.954 1 98.88 71 GLU B O 1
ATOM 2649 N N . ILE B 1 72 ? -1.377 -17.562 -0.51 1 98.94 72 ILE B N 1
ATOM 2650 C CA . ILE B 1 72 ? -1.633 -16.516 0.476 1 98.94 72 ILE B CA 1
ATOM 2651 C C . ILE B 1 72 ? -3.055 -15.984 0.31 1 98.94 72 ILE B C 1
ATOM 2653 O O . ILE B 1 72 ? -3.357 -15.297 -0.666 1 98.94 72 ILE B O 1
ATOM 2657 N N . PRO B 1 73 ? -3.922 -16.281 1.255 1 98.81 73 PRO B N 1
ATOM 2658 C CA . PRO B 1 73 ? -5.293 -15.766 1.175 1 98.81 73 PRO B CA 1
ATOM 2659 C C . PRO B 1 73 ? -5.355 -14.242 1.269 1 98.81 73 PRO B C 1
ATOM 2661 O O . PRO B 1 73 ? -4.559 -13.625 1.986 1 98.81 73 PRO B O 1
ATOM 2664 N N . LYS B 1 74 ? -6.312 -13.703 0.583 1 98.62 74 LYS B N 1
ATOM 2665 C CA . LYS B 1 74 ? -6.625 -12.281 0.667 1 98.62 74 LYS B CA 1
ATOM 2666 C C . LYS B 1 74 ? -6.734 -11.828 2.121 1 98.62 74 LYS B C 1
ATOM 2668 O O . LYS B 1 74 ? -7.309 -12.531 2.955 1 98.62 74 LYS B O 1
ATOM 2673 N N . MET B 1 75 ? -6.109 -10.641 2.471 1 98.19 75 MET B N 1
ATOM 2674 C CA . MET B 1 75 ? -6.203 -9.945 3.75 1 98.19 75 MET B CA 1
ATOM 2675 C C . MET B 1 75 ? -5.414 -10.688 4.828 1 98.19 75 MET B C 1
ATOM 2677 O O . MET B 1 75 ? -5.762 -10.633 6.008 1 98.19 75 MET B O 1
ATOM 2681 N N . THR B 1 76 ? -4.355 -11.484 4.449 1 98.31 76 THR B N 1
ATOM 2682 C CA . THR B 1 76 ? -3.463 -12.133 5.402 1 98.31 76 THR B CA 1
ATOM 2683 C C . THR B 1 76 ? -2.027 -11.648 5.219 1 98.31 76 THR B C 1
ATOM 2685 O O . THR B 1 76 ? -1.73 -10.922 4.266 1 98.31 76 THR B O 1
ATOM 2688 N N . LYS B 1 77 ? -1.096 -12.055 6.098 1 98.25 77 LYS B N 1
ATOM 2689 C CA . LYS B 1 77 ? 0.243 -11.477 6.129 1 98.25 77 LYS B CA 1
ATOM 2690 C C . LYS B 1 77 ? 1.312 -12.547 5.918 1 98.25 77 LYS B C 1
ATOM 2692 O O . LYS B 1 77 ? 2.379 -12.266 5.371 1 98.25 77 LYS B O 1
ATOM 2697 N N . PRO B 1 78 ? 1.077 -13.805 6.41 1 98.62 78 PRO B N 1
ATOM 2698 C CA . PRO B 1 78 ? 2.164 -14.781 6.324 1 98.62 78 PRO B CA 1
ATOM 2699 C C . PRO B 1 78 ? 2.602 -15.055 4.887 1 98.62 78 PRO B C 1
ATOM 2701 O O . PRO B 1 78 ? 1.766 -15.328 4.023 1 98.62 78 PRO B O 1
ATOM 2704 N N . LYS B 1 79 ? 3.865 -14.977 4.621 1 98.62 79 LYS B N 1
ATOM 2705 C CA . LYS B 1 79 ? 4.422 -15.203 3.291 1 98.62 79 LYS B CA 1
ATOM 2706 C C . LYS B 1 79 ? 4.5 -16.688 2.965 1 98.62 79 LYS B C 1
ATOM 2708 O O . LYS B 1 79 ? 5.586 -17.266 2.934 1 98.62 79 LYS B O 1
ATOM 2713 N N . MET B 1 80 ? 3.4 -17.219 2.656 1 98.81 80 MET B N 1
ATOM 2714 C CA . MET B 1 80 ? 3.275 -18.641 2.312 1 98.81 80 MET B CA 1
ATOM 2715 C C . MET B 1 80 ? 3.611 -18.859 0.843 1 98.81 80 MET B C 1
ATOM 2717 O O . MET B 1 80 ? 3.201 -18.094 -0.024 1 98.81 80 MET B O 1
ATOM 2721 N N . GLU B 1 81 ? 4.328 -19.906 0.604 1 98.5 81 GLU B N 1
ATOM 2722 C CA . GLU B 1 81 ? 4.707 -20.219 -0.771 1 98.5 81 GLU B CA 1
ATOM 2723 C C . GLU B 1 81 ? 4.934 -21.719 -0.955 1 98.5 81 GLU B C 1
ATOM 2725 O O . GLU B 1 81 ? 5.188 -22.438 0.015 1 98.5 81 GLU B O 1
ATOM 2730 N N . VAL B 1 82 ? 4.805 -22.141 -2.168 1 98.75 82 VAL B N 1
ATOM 2731 C CA . VAL B 1 82 ? 5.262 -23.484 -2.523 1 98.75 82 VAL B CA 1
ATOM 2732 C C . VAL B 1 82 ? 6.773 -23.578 -2.354 1 98.75 82 VAL B C 1
ATOM 2734 O O . VAL B 1 82 ? 7.52 -22.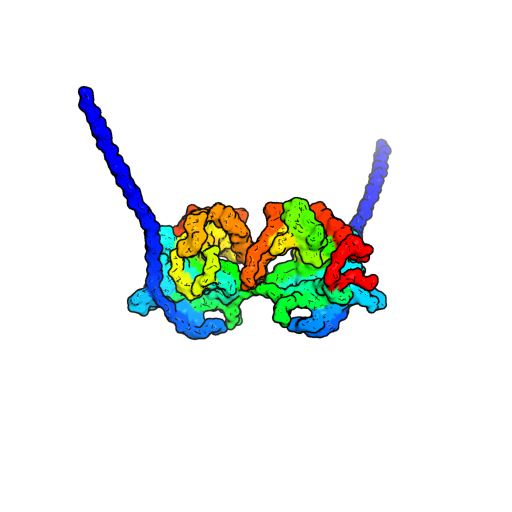781 -2.932 1 98.75 82 VAL B O 1
ATOM 2737 N N . ALA B 1 83 ? 7.203 -24.531 -1.517 1 98.44 83 ALA B N 1
ATOM 2738 C CA . ALA B 1 83 ? 8.625 -24.766 -1.294 1 98.44 83 ALA B CA 1
ATOM 2739 C C . ALA B 1 83 ? 9.25 -25.516 -2.463 1 98.44 83 ALA B C 1
ATOM 2741 O O . ALA B 1 83 ? 9.352 -26.75 -2.43 1 98.44 83 ALA B O 1
ATOM 2742 N N . VAL B 1 84 ? 9.797 -24.812 -3.361 1 98.38 84 VAL B N 1
ATOM 2743 C CA . VAL B 1 84 ? 10.164 -25.375 -4.66 1 98.38 84 VAL B CA 1
ATOM 2744 C C . VAL B 1 84 ? 11.391 -26.266 -4.508 1 98.38 84 VAL B C 1
ATOM 2746 O O . VAL B 1 84 ? 11.68 -27.094 -5.387 1 98.38 84 VAL B O 1
ATOM 2749 N N . LYS B 1 85 ? 12.07 -26.234 -3.387 1 98.06 85 LYS B N 1
ATOM 2750 C CA . LYS B 1 85 ? 13.289 -27.016 -3.186 1 98.06 85 LYS B CA 1
ATOM 2751 C C . LYS B 1 85 ? 13.023 -28.234 -2.314 1 98.06 85 LYS B C 1
ATOM 2753 O O . LYS B 1 85 ? 13.914 -29.062 -2.123 1 98.06 85 LYS B O 1
ATOM 2758 N N . GLU B 1 86 ? 11.859 -28.344 -1.804 1 98.06 86 GLU B N 1
ATOM 2759 C CA . GLU B 1 86 ? 11.531 -29.453 -0.906 1 98.06 86 GLU B CA 1
ATOM 2760 C C . GLU B 1 86 ? 10.797 -30.562 -1.646 1 98.06 86 GLU B C 1
ATOM 2762 O O . GLU B 1 86 ? 10.055 -30.297 -2.596 1 98.06 86 GLU B O 1
ATOM 2767 N N . GLU B 1 87 ? 10.969 -31.75 -1.136 1 97.75 87 GLU B N 1
ATOM 2768 C CA . GLU B 1 87 ? 10.297 -32.906 -1.729 1 97.75 87 GLU B CA 1
ATOM 2769 C C . GLU B 1 87 ? 8.781 -32.719 -1.729 1 97.75 87 GLU B C 1
ATOM 2771 O O . GLU B 1 87 ? 8.203 -32.312 -0.721 1 97.75 87 GLU B O 1
ATOM 2776 N N . MET B 1 88 ? 8.25 -32.969 -2.881 1 98.25 88 MET B N 1
ATOM 2777 C CA . MET B 1 88 ? 6.809 -32.906 -3.119 1 98.25 88 MET B CA 1
ATOM 2778 C C . MET B 1 88 ? 6.285 -31.484 -3.047 1 98.25 88 MET B C 1
ATOM 2780 O O . MET B 1 88 ? 5.078 -31.25 -3.146 1 98.25 88 MET B O 1
ATOM 2784 N N . ASN B 1 89 ? 7.109 -30.531 -2.803 1 98.69 89 ASN B N 1
ATOM 2785 C CA . ASN B 1 89 ? 6.836 -29.109 -2.93 1 98.69 89 ASN B CA 1
ATOM 2786 C C . ASN B 1 89 ? 5.641 -28.688 -2.078 1 98.69 89 ASN B C 1
ATOM 2788 O O . ASN B 1 89 ? 4.703 -28.062 -2.578 1 98.69 89 ASN B O 1
ATOM 2792 N N . PRO B 1 90 ? 5.621 -28.891 -0.761 1 98.81 90 PRO B N 1
ATOM 2793 C CA . PRO B 1 90 ? 4.523 -28.406 0.087 1 98.81 90 PRO B CA 1
ATOM 2794 C C . PRO B 1 90 ? 4.441 -26.891 0.144 1 98.81 90 PRO B C 1
ATOM 2796 O O . PRO B 1 90 ? 5.379 -26.203 -0.261 1 98.81 90 PRO B O 1
ATOM 2799 N N . ILE B 1 91 ? 3.254 -26.359 0.527 1 98.88 91 ILE B N 1
ATOM 2800 C CA . ILE B 1 91 ? 3.211 -24.969 0.921 1 98.88 91 ILE B CA 1
ATOM 2801 C C . ILE B 1 91 ? 3.877 -24.781 2.285 1 98.88 91 ILE B C 1
ATOM 2803 O O . ILE B 1 91 ? 3.627 -25.562 3.209 1 98.88 91 ILE B O 1
ATOM 2807 N N . ALA B 1 92 ? 4.746 -23.844 2.395 1 98.75 92 ALA B N 1
ATOM 2808 C CA . ALA B 1 92 ? 5.43 -23.484 3.635 1 98.75 92 ALA B CA 1
ATOM 2809 C C . ALA B 1 92 ? 5.602 -21.969 3.74 1 98.75 92 ALA B C 1
ATOM 2811 O O . ALA B 1 92 ? 5.484 -21.266 2.744 1 98.75 92 ALA B O 1
ATOM 2812 N N . GLN B 1 93 ? 5.797 -21.531 4.918 1 98.69 93 GLN B N 1
ATOM 2813 C CA . GLN B 1 93 ? 6.07 -20.109 5.098 1 98.69 93 GLN B CA 1
ATOM 2814 C C . GLN B 1 93 ? 7.547 -19.797 4.848 1 98.69 93 GLN B C 1
ATOM 2816 O O . GLN B 1 93 ? 8.422 -20.547 5.281 1 98.69 93 GLN B O 1
ATOM 2821 N N . ASP B 1 94 ? 7.812 -18.719 4.172 1 97.75 94 ASP B N 1
ATOM 2822 C CA . ASP B 1 94 ? 9.18 -18.266 3.914 1 97.75 94 ASP B CA 1
ATOM 2823 C C . ASP B 1 94 ? 9.922 -17.984 5.219 1 97.75 94 ASP B C 1
ATOM 2825 O O . ASP B 1 94 ? 9.32 -17.516 6.191 1 97.75 94 ASP B O 1
ATOM 2829 N N . VAL B 1 95 ? 11.242 -18.344 5.215 1 97.44 95 VAL B N 1
ATOM 2830 C CA . VAL B 1 95 ? 12.086 -18.188 6.395 1 97.44 95 VAL B CA 1
ATOM 2831 C C . VAL B 1 95 ? 13.344 -17.406 6.031 1 97.44 95 VAL B C 1
ATOM 2833 O O . VAL B 1 95 ? 13.953 -17.656 4.988 1 97.44 95 VAL B O 1
ATOM 2836 N N . LYS B 1 96 ? 13.664 -16.453 6.805 1 94.5 96 LYS B N 1
ATOM 2837 C CA . LYS B 1 96 ? 14.93 -15.727 6.699 1 94.5 96 LYS B CA 1
ATOM 2838 C C . LYS B 1 96 ? 15.641 -15.664 8.047 1 94.5 96 LYS B C 1
ATOM 2840 O O . LYS B 1 96 ? 15.086 -15.18 9.031 1 94.5 96 LYS B O 1
ATOM 2845 N N . LYS B 1 97 ? 16.859 -16.203 8.125 1 95 97 LYS B N 1
ATOM 2846 C CA . LYS B 1 97 ? 17.672 -16.234 9.336 1 95 97 LYS B CA 1
ATOM 2847 C C . LYS B 1 97 ? 16.922 -16.891 10.492 1 95 97 LYS B C 1
ATOM 2849 O O . LYS B 1 97 ? 16.875 -16.344 11.602 1 95 97 LYS B O 1
ATOM 2854 N N . GLY B 1 98 ? 16.219 -17.953 10.156 1 95.69 98 GLY B N 1
ATOM 2855 C CA . GLY B 1 98 ? 15.555 -18.766 11.156 1 95.69 98 GLY B CA 1
ATOM 2856 C C . GLY B 1 98 ? 14.227 -18.188 11.602 1 95.69 98 GLY B C 1
ATOM 2857 O O . GLY B 1 98 ? 13.578 -18.734 12.5 1 95.69 98 GLY B O 1
ATOM 2858 N N . LYS B 1 99 ? 13.797 -17.141 11.016 1 97.25 99 LYS B N 1
ATOM 2859 C CA . LYS B 1 99 ? 12.539 -16.5 11.406 1 97.25 99 LYS B CA 1
ATOM 2860 C C . LYS B 1 99 ? 11.523 -16.547 10.273 1 97.25 99 LYS B C 1
ATOM 2862 O O . LYS B 1 99 ? 11.875 -16.281 9.117 1 97.25 99 LYS B O 1
ATOM 2867 N N . LEU B 1 100 ? 10.289 -16.875 10.648 1 98.19 100 LEU B N 1
ATOM 2868 C CA . LEU B 1 100 ? 9.188 -16.859 9.688 1 98.19 100 LEU B CA 1
ATOM 2869 C C . LEU B 1 100 ? 8.93 -15.438 9.195 1 98.19 100 LEU B C 1
ATOM 2871 O O . LEU B 1 100 ? 8.977 -14.484 9.977 1 98.19 100 LEU B O 1
ATOM 2875 N N . ARG B 1 101 ? 8.547 -15.312 7.938 1 98.12 101 ARG B N 1
ATOM 2876 C CA . ARG B 1 101 ? 8.383 -13.984 7.355 1 98.12 101 ARG B CA 1
ATOM 2877 C C . ARG B 1 101 ? 6.91 -13.68 7.113 1 98.12 101 ARG B C 1
ATOM 2879 O O . ARG B 1 101 ? 6.16 -14.531 6.625 1 98.12 101 ARG B O 1
ATOM 2886 N N . ASP B 1 102 ? 6.555 -12.453 7.496 1 98.12 102 ASP B N 1
ATOM 2887 C CA . ASP B 1 102 ? 5.258 -11.852 7.191 1 98.12 102 ASP B CA 1
ATOM 2888 C C . ASP B 1 102 ? 5.422 -10.609 6.32 1 98.12 102 ASP B C 1
ATOM 2890 O O . ASP B 1 102 ? 6.48 -9.977 6.324 1 98.12 102 ASP B O 1
ATOM 2894 N N . TYR B 1 103 ? 4.398 -10.359 5.574 1 98.12 103 TYR B N 1
ATOM 2895 C CA . TYR B 1 103 ? 4.277 -8.992 5.07 1 98.12 103 TYR B CA 1
ATOM 2896 C C . TYR B 1 103 ? 4.109 -8 6.215 1 98.12 103 TYR B C 1
ATOM 2898 O O . TYR B 1 103 ? 3.664 -8.375 7.305 1 98.12 103 TYR B O 1
ATOM 2906 N N . HIS B 1 104 ? 4.418 -6.766 6.004 1 97.62 104 HIS B N 1
ATOM 2907 C CA . HIS B 1 104 ? 4.305 -5.73 7.023 1 97.62 104 HIS B CA 1
ATOM 2908 C C . HIS B 1 104 ? 2.869 -5.223 7.137 1 97.62 104 HIS B C 1
ATOM 2910 O O . HIS B 1 104 ? 2.539 -4.48 8.062 1 97.62 104 HIS B O 1
ATOM 2916 N N . GLY B 1 105 ? 2.008 -5.508 6.285 1 97.31 105 GLY B N 1
ATOM 2917 C CA . GLY B 1 105 ? 0.562 -5.371 6.211 1 97.31 105 GLY B CA 1
ATOM 2918 C C . GLY B 1 105 ? -0.096 -6.445 5.363 1 97.31 105 GLY B C 1
ATOM 2919 O O . GLY B 1 105 ? 0.579 -7.148 4.609 1 97.31 105 GLY B O 1
ATOM 2920 N N . PRO B 1 106 ? -1.365 -6.531 5.488 1 98.19 106 PRO B N 1
ATOM 2921 C CA . PRO B 1 106 ? -2.008 -7.59 4.699 1 98.19 106 PRO B CA 1
ATOM 2922 C C . PRO B 1 106 ? -1.967 -7.316 3.199 1 98.19 106 PRO B C 1
ATOM 2924 O O . PRO B 1 106 ? -1.947 -6.156 2.779 1 98.19 106 PRO B O 1
ATOM 2927 N N . ILE B 1 107 ? -1.871 -8.406 2.445 1 98.56 107 ILE B N 1
ATOM 2928 C CA . ILE B 1 107 ? -2.096 -8.297 1.009 1 98.56 107 ILE B CA 1
ATOM 2929 C C . ILE B 1 107 ? -3.596 -8.219 0.726 1 98.56 107 ILE B C 1
ATOM 2931 O O . ILE B 1 107 ? -4.391 -8.906 1.371 1 98.56 107 ILE B O 1
ATOM 2935 N N . PHE B 1 108 ? -4.012 -7.441 -0.292 1 98.38 108 PHE B N 1
ATOM 2936 C CA . PHE B 1 108 ? -5.418 -7.09 -0.454 1 98.38 108 PHE B CA 1
ATOM 2937 C C . PHE B 1 108 ? -6.102 -8.031 -1.438 1 98.38 108 PHE B C 1
ATOM 2939 O O . PHE B 1 108 ? -7.316 -7.949 -1.644 1 98.38 108 PHE B O 1
ATOM 2946 N N . TRP B 1 109 ? -5.324 -8.93 -2.031 1 98.81 109 TRP B N 1
ATOM 2947 C CA . TRP B 1 109 ? -5.812 -9.898 -3.008 1 98.81 109 TRP B CA 1
ATOM 2948 C C . TRP B 1 109 ? -5.34 -11.305 -2.658 1 98.81 109 TRP B C 1
ATOM 2950 O O . TRP B 1 109 ? -4.402 -11.477 -1.876 1 98.81 109 TRP B O 1
ATOM 2960 N N . ASN B 1 110 ? -6.094 -12.305 -3.205 1 98.94 110 ASN B N 1
ATOM 2961 C CA . ASN B 1 110 ? -5.516 -13.641 -3.123 1 98.94 110 ASN B CA 1
ATOM 2962 C C . ASN B 1 110 ? -4.25 -13.758 -3.969 1 98.94 110 ASN B C 1
ATOM 2964 O O . ASN B 1 110 ? -4.168 -13.172 -5.055 1 98.94 110 ASN B O 1
ATOM 2968 N N . TYR B 1 111 ? -3.344 -14.445 -3.447 1 98.94 111 TYR B N 1
ATOM 2969 C CA . TYR B 1 111 ? -2.057 -14.578 -4.121 1 98.94 111 TYR B CA 1
ATOM 2970 C C . TYR B 1 111 ? -1.656 -16.047 -4.238 1 98.94 111 TYR B C 1
ATOM 2972 O O . TYR B 1 111 ? -1.851 -16.828 -3.301 1 98.94 111 TYR B O 1
ATOM 2980 N N . GLY B 1 112 ? -1.16 -16.391 -5.422 1 98.88 112 GLY B N 1
ATOM 2981 C CA . GLY B 1 112 ? -0.775 -17.781 -5.637 1 98.88 112 GLY B CA 1
ATOM 2982 C C . GLY B 1 112 ? 0.089 -17.984 -6.867 1 98.88 112 GLY B C 1
ATOM 2983 O O . GLY B 1 112 ? 0.887 -17.109 -7.219 1 98.88 112 GLY B O 1
ATOM 2984 N N . MET B 1 113 ? 0.022 -19.219 -7.406 1 98.88 113 MET B N 1
ATOM 2985 C CA . MET B 1 113 ? 0.888 -19.547 -8.539 1 98.88 113 MET B CA 1
ATOM 2986 C C . MET B 1 113 ? 0.155 -20.422 -9.547 1 98.88 113 MET B C 1
ATOM 2988 O O . MET B 1 113 ? -0.884 -21 -9.234 1 98.88 113 MET B O 1
ATOM 2992 N N . LEU B 1 114 ? 0.644 -20.406 -10.758 1 98.94 114 LEU B N 1
ATOM 2993 C CA . LEU B 1 114 ? 0.208 -21.328 -11.805 1 98.94 114 LEU B CA 1
ATOM 2994 C C . LEU B 1 114 ? 1.056 -22.594 -11.797 1 98.94 114 LEU B C 1
ATOM 2996 O O . LEU B 1 114 ? 2.268 -22.531 -12.023 1 98.94 114 LEU B O 1
ATOM 3000 N N . PRO B 1 115 ? 0.425 -23.75 -11.578 1 98.81 115 PRO B N 1
ATOM 3001 C CA . PRO B 1 115 ? 1.178 -25 -11.695 1 98.81 115 PRO B CA 1
ATOM 3002 C C . PRO B 1 115 ? 1.804 -25.188 -13.078 1 98.81 115 PRO B C 1
ATOM 3004 O O . PRO B 1 115 ? 1.349 -24.578 -14.047 1 98.81 115 PRO B O 1
ATOM 3007 N N . GLN B 1 116 ? 2.871 -25.953 -13.078 1 98.81 116 GLN B N 1
ATOM 3008 C CA . GLN B 1 116 ? 3.533 -26.344 -14.32 1 98.81 116 GLN B CA 1
ATOM 3009 C C . GLN B 1 116 ? 3.984 -25.125 -15.109 1 98.81 116 GLN B C 1
ATOM 3011 O O . GLN B 1 116 ? 3.789 -25.047 -16.328 1 98.81 116 GLN B O 1
ATOM 3016 N N . THR B 1 117 ? 4.441 -24.125 -14.477 1 98.94 117 THR B N 1
ATOM 3017 C CA . THR B 1 117 ? 5.148 -22.984 -15.039 1 98.94 117 THR B CA 1
ATOM 3018 C C . THR B 1 117 ? 6.465 -22.75 -14.305 1 98.94 117 THR B C 1
ATOM 3020 O O . THR B 1 117 ? 6.672 -23.266 -13.203 1 98.94 117 THR B O 1
ATOM 3023 N N . TRP B 1 118 ? 7.352 -22.062 -14.953 1 98.88 118 TRP B N 1
ATOM 3024 C CA . TRP B 1 118 ? 8.648 -21.766 -14.344 1 98.88 118 TRP B CA 1
ATOM 3025 C C . TRP B 1 118 ? 9.297 -20.562 -14.992 1 98.88 118 TRP B C 1
ATOM 3027 O O . TRP B 1 118 ? 9.367 -20.469 -16.219 1 98.88 118 TRP B O 1
ATOM 3037 N N . GLU B 1 119 ? 9.633 -19.609 -14.156 1 98.5 119 GLU B N 1
ATOM 3038 C CA . GLU B 1 119 ? 10.406 -18.469 -14.641 1 98.5 119 GLU B CA 1
ATOM 3039 C C . GLU B 1 119 ? 11.906 -18.766 -14.594 1 98.5 119 GLU B C 1
ATOM 3041 O O . GLU B 1 119 ? 12.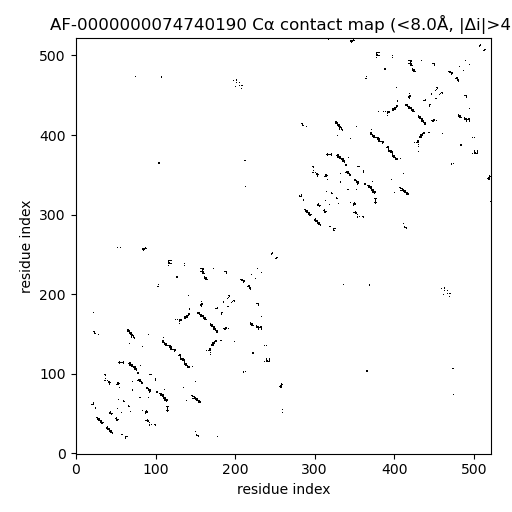539 -18.625 -13.555 1 98.5 119 GLU B O 1
ATOM 3046 N N . ASP B 1 120 ? 12.469 -19.109 -15.703 1 98 120 ASP B N 1
ATOM 3047 C CA . ASP B 1 120 ? 13.812 -19.656 -15.867 1 98 120 ASP B CA 1
ATOM 3048 C C . ASP B 1 120 ? 14.875 -18.578 -15.625 1 98 120 ASP B C 1
ATOM 3050 O O . ASP B 1 120 ? 14.961 -17.609 -16.375 1 98 120 ASP B O 1
ATOM 3054 N N . PRO B 1 121 ? 15.703 -18.766 -14.586 1 97.5 121 PRO B N 1
ATOM 3055 C CA . PRO B 1 121 ? 16.734 -17.766 -14.289 1 97.5 121 PRO B CA 1
ATOM 3056 C C . PRO B 1 121 ? 17.859 -17.766 -15.312 1 97.5 121 PRO B C 1
ATOM 3058 O O . PRO B 1 121 ? 18.719 -16.859 -15.297 1 97.5 121 PRO B O 1
ATOM 3061 N N . ASN B 1 122 ? 17.844 -18.672 -16.234 1 95.69 122 ASN B N 1
ATOM 3062 C CA . ASN B 1 122 ? 18.906 -18.781 -17.234 1 95.69 122 ASN B CA 1
ATOM 3063 C C . ASN B 1 122 ? 18.516 -18.062 -18.531 1 95.69 122 ASN B C 1
ATOM 3065 O O . ASN B 1 122 ? 19.312 -17.969 -19.453 1 95.69 122 ASN B O 1
ATOM 3069 N N . VAL B 1 123 ? 17.328 -17.641 -18.641 1 95.06 123 VAL B N 1
ATOM 3070 C CA . VAL B 1 123 ? 16.844 -16.984 -19.859 1 95.06 123 VAL B CA 1
ATOM 3071 C C . VAL B 1 123 ? 16.547 -15.516 -19.578 1 95.06 123 VAL B C 1
ATOM 3073 O O . VAL B 1 123 ? 15.742 -15.195 -18.703 1 95.06 123 VAL B O 1
ATOM 3076 N N . THR B 1 124 ? 17.172 -14.648 -20.312 1 96.88 124 THR B N 1
ATOM 3077 C CA . THR B 1 124 ? 16.953 -13.211 -20.203 1 96.88 124 THR B CA 1
ATOM 3078 C C . THR B 1 124 ? 15.844 -12.75 -21.125 1 96.88 124 THR B C 1
ATOM 3080 O O . THR B 1 124 ? 15.859 -13.047 -22.328 1 96.88 124 THR B O 1
ATOM 3083 N N . HIS B 1 125 ? 14.914 -12.109 -20.594 1 96.88 125 HIS B N 1
ATOM 3084 C CA . HIS B 1 125 ? 13.812 -11.562 -21.391 1 96.88 125 HIS B CA 1
ATOM 3085 C C . HIS B 1 125 ? 14.281 -10.383 -22.219 1 96.88 125 HIS B C 1
ATOM 3087 O O . HIS B 1 125 ? 14.906 -9.453 -21.703 1 96.88 125 HIS B O 1
ATOM 3093 N N . LYS B 1 126 ? 13.977 -10.344 -23.438 1 95.06 126 LYS B N 1
ATOM 3094 C CA . LYS B 1 126 ? 14.523 -9.383 -24.391 1 95.06 126 LYS B CA 1
ATOM 3095 C C . LYS B 1 126 ? 14.125 -7.957 -24.031 1 95.06 126 LYS B C 1
ATOM 3097 O O . LYS B 1 126 ? 14.945 -7.039 -24.125 1 95.06 126 LYS B O 1
ATOM 3102 N N . GLU B 1 127 ? 12.914 -7.754 -23.625 1 95.5 127 GLU B N 1
ATOM 3103 C CA . GLU B 1 127 ? 12.406 -6.406 -23.391 1 95.5 127 GLU B CA 1
ATOM 3104 C C . GLU B 1 127 ? 12.844 -5.879 -22.031 1 95.5 127 GLU B C 1
ATOM 3106 O O . GLU B 1 127 ? 13.164 -4.695 -21.891 1 95.5 127 GLU B O 1
ATOM 3111 N N . THR B 1 128 ? 12.867 -6.68 -21 1 96.88 128 THR B N 1
ATOM 3112 C CA . THR B 1 128 ? 13.172 -6.234 -19.641 1 96.88 128 THR B CA 1
ATOM 3113 C C . THR B 1 128 ? 14.664 -6.398 -19.344 1 96.88 128 THR B C 1
ATOM 3115 O O . THR B 1 128 ? 15.172 -5.836 -18.375 1 96.88 128 THR B O 1
ATOM 3118 N N . ASN B 1 129 ? 15.359 -7.211 -20.109 1 97.44 129 ASN B N 1
ATOM 3119 C CA . ASN B 1 129 ? 16.766 -7.547 -19.922 1 97.44 129 ASN B CA 1
ATOM 3120 C C . ASN B 1 129 ? 17.016 -8.172 -18.547 1 97.44 129 ASN B C 1
ATOM 3122 O O . ASN B 1 129 ? 18.078 -7.949 -17.953 1 97.44 129 ASN B O 1
ATOM 3126 N N . CYS B 1 130 ? 16.062 -8.836 -18.047 1 98.19 130 CYS B N 1
ATOM 3127 C CA . CYS B 1 130 ? 16.141 -9.547 -16.766 1 98.19 130 CYS B CA 1
ATOM 3128 C C . CYS B 1 130 ? 15.812 -11.023 -16.953 1 98.19 130 CYS B C 1
ATOM 3130 O O . CYS B 1 130 ? 14.953 -11.375 -17.75 1 98.19 130 CYS B O 1
ATOM 3132 N N . ALA B 1 131 ? 16.453 -11.859 -16.188 1 97.81 131 ALA B N 1
ATOM 3133 C CA . ALA B 1 131 ? 16.141 -13.289 -16.172 1 97.81 131 ALA B CA 1
ATOM 3134 C C . ALA B 1 131 ? 15.039 -13.609 -15.172 1 97.81 131 ALA B C 1
ATOM 3136 O O . ALA B 1 131 ? 14.742 -12.797 -14.297 1 97.81 131 ALA B O 1
ATOM 3137 N N . GLY B 1 132 ? 14.461 -14.781 -15.344 1 97.75 132 GLY B N 1
ATOM 3138 C CA . GLY B 1 132 ? 13.406 -15.195 -14.445 1 97.75 132 GLY B CA 1
ATOM 3139 C C . GLY B 1 132 ? 13.867 -15.359 -13.008 1 97.75 132 GLY B C 1
ATOM 3140 O O . GLY B 1 132 ? 15.07 -15.453 -12.75 1 97.75 132 GLY B O 1
ATOM 3141 N N . ASP B 1 133 ? 12.93 -15.469 -12.07 1 97.5 133 ASP B N 1
ATOM 3142 C CA . ASP B 1 133 ? 13.281 -15.445 -10.648 1 97.5 133 ASP B CA 1
ATOM 3143 C C . ASP B 1 133 ? 13.32 -16.859 -10.07 1 97.5 133 ASP B C 1
ATOM 3145 O O . ASP B 1 133 ? 13.281 -17.031 -8.852 1 97.5 133 ASP B O 1
ATOM 3149 N N . ASN B 1 134 ? 13.195 -17.891 -10.922 1 98.06 134 ASN B N 1
ATOM 3150 C CA . ASN B 1 134 ? 13.406 -19.281 -10.531 1 98.06 134 ASN B CA 1
ATOM 3151 C C . ASN B 1 134 ? 12.211 -19.828 -9.758 1 98.06 134 ASN B C 1
ATOM 3153 O O . ASN B 1 134 ? 12.344 -20.781 -8.992 1 98.06 134 ASN B O 1
ATOM 3157 N N . ASP B 1 135 ? 11.039 -19.219 -9.852 1 98.25 135 ASP B N 1
ATOM 3158 C CA . ASP B 1 135 ? 9.789 -19.672 -9.242 1 98.25 135 ASP B CA 1
ATOM 3159 C C . ASP B 1 135 ? 8.711 -19.906 -10.297 1 98.25 135 ASP B C 1
ATOM 3161 O O . ASP B 1 135 ? 8.859 -19.5 -11.445 1 98.25 135 ASP B O 1
ATOM 3165 N N . PRO B 1 136 ? 7.617 -20.688 -9.93 1 98.81 136 PRO B N 1
ATOM 3166 C CA . PRO B 1 136 ? 6.441 -20.672 -10.797 1 98.81 136 PRO B CA 1
ATOM 3167 C C . PRO B 1 136 ? 5.84 -19.281 -10.961 1 98.81 136 PRO B C 1
ATOM 3169 O O . PRO B 1 136 ? 6.113 -18.391 -10.148 1 98.81 136 PRO B O 1
ATOM 3172 N N . VAL B 1 137 ? 5.086 -19.094 -11.992 1 98.88 137 VAL B N 1
ATOM 3173 C CA . VAL B 1 137 ? 4.496 -17.781 -12.273 1 98.88 137 VAL B CA 1
ATOM 3174 C C . VAL B 1 137 ? 3.463 -17.438 -11.203 1 98.88 137 VAL B C 1
ATOM 3176 O O . VAL B 1 137 ? 2.621 -18.281 -10.852 1 98.88 137 VAL B O 1
ATOM 3179 N N . ASP B 1 138 ? 3.523 -16.25 -10.711 1 98.88 138 ASP B N 1
ATOM 3180 C CA . ASP B 1 138 ? 2.611 -15.781 -9.664 1 98.88 138 ASP B CA 1
ATOM 3181 C C . ASP B 1 138 ? 1.282 -15.328 -10.266 1 98.88 138 ASP B C 1
ATOM 3183 O O . ASP B 1 138 ? 1.235 -14.867 -11.406 1 98.88 138 ASP B O 1
ATOM 3187 N N . VAL B 1 139 ? 0.254 -15.445 -9.445 1 98.94 139 VAL B N 1
ATOM 3188 C CA . VAL B 1 139 ? -1.067 -14.938 -9.805 1 98.94 139 VAL B CA 1
ATOM 3189 C C . VAL B 1 139 ? -1.589 -14.031 -8.695 1 98.94 139 VAL B C 1
ATOM 3191 O O . VAL B 1 139 ? -1.509 -14.375 -7.512 1 98.94 139 VAL B O 1
ATOM 3194 N N . VAL B 1 140 ? -1.974 -12.859 -9.07 1 99 140 VAL B N 1
ATOM 3195 C CA . VAL B 1 140 ? -2.803 -12.008 -8.227 1 99 140 VAL B CA 1
ATOM 3196 C C . VAL B 1 140 ? -4.273 -12.18 -8.594 1 99 140 VAL B C 1
ATOM 3198 O O . VAL B 1 140 ? -4.711 -11.734 -9.656 1 99 140 VAL B O 1
ATOM 3201 N N . GLU B 1 141 ? -5.027 -12.914 -7.809 1 98.94 141 GLU B N 1
ATOM 3202 C CA . GLU B 1 141 ? -6.445 -13.18 -8.047 1 98.94 141 GLU B CA 1
ATOM 3203 C C . GLU B 1 141 ? -7.32 -12.102 -7.41 1 98.94 141 GLU B C 1
ATOM 3205 O O . GLU B 1 141 ? -7.336 -11.945 -6.188 1 98.94 141 GLU B O 1
ATOM 3210 N N . ILE B 1 142 ? -8.086 -11.344 -8.203 1 98.94 142 ILE B N 1
ATOM 3211 C CA . ILE B 1 142 ? -8.625 -10.062 -7.781 1 98.94 142 ILE B CA 1
ATOM 3212 C C . ILE B 1 142 ? -10.086 -10.211 -7.391 1 98.94 142 ILE B C 1
ATOM 3214 O O . ILE B 1 142 ? -10.805 -9.219 -7.23 1 98.94 142 ILE B O 1
ATOM 3218 N N . GLY B 1 143 ? -10.578 -11.406 -7.262 1 98.44 143 GLY B N 1
ATOM 3219 C CA . GLY B 1 143 ? -11.961 -11.625 -6.863 1 98.44 143 GLY B CA 1
ATOM 3220 C C . GLY B 1 143 ? -12.273 -11.109 -5.473 1 98.44 143 GLY B C 1
ATOM 3221 O O . GLY B 1 143 ? -11.367 -10.742 -4.723 1 98.44 143 GLY B O 1
ATOM 3222 N N . SER B 1 144 ? -13.516 -11.102 -5.137 1 96.56 144 SER B N 1
ATOM 3223 C CA . SER B 1 144 ? -14 -10.461 -3.918 1 96.56 144 SER B CA 1
ATOM 3224 C C . S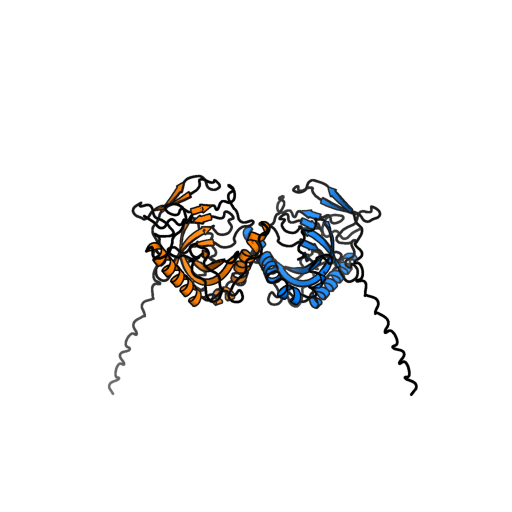ER B 1 144 ? -13.797 -11.359 -2.703 1 96.56 144 SER B C 1
ATOM 3226 O O . SER B 1 144 ? -13.555 -10.867 -1.596 1 96.56 144 SER B O 1
ATOM 3228 N N . GLU B 1 145 ? -13.82 -12.648 -2.883 1 97.62 145 GLU B N 1
ATOM 3229 C CA . GLU B 1 145 ? -13.789 -13.57 -1.752 1 97.62 145 GLU B CA 1
ATOM 3230 C C . GLU B 1 145 ? -12.359 -13.914 -1.354 1 97.62 145 GLU B C 1
ATOM 3232 O O . GLU B 1 145 ? -11.492 -14.094 -2.217 1 97.62 145 GLU B O 1
ATOM 3237 N N . ALA B 1 146 ? -12.125 -13.977 -0.048 1 98.38 146 ALA B N 1
ATOM 3238 C CA . ALA B 1 146 ? -10.891 -14.594 0.433 1 98.38 146 ALA B CA 1
ATOM 3239 C C . ALA B 1 146 ? -10.922 -16.109 0.241 1 98.38 146 ALA B C 1
ATOM 3241 O O . ALA B 1 146 ? -11.805 -16.781 0.766 1 98.38 146 ALA B O 1
ATOM 3242 N N . LEU B 1 147 ? -10.031 -16.641 -0.507 1 98.5 147 LEU B N 1
ATOM 3243 C CA . LEU B 1 147 ? -9.953 -18.078 -0.781 1 98.5 147 LEU B CA 1
ATOM 3244 C C . LEU B 1 147 ? -9.055 -18.781 0.228 1 98.5 147 LEU B C 1
ATOM 3246 O O . LEU B 1 147 ? -8.078 -18.188 0.703 1 98.5 147 LEU B O 1
ATOM 3250 N N . PRO B 1 148 ? -9.375 -20.016 0.585 1 97.94 148 PRO B N 1
ATOM 3251 C CA . PRO B 1 148 ? -8.531 -20.719 1.557 1 97.94 148 PRO B CA 1
ATOM 3252 C C . PRO B 1 148 ? -7.141 -21.031 1.016 1 97.94 148 PRO B C 1
ATOM 3254 O O . PRO B 1 148 ? -6.988 -21.312 -0.175 1 97.94 148 PRO B O 1
ATOM 3257 N N . GLN B 1 149 ? -6.199 -20.969 1.889 1 98.56 149 GLN B N 1
ATOM 3258 C CA . GLN B 1 149 ? -4.859 -21.422 1.519 1 98.56 149 GLN B CA 1
ATOM 3259 C C . GLN B 1 149 ? -4.875 -22.844 1.001 1 98.56 149 GLN B C 1
ATOM 3261 O O . GLN B 1 149 ? -5.516 -23.719 1.595 1 98.56 149 GLN B O 1
ATOM 3266 N N . GLY B 1 150 ? -4.223 -23.109 -0.113 1 98.56 150 GLY B N 1
ATOM 3267 C CA . GLY B 1 150 ? -4.141 -24.438 -0.676 1 98.56 150 GLY B CA 1
ATOM 3268 C C . GLY B 1 150 ? -5.246 -24.734 -1.673 1 98.56 150 GLY B C 1
ATOM 3269 O O . GLY B 1 150 ? -5.223 -25.766 -2.344 1 98.56 150 GLY B O 1
ATOM 3270 N N . ALA B 1 151 ? -6.18 -23.859 -1.771 1 98.31 151 ALA B N 1
ATOM 3271 C CA . ALA B 1 151 ? -7.242 -24.062 -2.754 1 98.31 151 ALA B CA 1
ATOM 3272 C C . ALA B 1 151 ? -6.684 -24.047 -4.176 1 98.31 151 ALA B C 1
ATOM 3274 O O . ALA B 1 151 ? -5.801 -23.25 -4.492 1 98.31 151 ALA B O 1
ATOM 3275 N N . VAL B 1 152 ? -7.152 -24.953 -4.988 1 98.44 152 VAL B N 1
ATOM 3276 C CA . VAL B 1 152 ? -6.914 -24.953 -6.426 1 98.44 152 VAL B CA 1
ATOM 3277 C C . VAL B 1 152 ? -8.172 -24.484 -7.156 1 98.44 152 VAL B C 1
ATOM 3279 O O . VAL B 1 152 ? -9.195 -25.172 -7.141 1 98.44 152 VAL B O 1
ATOM 3282 N N . GLU B 1 153 ? -8.086 -23.281 -7.742 1 98.12 153 GLU B N 1
ATOM 3283 C CA . GLU B 1 153 ? -9.258 -22.656 -8.344 1 98.12 153 GLU B CA 1
ATOM 3284 C C . GLU B 1 153 ? -9.023 -22.328 -9.812 1 98.12 153 GLU B C 1
ATOM 3286 O O . GLU B 1 153 ? -7.941 -21.875 -10.18 1 98.12 153 GLU B O 1
ATOM 3291 N N . PRO B 1 154 ? -9.992 -22.641 -10.68 1 98.56 154 PRO B N 1
ATOM 3292 C CA . PRO B 1 154 ? -9.883 -22.109 -12.039 1 98.56 154 PRO B CA 1
ATOM 3293 C C . PRO B 1 154 ? -9.914 -20.594 -12.086 1 98.56 154 PRO B C 1
ATOM 3295 O O . PRO B 1 154 ? -10.812 -19.969 -11.5 1 98.56 154 PRO B O 1
ATOM 3298 N N . VAL B 1 155 ? -8.961 -20.016 -12.766 1 98.75 155 VAL B N 1
ATOM 3299 C CA . VAL B 1 155 ? -8.852 -18.562 -12.828 1 98.75 155 VAL B CA 1
ATOM 3300 C C . VAL B 1 155 ? -8.844 -18.109 -14.289 1 98.75 155 VAL B C 1
ATOM 3302 O O . VAL B 1 155 ? -8.203 -18.734 -15.133 1 98.75 155 VAL B O 1
ATOM 3305 N N . LYS B 1 156 ? -9.648 -17.156 -14.562 1 98.75 156 LYS B N 1
ATOM 3306 C CA . LYS B 1 156 ? -9.602 -16.453 -15.836 1 98.75 156 LYS B CA 1
ATOM 3307 C C . LYS B 1 156 ? -8.469 -15.422 -15.859 1 98.75 156 LYS B C 1
ATOM 3309 O O . LYS B 1 156 ? -8.406 -14.547 -14.992 1 98.75 156 LYS B O 1
ATOM 3314 N N . VAL B 1 157 ? -7.582 -15.531 -16.844 1 98.94 157 VAL B N 1
ATOM 3315 C CA . VAL B 1 157 ? -6.457 -14.609 -16.984 1 98.94 157 VAL B CA 1
ATOM 3316 C C . VAL B 1 157 ? -6.934 -13.305 -17.609 1 98.94 157 VAL B C 1
ATOM 3318 O O . VAL B 1 157 ? -7.664 -13.312 -18.594 1 98.94 157 VAL B O 1
ATOM 3321 N N . LEU B 1 158 ? -6.488 -12.172 -17.047 1 98.94 158 LEU B N 1
ATOM 3322 C CA . LEU B 1 158 ? -6.953 -10.875 -17.5 1 98.94 158 LEU B CA 1
ATOM 3323 C C . LEU B 1 158 ? -5.785 -10.023 -18 1 98.94 158 LEU B C 1
ATOM 3325 O O . LEU B 1 158 ? -5.965 -9.141 -18.844 1 98.94 158 LEU B O 1
ATOM 3329 N N . GLY B 1 159 ? -4.672 -10.211 -17.484 1 98.94 159 GLY B N 1
ATOM 3330 C CA . GLY B 1 159 ? -3.477 -9.453 -17.812 1 98.94 159 GLY B CA 1
ATOM 3331 C C . GLY B 1 159 ? -2.268 -9.852 -17 1 98.94 159 GLY B C 1
ATOM 3332 O O . GLY B 1 159 ? -2.287 -10.883 -16.312 1 98.94 159 GLY B O 1
ATOM 3333 N N . VAL B 1 160 ? -1.169 -9.016 -17.125 1 98.94 160 VAL B N 1
ATOM 3334 C CA . VAL B 1 160 ? 0.046 -9.367 -16.406 1 98.94 160 VAL B CA 1
ATOM 3335 C C . VAL B 1 160 ? 0.9 -8.125 -16.188 1 98.94 160 VAL B C 1
ATOM 3337 O O . VAL B 1 160 ? 0.892 -7.207 -17.016 1 98.94 160 VAL B O 1
ATOM 3340 N N . LEU B 1 161 ? 1.546 -8.07 -15.047 1 98.94 161 LEU B N 1
ATOM 3341 C CA . LEU B 1 161 ? 2.549 -7.059 -14.734 1 98.94 161 LEU B CA 1
ATOM 3342 C C . LEU B 1 161 ? 3.949 -7.664 -14.734 1 98.94 161 LEU B C 1
ATOM 3344 O O . LEU B 1 161 ? 4.145 -8.781 -14.25 1 98.94 161 LEU B O 1
ATOM 3348 N N . ALA B 1 162 ? 4.93 -6.922 -15.203 1 98.88 162 ALA B N 1
ATOM 3349 C CA . ALA B 1 162 ? 6.336 -7.312 -15.172 1 98.88 162 ALA B CA 1
ATOM 3350 C C . ALA B 1 162 ? 7.062 -6.645 -14.008 1 98.88 162 ALA B C 1
ATOM 3352 O O . ALA B 1 162 ? 7.625 -5.559 -14.156 1 98.88 162 ALA B O 1
ATOM 3353 N N . MET B 1 163 ? 7.105 -7.27 -12.883 1 98.81 163 MET B N 1
ATOM 3354 C CA . MET B 1 163 ? 7.855 -6.711 -11.766 1 98.81 163 MET B CA 1
ATOM 3355 C C . MET B 1 163 ? 9.328 -7.102 -11.844 1 98.81 163 MET B C 1
ATOM 3357 O O . MET B 1 163 ? 9.656 -8.234 -12.188 1 98.81 163 MET B O 1
ATOM 3361 N N . ILE B 1 164 ? 10.141 -6.203 -11.609 1 98.44 164 ILE B N 1
ATOM 3362 C CA . ILE B 1 164 ? 11.586 -6.43 -11.523 1 98.44 164 ILE B CA 1
ATOM 3363 C C . ILE B 1 164 ? 12.047 -6.246 -10.078 1 98.44 164 ILE B C 1
ATOM 3365 O O . ILE B 1 164 ? 12.016 -5.133 -9.547 1 98.44 164 ILE B O 1
ATOM 3369 N N . ASP B 1 165 ? 12.375 -7.293 -9.438 1 96.62 165 ASP B N 1
ATOM 3370 C CA . ASP B 1 165 ? 12.867 -7.328 -8.062 1 96.62 165 ASP B CA 1
ATOM 3371 C C . ASP B 1 165 ? 14.32 -7.785 -8 1 96.62 165 ASP B C 1
ATOM 3373 O O . ASP B 1 165 ? 14.617 -8.953 -8.258 1 96.62 165 ASP B O 1
ATOM 3377 N N . ASP B 1 166 ? 15.195 -6.805 -7.594 1 94.5 166 ASP B N 1
ATOM 3378 C CA . ASP B 1 166 ? 16.625 -7.094 -7.477 1 94.5 166 ASP B CA 1
ATOM 3379 C C . ASP B 1 166 ? 17.172 -7.664 -8.781 1 94.5 166 ASP B C 1
ATOM 3381 O O . ASP B 1 166 ? 17.875 -8.688 -8.773 1 94.5 166 ASP B O 1
ATOM 3385 N N . GLY B 1 167 ? 16.719 -7.137 -9.859 1 96.12 167 GLY B N 1
ATOM 3386 C CA . GLY B 1 167 ? 17.234 -7.484 -11.172 1 96.12 167 GLY B CA 1
ATOM 3387 C C . GLY B 1 167 ? 16.594 -8.734 -11.75 1 96.12 167 GLY B C 1
ATOM 3388 O O . GLY B 1 167 ? 16.969 -9.18 -12.844 1 96.12 167 GLY B O 1
ATOM 3389 N N . GLU B 1 168 ? 15.664 -9.297 -11.086 1 98.06 168 GLU B N 1
ATOM 3390 C CA . GLU B 1 168 ? 14.984 -10.5 -11.57 1 98.06 168 GLU B CA 1
ATOM 3391 C C . GLU B 1 168 ? 13.57 -10.18 -12.031 1 98.06 168 GLU B C 1
ATOM 3393 O O . GLU B 1 168 ? 12.859 -9.398 -11.398 1 98.06 168 GLU B O 1
ATOM 3398 N N . LEU B 1 169 ? 13.266 -10.805 -13.156 1 98.56 169 LEU B N 1
ATOM 3399 C CA . LEU B 1 169 ? 11.906 -10.68 -13.672 1 98.56 169 LEU B CA 1
ATOM 3400 C C . LEU B 1 169 ? 10.953 -11.602 -12.914 1 98.56 169 LEU B C 1
ATOM 3402 O O . LEU B 1 169 ? 11.227 -12.797 -12.766 1 98.56 169 LEU B O 1
ATOM 3406 N N . ASP B 1 170 ? 9.953 -11.008 -12.391 1 98.62 170 ASP B N 1
ATOM 3407 C CA . ASP B 1 170 ? 8.922 -11.68 -11.602 1 98.62 170 ASP B CA 1
ATOM 3408 C C . ASP B 1 170 ? 7.523 -11.32 -12.109 1 98.62 170 ASP B C 1
ATOM 3410 O O . ASP B 1 170 ? 6.945 -10.312 -11.688 1 98.62 170 ASP B O 1
ATOM 3414 N N . TRP B 1 171 ? 7.004 -12.195 -12.953 1 98.88 171 TRP B N 1
ATOM 3415 C CA . TRP B 1 171 ? 5.703 -11.938 -13.562 1 98.88 171 TRP B CA 1
ATOM 3416 C C . TRP B 1 171 ? 4.59 -12.062 -12.523 1 98.88 171 TRP B C 1
ATOM 3418 O O . TRP B 1 171 ? 4.551 -13.023 -11.758 1 98.88 171 TRP B O 1
ATOM 3428 N N . LYS B 1 172 ? 3.721 -11.078 -12.484 1 98.94 172 LYS B N 1
ATOM 3429 C CA . LYS B 1 172 ? 2.504 -11.094 -11.672 1 98.94 172 LYS B CA 1
ATOM 3430 C C . LYS B 1 172 ? 1.259 -11.148 -12.555 1 98.94 172 LYS B C 1
ATOM 3432 O O . LYS B 1 172 ? 0.751 -10.102 -12.977 1 98.94 172 LYS B O 1
ATOM 3437 N N . VAL B 1 173 ? 0.757 -12.352 -12.828 1 99 173 VAL B N 1
ATOM 3438 C CA . VAL B 1 173 ? -0.461 -12.508 -13.617 1 99 173 VAL B CA 1
ATOM 3439 C C . VAL B 1 173 ? -1.66 -12 -12.812 1 99 173 VAL B C 1
ATOM 3441 O O . VAL B 1 173 ? -1.785 -12.281 -11.625 1 99 173 VAL B O 1
ATOM 3444 N N . ILE B 1 174 ? -2.461 -11.203 -13.461 1 99 174 ILE B N 1
ATOM 3445 C CA . ILE B 1 174 ? -3.721 -10.742 -12.883 1 99 174 ILE B CA 1
ATOM 3446 C C . ILE B 1 174 ? -4.863 -11.633 -13.375 1 99 174 ILE B C 1
ATOM 3448 O O . ILE B 1 174 ? -5.062 -11.789 -14.586 1 99 174 ILE B O 1
ATOM 3452 N N . GLY B 1 175 ? -5.559 -12.258 -12.484 1 98.94 175 GLY B N 1
ATOM 3453 C CA . GLY B 1 175 ? -6.664 -13.141 -12.828 1 98.94 175 GLY B CA 1
ATOM 3454 C C . GLY B 1 175 ? -7.84 -13.023 -11.883 1 98.94 175 GLY B C 1
ATOM 3455 O O . GLY B 1 175 ? -7.758 -12.328 -10.867 1 98.94 175 GLY B O 1
ATOM 3456 N N . ILE B 1 176 ? -8.883 -13.625 -12.25 1 98.94 176 ILE B N 1
ATOM 3457 C CA . ILE B 1 176 ? -10.07 -13.664 -11.406 1 98.94 176 ILE B CA 1
ATOM 3458 C C . ILE B 1 176 ? -10.648 -15.078 -11.398 1 98.94 176 ILE B C 1
ATOM 3460 O O . ILE B 1 176 ? -10.703 -15.734 -12.438 1 98.94 176 ILE B O 1
ATOM 3464 N N . ARG B 1 177 ? -10.977 -15.484 -10.18 1 98.56 177 ARG B N 1
ATOM 3465 C CA . ARG B 1 177 ? -11.641 -16.781 -10.062 1 98.56 177 ARG B CA 1
ATOM 3466 C C . ARG B 1 177 ? -12.867 -16.859 -10.961 1 98.56 177 ARG B C 1
ATOM 3468 O O . ARG B 1 177 ? -13.688 -15.938 -10.977 1 98.56 177 ARG B O 1
ATOM 3475 N N . VAL B 1 178 ? -13.023 -17.984 -11.672 1 98.12 178 VAL B N 1
ATOM 3476 C CA . VAL B 1 178 ? -14.102 -18.156 -12.641 1 98.12 178 VAL B CA 1
ATOM 3477 C C . VAL B 1 178 ? -15.453 -18.031 -11.938 1 98.12 178 VAL B C 1
ATOM 3479 O O . VAL B 1 178 ? -16.406 -17.5 -12.5 1 98.12 178 VAL B O 1
ATOM 3482 N N . ALA B 1 179 ? -15.547 -18.422 -10.695 1 97.44 179 ALA B N 1
ATOM 3483 C CA . ALA B 1 179 ? -16.797 -18.469 -9.953 1 97.44 179 ALA B CA 1
ATOM 3484 C C . ALA B 1 179 ? -17.125 -17.094 -9.352 1 97.44 179 ALA B C 1
ATOM 3486 O O . ALA B 1 179 ? -18.203 -16.906 -8.766 1 97.44 179 ALA B O 1
ATOM 3487 N N . ASP B 1 180 ? -16.234 -16.109 -9.438 1 98.25 180 ASP B N 1
ATOM 3488 C CA . ASP B 1 180 ? -16.516 -14.773 -8.906 1 98.25 180 ASP B CA 1
ATOM 3489 C C . ASP B 1 180 ? -17.641 -14.094 -9.68 1 98.25 180 ASP B C 1
ATOM 3491 O O . ASP B 1 180 ? -17.75 -14.258 -10.898 1 98.25 180 ASP B O 1
ATOM 3495 N N . LYS B 1 181 ? -18.422 -13.289 -9.016 1 97.5 181 LYS B N 1
ATOM 3496 C CA . LYS B 1 181 ? -19.578 -12.633 -9.609 1 97.5 181 LYS B CA 1
ATOM 3497 C C . LYS B 1 181 ? -19.156 -11.703 -10.75 1 97.5 181 LYS B C 1
ATOM 3499 O O . LYS B 1 181 ? -19.922 -11.484 -11.695 1 97.5 181 LYS B O 1
ATOM 3504 N N . LEU B 1 182 ? -17.922 -11.18 -10.711 1 97.88 182 LEU B N 1
ATOM 3505 C CA . LEU B 1 182 ? -17.484 -10.219 -11.711 1 97.88 182 LEU B CA 1
ATOM 3506 C C . LEU B 1 182 ? -16.781 -10.93 -12.867 1 97.88 182 LEU B C 1
ATOM 3508 O O . LEU B 1 182 ? -16.453 -10.297 -13.883 1 97.88 182 LEU B O 1
ATOM 3512 N N . ALA B 1 183 ? -16.562 -12.18 -12.742 1 98.31 183 ALA B N 1
ATOM 3513 C CA . ALA B 1 183 ? -15.758 -12.914 -13.727 1 98.31 183 ALA B CA 1
ATOM 3514 C C . ALA B 1 183 ? -16.328 -12.758 -15.125 1 98.31 183 ALA B C 1
ATOM 3516 O O . ALA B 1 183 ? -15.586 -12.594 -16.094 1 98.31 183 ALA B O 1
ATOM 3517 N N . SER B 1 184 ? -17.609 -12.805 -15.266 1 98 184 SER B N 1
ATOM 3518 C CA . SER B 1 184 ? -18.25 -12.734 -16.578 1 98 184 SER B CA 1
ATOM 3519 C C . SER B 1 184 ? -18.047 -11.367 -17.219 1 98 184 SER B C 1
ATOM 3521 O O . SER B 1 184 ? -18.062 -11.242 -18.438 1 98 184 SER B O 1
ATOM 3523 N N . GLU B 1 185 ? -17.812 -10.336 -16.422 1 98.38 185 GLU B N 1
ATOM 3524 C CA . GLU B 1 185 ? -17.688 -8.969 -16.922 1 98.38 185 GLU B CA 1
ATOM 3525 C C . GLU B 1 185 ? -16.234 -8.602 -17.188 1 98.38 185 GLU B C 1
ATOM 3527 O O . GLU B 1 185 ? -15.961 -7.602 -17.859 1 98.38 185 GLU B O 1
ATOM 3532 N N . LEU B 1 186 ? -15.32 -9.328 -16.641 1 98.81 186 LEU B N 1
ATOM 3533 C CA . LEU B 1 186 ? -13.898 -9.039 -16.812 1 98.81 186 LEU B CA 1
ATOM 3534 C C . LEU B 1 186 ? -13.258 -10.023 -17.781 1 98.81 186 LEU B C 1
ATOM 3536 O O . LEU B 1 186 ? -13.07 -11.195 -17.453 1 98.81 186 LEU B O 1
ATOM 3540 N N . ASN B 1 187 ? -12.906 -9.547 -18.953 1 98.69 187 ASN B N 1
ATOM 3541 C CA . ASN B 1 187 ? -12.398 -10.453 -19.984 1 98.69 187 ASN B CA 1
ATOM 3542 C C . ASN B 1 187 ? -11 -10.062 -20.438 1 98.69 187 ASN B C 1
ATOM 3544 O O . ASN B 1 187 ? -10.344 -10.82 -21.156 1 98.69 187 ASN B O 1
ATOM 3548 N N . ASP B 1 188 ? -10.562 -8.898 -20.094 1 98.81 188 ASP B N 1
ATOM 3549 C CA . ASP B 1 188 ? -9.234 -8.367 -20.391 1 98.81 188 ASP B CA 1
ATOM 3550 C C . ASP B 1 188 ? -8.844 -7.273 -19.406 1 98.81 188 ASP B C 1
ATOM 3552 O O . ASP B 1 188 ? -9.648 -6.891 -18.547 1 98.81 188 ASP B O 1
ATOM 3556 N N . ILE B 1 189 ? -7.633 -6.809 -19.531 1 98.81 189 ILE B N 1
ATOM 3557 C CA . ILE B 1 189 ? -7.098 -5.871 -18.547 1 98.81 189 ILE B CA 1
ATOM 3558 C C . ILE B 1 189 ? -7.863 -4.551 -18.625 1 98.81 189 ILE B C 1
ATOM 3560 O O . ILE B 1 189 ? -8.055 -3.885 -17.609 1 98.81 189 ILE B O 1
ATOM 3564 N N . ASP B 1 190 ? -8.359 -4.16 -19.781 1 98.62 190 ASP B N 1
ATOM 3565 C CA . ASP B 1 190 ? -9.117 -2.924 -19.938 1 98.62 190 ASP B CA 1
ATOM 3566 C C . ASP B 1 190 ? -10.422 -2.975 -19.156 1 98.62 190 ASP B C 1
ATOM 3568 O O . ASP B 1 190 ? -10.891 -1.949 -18.641 1 98.62 190 ASP B O 1
ATOM 3572 N N . ASP B 1 191 ? -11.039 -4.156 -19.109 1 98.81 191 ASP B N 1
ATOM 3573 C CA . ASP B 1 191 ? -12.25 -4.312 -18.312 1 98.81 191 ASP B CA 1
ATOM 3574 C C . ASP B 1 191 ? -11.961 -4.062 -16.828 1 98.81 191 ASP B C 1
ATOM 3576 O O . ASP B 1 191 ? -12.781 -3.461 -16.125 1 98.81 191 ASP B O 1
ATOM 3580 N N . VAL B 1 192 ? -10.812 -4.566 -16.406 1 98.75 192 VAL B N 1
ATOM 3581 C CA . VAL B 1 192 ? -10.43 -4.348 -15.008 1 98.75 192 VAL B CA 1
ATOM 3582 C C . VAL B 1 192 ? -10.297 -2.852 -14.734 1 98.75 192 VAL B C 1
ATOM 3584 O O . VAL B 1 192 ? -10.812 -2.348 -13.734 1 98.75 192 VAL B O 1
ATOM 3587 N N . GLU B 1 193 ? -9.625 -2.195 -15.586 1 97.88 193 GLU B N 1
ATOM 3588 C CA . GLU B 1 193 ? -9.461 -0.753 -15.438 1 97.88 193 GLU B CA 1
ATOM 3589 C C . GLU B 1 193 ? -10.805 -0.046 -15.375 1 97.88 193 GLU B C 1
ATOM 3591 O O . GLU B 1 193 ? -11 0.862 -14.562 1 97.88 193 GLU B O 1
ATOM 3596 N N . ALA B 1 194 ? -11.719 -0.448 -16.203 1 97.75 194 ALA B N 1
ATOM 3597 C CA . ALA B 1 194 ? -13.008 0.223 -16.344 1 97.75 194 ALA B CA 1
ATOM 3598 C C . ALA B 1 194 ? -13.938 -0.123 -15.188 1 97.75 194 ALA B C 1
ATOM 3600 O O . ALA B 1 194 ? -14.617 0.751 -14.648 1 97.75 194 ALA B O 1
ATOM 3601 N N . LYS B 1 195 ? -13.953 -1.402 -14.812 1 97.88 195 LYS B N 1
ATOM 3602 C CA . LYS B 1 195 ? -14.977 -1.884 -13.891 1 97.88 195 LYS B CA 1
ATOM 3603 C C . LYS B 1 195 ? -14.43 -1.974 -12.461 1 97.88 195 LYS B C 1
ATOM 3605 O O . LYS B 1 195 ? -15.203 -2.059 -11.508 1 97.88 195 LYS B O 1
ATOM 3610 N N . CYS B 1 196 ? -13.156 -1.99 -12.32 1 97.56 196 CYS B N 1
ATOM 3611 C CA . CYS B 1 196 ? -12.5 -2.053 -11.016 1 97.56 196 CYS B CA 1
ATOM 3612 C C . CYS B 1 196 ? -11.422 -0.984 -10.891 1 97.56 196 CYS B C 1
ATOM 3614 O O . CYS B 1 196 ? -10.258 -1.3 -10.656 1 97.56 196 CYS B O 1
ATOM 3616 N N . PRO B 1 197 ? -11.836 0.28 -10.977 1 96.19 197 PRO B N 1
ATOM 3617 C CA . PRO B 1 197 ? -10.836 1.351 -10.922 1 96.19 197 PRO B CA 1
ATOM 3618 C C . PRO B 1 197 ? -9.969 1.28 -9.664 1 96.19 197 PRO B C 1
ATOM 3620 O O . PRO B 1 197 ? -10.477 1.035 -8.57 1 96.19 197 PRO B O 1
ATOM 3623 N N . GLY B 1 198 ? -8.633 1.385 -9.883 1 97.19 198 GLY B N 1
ATOM 3624 C CA . GLY B 1 198 ? -7.695 1.404 -8.773 1 97.19 198 GLY B CA 1
ATOM 3625 C C . GLY B 1 198 ? -7.07 0.051 -8.5 1 97.19 198 GLY B C 1
ATOM 3626 O O . GLY B 1 198 ? -6.07 -0.042 -7.777 1 97.19 198 GLY B O 1
ATOM 3627 N N . VAL B 1 199 ? -7.609 -0.987 -9.062 1 98.56 199 VAL B N 1
ATOM 3628 C CA . VAL B 1 199 ? -7.129 -2.324 -8.734 1 98.56 199 VAL B CA 1
ATOM 3629 C C . VAL B 1 199 ? -5.754 -2.547 -9.352 1 98.56 199 VAL B C 1
ATOM 3631 O O . VAL B 1 199 ? -4.816 -2.963 -8.672 1 98.56 199 VAL B O 1
ATOM 3634 N N . ILE B 1 200 ? -5.605 -2.238 -10.633 1 98.75 200 ILE B N 1
ATOM 3635 C CA . ILE B 1 200 ? -4.34 -2.471 -11.328 1 98.75 200 ILE B CA 1
ATOM 3636 C C . ILE B 1 200 ? -3.246 -1.609 -10.703 1 98.75 200 ILE B C 1
ATOM 3638 O O . ILE B 1 200 ? -2.166 -2.107 -10.375 1 98.75 200 ILE B O 1
ATOM 3642 N N . SER B 1 201 ? -3.547 -0.309 -10.516 1 98.38 201 SER B N 1
ATOM 3643 C CA . SER B 1 201 ? -2.562 0.572 -9.898 1 98.38 201 SER B CA 1
ATOM 3644 C C . SER B 1 201 ? -2.303 0.176 -8.445 1 98.38 201 SER B C 1
ATOM 3646 O O . SER B 1 201 ? -1.174 0.28 -7.965 1 98.38 201 SER B O 1
ATOM 3648 N N . GLY B 1 202 ? -3.338 -0.27 -7.746 1 98.69 202 GLY B N 1
ATOM 3649 C CA . GLY B 1 202 ? -3.172 -0.77 -6.391 1 98.69 202 GLY B CA 1
ATOM 3650 C C . GLY B 1 202 ? -2.203 -1.934 -6.297 1 98.69 202 GLY B C 1
ATOM 3651 O O . GLY B 1 202 ? -1.31 -1.938 -5.449 1 98.69 202 GLY B O 1
ATOM 3652 N N . ILE B 1 203 ? -2.387 -2.889 -7.188 1 98.88 203 ILE B N 1
ATOM 3653 C CA . ILE B 1 203 ? -1.509 -4.055 -7.223 1 98.88 203 ILE B CA 1
ATOM 3654 C C . ILE B 1 203 ? -0.074 -3.609 -7.5 1 98.88 203 ILE B C 1
ATOM 3656 O O . ILE B 1 203 ? 0.852 -4.004 -6.789 1 98.88 203 ILE B O 1
ATOM 3660 N N . ARG B 1 204 ? 0.131 -2.82 -8.492 1 98.81 204 ARG B N 1
ATOM 3661 C CA . ARG B 1 204 ? 1.462 -2.359 -8.875 1 98.81 204 ARG B CA 1
ATOM 3662 C C . ARG B 1 204 ? 2.152 -1.659 -7.707 1 98.81 204 ARG B C 1
ATOM 3664 O O . ARG B 1 204 ? 3.295 -1.98 -7.371 1 98.81 204 ARG B O 1
ATOM 3671 N N . GLU B 1 205 ? 1.466 -0.754 -7.07 1 98.62 205 GLU B N 1
ATOM 3672 C CA . GLU B 1 205 ? 2.1 0.04 -6.023 1 98.62 205 GLU B CA 1
ATOM 3673 C C . GLU B 1 205 ? 2.287 -0.777 -4.746 1 98.62 205 GLU B C 1
ATOM 3675 O O . GLU B 1 205 ? 3.26 -0.583 -4.016 1 98.62 205 GLU B O 1
ATOM 3680 N N . TRP B 1 206 ? 1.345 -1.68 -4.438 1 98.69 206 TRP B N 1
ATOM 3681 C CA . TRP B 1 206 ? 1.554 -2.564 -3.295 1 98.69 206 TRP B CA 1
ATOM 3682 C C . TRP B 1 206 ? 2.873 -3.316 -3.422 1 98.69 206 TRP B C 1
ATOM 3684 O O . TRP B 1 206 ? 3.707 -3.279 -2.514 1 98.69 206 TRP B O 1
ATOM 3694 N N . PHE B 1 207 ? 3.096 -3.871 -4.602 1 98.75 207 PHE B N 1
ATOM 3695 C CA . PHE B 1 207 ? 4.301 -4.66 -4.82 1 98.75 207 PHE B CA 1
ATOM 3696 C C . PHE B 1 207 ? 5.527 -3.758 -4.938 1 98.75 207 PHE B C 1
ATOM 3698 O O . PHE B 1 207 ? 6.648 -4.188 -4.66 1 98.75 207 PHE B O 1
ATOM 3705 N N . ARG B 1 208 ? 5.312 -2.545 -5.348 1 98.5 208 ARG B N 1
ATOM 3706 C CA . ARG B 1 208 ? 6.434 -1.616 -5.434 1 98.5 208 ARG B CA 1
ATOM 3707 C C . ARG B 1 208 ? 7.004 -1.317 -4.051 1 98.5 208 ARG B C 1
ATOM 3709 O O . ARG B 1 208 ? 8.219 -1.245 -3.877 1 98.5 208 ARG B O 1
ATOM 3716 N N . TRP B 1 209 ? 6.102 -1.22 -3.047 1 98.19 209 TRP B N 1
ATOM 3717 C CA . TRP B 1 209 ? 6.496 -0.579 -1.796 1 98.19 209 TRP B CA 1
ATOM 3718 C C . TRP B 1 209 ? 6.602 -1.601 -0.668 1 98.19 209 TRP B C 1
ATOM 3720 O O . TRP B 1 209 ? 7.223 -1.336 0.363 1 98.19 209 TRP B O 1
ATOM 3730 N N . TYR B 1 210 ? 6.062 -2.795 -0.769 1 97.75 210 TYR B N 1
ATOM 3731 C CA . TYR B 1 210 ? 5.711 -3.639 0.368 1 97.75 210 TYR B CA 1
ATOM 3732 C C . TYR B 1 210 ? 6.961 -4.125 1.092 1 97.75 210 TYR B C 1
ATOM 3734 O O . TYR B 1 210 ? 6.891 -4.547 2.248 1 97.75 210 TYR B O 1
ATOM 3742 N N . LYS B 1 211 ? 8.148 -4.062 0.494 1 97.19 211 LYS B N 1
ATOM 3743 C CA . LYS B 1 211 ? 9.367 -4.562 1.124 1 97.19 211 LYS B CA 1
ATOM 3744 C C . LYS B 1 211 ? 10.164 -3.424 1.764 1 97.19 211 LYS B C 1
ATOM 3746 O O . LYS B 1 211 ? 11.117 -3.664 2.508 1 97.19 211 LYS B O 1
ATOM 3751 N N . THR B 1 212 ? 9.852 -2.215 1.579 1 96.81 212 THR B N 1
ATOM 3752 C CA . THR B 1 212 ? 10.664 -1.065 1.955 1 96.81 212 THR B CA 1
ATOM 3753 C C . THR B 1 212 ? 10.797 -0.968 3.473 1 96.81 212 THR B C 1
ATOM 3755 O O . THR B 1 212 ? 11.805 -0.48 3.984 1 96.81 212 THR B O 1
ATOM 3758 N N . PRO B 1 213 ? 9.852 -1.433 4.25 1 96.38 213 PRO B N 1
ATOM 3759 C CA . PRO B 1 213 ? 10.055 -1.411 5.699 1 96.38 213 PRO B CA 1
ATOM 3760 C C . PRO B 1 213 ? 11.266 -2.238 6.137 1 96.38 213 PRO B C 1
ATOM 3762 O O . PRO B 1 213 ? 11.773 -2.055 7.246 1 96.38 213 PRO B O 1
ATOM 3765 N N . ASP B 1 214 ? 11.703 -3.127 5.301 1 95.25 214 ASP B N 1
ATOM 3766 C CA . ASP B 1 214 ? 12.883 -3.941 5.594 1 95.25 214 ASP B CA 1
ATOM 3767 C C . ASP B 1 214 ? 14.156 -3.26 5.098 1 95.25 214 ASP B C 1
ATOM 3769 O O . ASP B 1 214 ? 15.227 -3.869 5.09 1 95.25 214 ASP B O 1
ATOM 3773 N N . GLY B 1 215 ? 14.047 -2.084 4.59 1 94.19 215 GLY B N 1
ATOM 3774 C CA . GLY B 1 215 ? 15.211 -1.363 4.094 1 94.19 215 GLY B CA 1
ATOM 3775 C C . GLY B 1 215 ? 15.555 -1.709 2.658 1 94.19 215 GLY B C 1
ATOM 3776 O O . GLY B 1 215 ? 16.641 -1.367 2.178 1 94.19 215 GLY B O 1
ATOM 3777 N N . LYS B 1 216 ? 14.648 -2.404 2.004 1 95.25 216 LYS B N 1
ATOM 3778 C CA . LYS B 1 216 ? 14.867 -2.768 0.608 1 95.25 216 LYS B CA 1
ATOM 3779 C C . LYS B 1 216 ? 14.445 -1.639 -0.327 1 95.25 216 LYS B C 1
ATOM 3781 O O . LYS B 1 216 ? 13.586 -0.82 0.025 1 95.25 216 LYS B O 1
ATOM 3786 N N . PRO B 1 217 ? 15.055 -1.551 -1.49 1 95.38 217 PRO B N 1
ATOM 3787 C CA . PRO B 1 217 ? 14.648 -0.536 -2.467 1 95.38 217 PRO B CA 1
ATOM 3788 C C . PRO B 1 217 ? 13.281 -0.817 -3.08 1 95.38 217 PRO B C 1
ATOM 3790 O O . PRO B 1 217 ? 12.75 -1.918 -2.928 1 95.38 217 PRO B O 1
ATOM 3793 N N . LEU B 1 218 ? 12.773 0.237 -3.738 1 97.06 218 LEU B N 1
ATOM 3794 C CA . LEU B 1 218 ? 11.539 0.06 -4.488 1 97.06 218 LEU B CA 1
ATOM 3795 C C . LEU B 1 218 ? 11.711 -0.984 -5.586 1 97.06 218 LEU B C 1
ATOM 3797 O O . LEU B 1 218 ? 12.742 -1.017 -6.262 1 97.06 218 LEU B O 1
ATOM 3801 N N . ASN B 1 219 ? 10.68 -1.87 -5.73 1 98.19 219 ASN B N 1
ATOM 3802 C CA . ASN B 1 219 ? 10.641 -2.703 -6.93 1 98.19 219 ASN B CA 1
ATOM 3803 C C . ASN B 1 219 ? 10.336 -1.877 -8.172 1 98.19 219 ASN B C 1
ATOM 3805 O O . ASN B 1 219 ? 9.617 -0.878 -8.102 1 98.19 219 ASN B O 1
ATOM 3809 N N . ALA B 1 220 ? 10.891 -2.314 -9.258 1 97.62 220 ALA B N 1
ATOM 3810 C CA . ALA B 1 220 ? 10.625 -1.679 -10.547 1 97.62 220 ALA B CA 1
ATOM 3811 C C . ALA B 1 220 ? 9.648 -2.51 -11.375 1 97.62 220 ALA B C 1
ATOM 3813 O O . ALA B 1 220 ? 9.297 -3.629 -10.992 1 97.62 220 ALA B O 1
ATOM 3814 N N . PHE B 1 221 ? 9.195 -1.918 -12.43 1 98.44 221 PHE B N 1
ATOM 3815 C CA . PHE B 1 221 ? 8.312 -2.611 -13.359 1 98.44 221 PHE B CA 1
ATOM 3816 C C . PHE B 1 221 ? 8.742 -2.363 -14.805 1 98.44 221 PHE B C 1
ATOM 3818 O O . PHE B 1 221 ? 9.172 -1.26 -15.148 1 98.44 221 PHE B O 1
ATOM 3825 N N . GLY B 1 222 ? 8.641 -3.365 -15.602 1 98.38 222 GLY B N 1
ATOM 3826 C CA . GLY B 1 222 ? 8.906 -3.252 -17.031 1 98.38 222 GLY B CA 1
ATOM 3827 C C . GLY B 1 222 ? 7.73 -2.721 -17.812 1 98.38 222 GLY B C 1
ATOM 3828 O O . GLY B 1 222 ? 6.676 -2.428 -17.25 1 98.38 222 GLY B O 1
ATOM 3829 N N . PHE B 1 223 ? 8.023 -2.5 -19.125 1 98.31 223 PHE B N 1
ATOM 3830 C CA . PHE B 1 223 ? 6.996 -2.129 -20.094 1 98.31 223 PHE B CA 1
ATOM 3831 C C . PHE B 1 223 ? 6.293 -0.844 -19.672 1 98.31 223 PHE B C 1
ATOM 3833 O O . PHE B 1 223 ? 5.062 -0.782 -19.656 1 98.31 223 PHE B O 1
ATOM 3840 N N . GLU B 1 224 ? 7.035 0.124 -19.297 1 97.06 224 GLU B N 1
ATOM 3841 C CA . GLU B 1 224 ? 6.543 1.433 -18.859 1 97.06 224 GLU B CA 1
ATOM 3842 C C . GLU B 1 224 ? 5.578 1.305 -17.688 1 97.06 224 GLU B C 1
ATOM 3844 O O . GLU B 1 224 ? 4.625 2.076 -17.578 1 97.06 224 GLU B O 1
ATOM 3849 N N . GLU B 1 225 ? 5.691 0.252 -16.969 1 97.56 225 GLU B N 1
ATOM 3850 C CA . GLU B 1 225 ? 4.973 -0.057 -15.742 1 97.56 225 GLU B CA 1
ATOM 3851 C C . GLU B 1 225 ? 3.494 -0.309 -16.016 1 97.56 225 GLU B C 1
ATOM 3853 O O . GLU B 1 225 ? 2.662 -0.169 -15.109 1 97.56 225 GLU B O 1
ATOM 3858 N N . LYS B 1 226 ? 3.146 -0.679 -17.203 1 98.19 226 LYS B N 1
ATOM 3859 C CA . LYS B 1 226 ? 1.762 -0.954 -17.578 1 98.19 226 LYS B CA 1
ATOM 3860 C C . LYS B 1 226 ? 1.419 -2.426 -17.375 1 98.19 226 LYS B C 1
ATOM 3862 O O . LYS B 1 226 ? 2.271 -3.299 -17.547 1 98.19 226 LYS B O 1
ATOM 3867 N N . ALA B 1 227 ? 0.171 -2.643 -16.969 1 98.81 227 ALA B N 1
ATOM 3868 C CA . ALA B 1 227 ? -0.342 -4.008 -17.062 1 98.81 227 ALA B CA 1
ATOM 3869 C C . ALA B 1 227 ? -0.594 -4.406 -18.516 1 98.81 227 ALA B C 1
ATOM 3871 O O . ALA B 1 227 ? -1.302 -3.707 -19.234 1 98.81 227 ALA B O 1
ATOM 3872 N N . LEU B 1 228 ? 0.033 -5.465 -18.906 1 98.88 228 LEU B N 1
ATOM 3873 C CA . LEU B 1 228 ? -0.113 -5.953 -20.266 1 98.88 228 LEU B CA 1
ATOM 3874 C C . LEU B 1 228 ? -1.388 -6.773 -20.422 1 98.88 228 LEU B C 1
ATOM 3876 O O . LEU B 1 228 ? -1.891 -7.332 -19.438 1 98.88 228 LEU B O 1
ATOM 3880 N N . ASP B 1 229 ? -1.892 -6.887 -21.578 1 98.88 229 ASP B N 1
ATOM 3881 C CA . ASP B 1 229 ? -3.232 -7.414 -21.812 1 98.88 229 ASP B CA 1
ATOM 3882 C C . ASP B 1 229 ? -3.246 -8.938 -21.703 1 98.88 229 ASP B C 1
ATOM 3884 O O . ASP B 1 229 ? -2.209 -9.555 -21.453 1 98.88 229 ASP B O 1
ATOM 3888 N N . LYS B 1 230 ? -4.418 -9.484 -21.859 1 98.88 230 LYS B N 1
ATOM 3889 C CA . LYS B 1 230 ? -4.641 -10.922 -21.75 1 98.88 230 LYS B CA 1
ATOM 3890 C C . LYS B 1 230 ? -3.793 -11.695 -22.75 1 98.88 230 LYS B C 1
ATOM 3892 O O . LYS B 1 230 ? -3.193 -12.711 -22.406 1 98.88 230 LYS B O 1
ATOM 3897 N N . LYS B 1 231 ? -3.799 -11.25 -23.969 1 98.88 231 LYS B N 1
ATOM 3898 C CA . LYS B 1 231 ? -3.021 -11.938 -25 1 98.88 231 LYS B CA 1
ATOM 3899 C C . LYS B 1 231 ? -1.563 -12.086 -24.578 1 98.88 231 LYS B C 1
ATOM 3901 O O . LYS B 1 231 ? -0.995 -13.18 -24.672 1 98.88 231 LYS B O 1
ATOM 3906 N N . PHE B 1 232 ? -0.942 -11.008 -24.125 1 98.88 232 PHE B N 1
ATOM 3907 C CA . PHE B 1 232 ? 0.446 -11.039 -23.672 1 98.88 232 PHE B CA 1
ATOM 3908 C C . PHE B 1 232 ? 0.603 -11.953 -22.469 1 98.88 232 PHE B C 1
ATOM 3910 O O . PHE B 1 232 ? 1.574 -12.711 -22.375 1 98.88 232 PHE B O 1
ATOM 3917 N N . ALA B 1 233 ? -0.329 -11.844 -21.547 1 98.94 233 ALA B N 1
ATOM 3918 C CA . ALA B 1 233 ? -0.291 -12.703 -20.359 1 98.94 233 ALA B CA 1
ATOM 3919 C C . ALA B 1 233 ? -0.287 -14.172 -20.766 1 98.94 233 ALA B C 1
ATOM 3921 O O . ALA B 1 233 ? 0.449 -14.977 -20.188 1 98.94 233 ALA B O 1
ATOM 39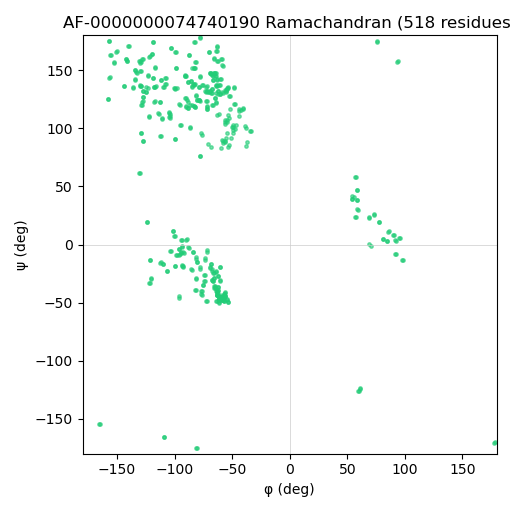22 N N . LEU B 1 234 ? -1.125 -14.531 -21.688 1 98.88 234 LEU B N 1
ATOM 3923 C CA . LEU B 1 234 ? -1.191 -15.906 -22.156 1 98.88 234 LEU B CA 1
ATOM 3924 C C . LEU B 1 234 ? 0.127 -16.328 -22.797 1 98.88 234 LEU B C 1
ATOM 3926 O O . LEU B 1 234 ? 0.545 -17.484 -22.672 1 98.88 234 LEU B O 1
ATOM 3930 N N . GLU B 1 235 ? 0.782 -15.453 -23.484 1 98.81 235 GLU B N 1
ATOM 3931 C CA . GLU B 1 235 ? 2.1 -15.734 -24.047 1 98.81 235 GLU B CA 1
ATOM 3932 C C . GLU B 1 235 ? 3.121 -16 -22.953 1 98.81 235 GLU B C 1
ATOM 3934 O O . GLU B 1 235 ? 3.941 -16.922 -23.062 1 98.81 235 GLU B O 1
ATOM 3939 N N . VAL B 1 236 ? 3.086 -15.188 -21.906 1 98.81 236 VAL B N 1
ATOM 3940 C CA . VAL B 1 236 ? 3.967 -15.383 -20.75 1 98.81 236 VAL B CA 1
ATOM 3941 C C . VAL B 1 236 ? 3.732 -16.766 -20.156 1 98.81 236 VAL B C 1
ATOM 3943 O O . VAL B 1 236 ? 4.684 -17.5 -19.859 1 98.81 236 VAL B O 1
ATOM 3946 N N . ILE B 1 237 ? 2.482 -17.109 -19.969 1 98.94 237 ILE B N 1
ATOM 3947 C CA . ILE B 1 237 ? 2.125 -18.406 -19.375 1 98.94 237 ILE B CA 1
ATOM 3948 C C . ILE B 1 237 ? 2.631 -19.531 -20.266 1 98.94 237 ILE B C 1
ATOM 3950 O O . ILE B 1 237 ? 3.201 -20.516 -19.781 1 98.94 237 ILE B O 1
ATOM 3954 N N . GLU B 1 238 ? 2.412 -19.406 -21.547 1 98.81 238 GLU B N 1
ATOM 3955 C CA . GLU B 1 238 ? 2.887 -20.422 -22.484 1 98.81 238 GLU B CA 1
ATOM 3956 C C . GLU B 1 238 ? 4.406 -20.562 -22.438 1 98.81 238 GLU B C 1
ATOM 3958 O O . GLU B 1 238 ? 4.938 -21.672 -22.375 1 98.81 238 GLU B O 1
ATOM 3963 N N . GLU B 1 239 ? 5.098 -19.469 -22.453 1 98.5 239 GLU B N 1
ATOM 3964 C CA . GLU B 1 239 ? 6.559 -19.469 -22.406 1 98.5 239 GLU B CA 1
ATOM 3965 C C . GLU B 1 239 ? 7.062 -20.125 -21.125 1 98.5 239 GLU B C 1
ATOM 3967 O O . GLU B 1 239 ? 8.016 -20.922 -21.172 1 98.5 239 GLU B O 1
ATOM 3972 N N . THR B 1 240 ? 6.484 -19.797 -20.031 1 98.75 240 THR B N 1
ATOM 3973 C CA . THR B 1 240 ? 6.945 -20.328 -18.766 1 98.75 240 THR B CA 1
ATOM 3974 C C . THR B 1 240 ? 6.539 -21.797 -18.609 1 98.75 240 THR B C 1
ATOM 3976 O O . THR B 1 240 ? 7.207 -22.562 -17.906 1 98.75 240 THR B O 1
ATOM 3979 N N . HIS B 1 241 ? 5.387 -22.156 -19.203 1 98.88 241 HIS B N 1
ATOM 3980 C CA . HIS B 1 241 ? 5.043 -23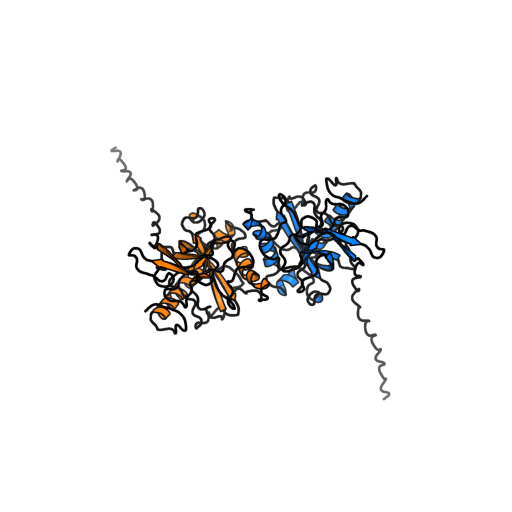.562 -19.266 1 98.88 241 HIS B CA 1
ATOM 3981 C C . HIS B 1 241 ? 6.09 -24.344 -20.062 1 98.88 241 HIS B C 1
ATOM 3983 O O . HIS B 1 241 ? 6.492 -25.438 -19.656 1 98.88 241 HIS B O 1
ATOM 3989 N N . ASP B 1 242 ? 6.488 -23.828 -21.188 1 98.69 242 ASP B N 1
ATOM 3990 C CA . ASP B 1 242 ? 7.52 -24.469 -22 1 98.69 242 ASP B CA 1
ATOM 3991 C C . ASP B 1 242 ? 8.836 -24.578 -21.234 1 98.69 242 ASP B C 1
ATOM 3993 O O . ASP B 1 242 ? 9.523 -25.594 -21.312 1 98.69 242 ASP B O 1
ATOM 3997 N N . ALA B 1 243 ? 9.211 -23.516 -20.547 1 98.5 243 ALA B N 1
ATOM 3998 C CA . ALA B 1 243 ? 10.406 -23.562 -19.703 1 98.5 243 ALA B CA 1
ATOM 3999 C C . ALA B 1 243 ? 10.305 -24.688 -18.656 1 98.5 243 ALA B C 1
ATOM 4001 O O . ALA B 1 243 ? 11.281 -25.391 -18.406 1 98.5 243 ALA B O 1
ATOM 4002 N N . TRP B 1 244 ? 9.148 -24.75 -18.078 1 98.56 244 TRP B N 1
ATOM 4003 C CA . TRP B 1 244 ? 8.898 -25.812 -17.094 1 98.56 244 TRP B CA 1
ATOM 4004 C C . TRP B 1 244 ? 9.062 -27.188 -17.734 1 98.56 244 TRP B C 1
ATOM 4006 O O . TRP B 1 244 ? 9.664 -28.094 -17.141 1 98.56 244 TRP B O 1
ATOM 4016 N N . LYS B 1 245 ? 8.516 -27.422 -18.922 1 98.56 245 LYS B N 1
ATOM 4017 C CA . LYS B 1 245 ? 8.664 -28.688 -19.641 1 98.56 245 LYS B CA 1
ATOM 4018 C C . LYS B 1 245 ? 10.141 -29.031 -19.844 1 98.56 245 LYS B C 1
ATOM 4020 O O . LYS B 1 245 ? 10.539 -30.188 -19.641 1 98.56 245 LYS B O 1
ATOM 4025 N N . LYS B 1 246 ? 10.875 -28.078 -20.219 1 98 246 LYS B N 1
ATOM 4026 C CA . LYS B 1 246 ? 12.305 -28.281 -20.406 1 98 246 LYS B CA 1
ATOM 4027 C C . LYS B 1 246 ? 12.984 -28.641 -19.094 1 98 246 LYS B C 1
ATOM 4029 O O . LYS B 1 246 ? 13.875 -29.5 -19.062 1 98 246 LYS B O 1
ATOM 4034 N N . LEU B 1 247 ? 12.578 -27.969 -18.047 1 97.81 247 LEU B N 1
ATOM 4035 C CA . LEU B 1 247 ? 13.086 -28.281 -16.719 1 97.81 247 LEU B CA 1
ATOM 4036 C C . LEU B 1 247 ? 12.789 -29.719 -16.344 1 97.81 247 LEU B C 1
ATOM 4038 O O . LEU B 1 247 ? 13.688 -30.469 -15.945 1 97.81 247 LEU B O 1
ATOM 4042 N N . LYS B 1 248 ? 11.547 -30.156 -16.562 1 97.38 248 LYS B N 1
ATOM 4043 C CA . LYS B 1 248 ? 11.086 -31.5 -16.203 1 97.38 248 LYS B CA 1
ATOM 4044 C C . LYS B 1 248 ? 11.773 -32.562 -17.062 1 97.38 248 LYS B C 1
ATOM 4046 O O . LYS B 1 248 ? 12.023 -33.688 -16.594 1 97.38 248 LYS B O 1
ATOM 4051 N N . ALA B 1 249 ? 12.094 -32.188 -18.219 1 96.38 249 ALA B N 1
ATOM 4052 C CA . ALA B 1 249 ? 12.727 -33.094 -19.172 1 96.38 249 ALA B CA 1
ATOM 4053 C C . ALA B 1 249 ? 14.227 -33.219 -18.891 1 96.38 249 ALA B C 1
ATOM 4055 O O . ALA B 1 249 ? 14.891 -34.125 -19.438 1 96.38 249 ALA B O 1
ATOM 4056 N N . GLY B 1 250 ? 14.773 -32.344 -18.125 1 94.31 250 GLY B N 1
ATOM 4057 C CA . GLY B 1 250 ? 16.188 -32.375 -17.828 1 94.31 250 GLY B CA 1
ATOM 4058 C C . GLY B 1 250 ? 17.047 -31.594 -18.812 1 94.31 250 GLY B C 1
ATOM 4059 O O . GLY B 1 250 ? 18.266 -31.641 -18.766 1 94.31 250 GLY B O 1
ATOM 4060 N N . SER B 1 251 ? 16.438 -30.906 -19.641 1 93.75 251 SER B N 1
ATOM 4061 C CA . SER B 1 251 ? 17.141 -30.125 -20.641 1 93.75 251 SER B CA 1
ATOM 4062 C C . SER B 1 251 ? 17.703 -28.828 -20.047 1 93.75 251 SER B C 1
ATOM 4064 O O . SER B 1 251 ? 18.578 -28.188 -20.641 1 93.75 251 SER B O 1
ATOM 4066 N N . THR B 1 252 ? 17.188 -28.406 -18.938 1 93.38 252 THR B N 1
ATOM 4067 C CA . THR B 1 252 ? 17.672 -27.25 -18.203 1 93.38 252 THR B CA 1
ATOM 4068 C C . THR B 1 252 ? 18.141 -27.656 -16.812 1 93.38 252 THR B C 1
ATOM 4070 O O . THR B 1 252 ? 17.516 -28.5 -16.172 1 93.38 252 THR B O 1
ATOM 4073 N N . GLU B 1 253 ? 19.203 -27.016 -16.344 1 90.81 253 GLU B N 1
ATOM 4074 C CA . GLU B 1 253 ? 19.719 -27.312 -15.016 1 90.81 253 GLU B CA 1
ATOM 4075 C C . GLU B 1 253 ? 18.719 -26.938 -13.93 1 90.81 253 GLU B C 1
ATOM 4077 O O . GLU B 1 253 ? 18.25 -25.812 -13.883 1 90.81 253 GLU B O 1
ATOM 4082 N N . LYS B 1 254 ? 18.406 -27.875 -13.086 1 91.81 254 LYS B N 1
ATOM 4083 C CA . LYS B 1 254 ? 17.375 -27.641 -12.07 1 91.81 254 LYS B CA 1
ATOM 4084 C C . LYS B 1 254 ? 17.984 -26.969 -10.836 1 91.81 254 LYS B C 1
ATOM 4086 O O . LYS B 1 254 ? 17.25 -26.422 -10.008 1 91.81 254 LYS B O 1
ATOM 4091 N N . GLY B 1 255 ? 19.297 -27.078 -10.633 1 94.12 255 GLY B N 1
ATOM 4092 C CA . GLY B 1 255 ? 19.891 -26.578 -9.406 1 94.12 255 GLY B CA 1
ATOM 4093 C C . GLY B 1 255 ? 19.359 -27.266 -8.156 1 94.12 255 GLY B C 1
ATOM 4094 O O . GLY B 1 255 ? 19.359 -28.484 -8.062 1 94.12 255 GLY B O 1
ATOM 4095 N N . LYS B 1 256 ? 18.828 -26.516 -7.227 1 95.94 256 LYS B N 1
ATOM 4096 C CA . LYS B 1 256 ? 18.359 -27.047 -5.945 1 95.94 256 LYS B CA 1
ATOM 4097 C C . LYS B 1 256 ? 16.859 -27.359 -6.004 1 95.94 256 LYS B C 1
ATOM 4099 O O . LYS B 1 256 ? 16.266 -27.766 -5 1 95.94 256 LYS B O 1
ATOM 4104 N N . LEU B 1 257 ? 16.234 -27.219 -7.098 1 98.06 257 LEU B N 1
ATOM 4105 C CA . LEU B 1 257 ? 14.797 -27.406 -7.238 1 98.06 257 LEU B CA 1
ATOM 4106 C C . LEU B 1 257 ? 14.438 -28.891 -7.145 1 98.06 257 LEU B C 1
ATOM 4108 O O . LEU B 1 257 ? 15.156 -29.75 -7.668 1 98.06 257 LEU B O 1
ATOM 4112 N N . TRP B 1 258 ? 13.406 -29.219 -6.426 1 97.94 258 TRP B N 1
ATOM 4113 C CA . TRP B 1 258 ? 12.828 -30.547 -6.473 1 97.94 258 TRP B CA 1
ATOM 4114 C C . TRP B 1 258 ? 11.859 -30.688 -7.645 1 97.94 258 TRP B C 1
ATOM 4116 O O . TRP B 1 258 ? 10.852 -29.969 -7.707 1 97.94 258 TRP B O 1
ATOM 4126 N N . ILE B 1 259 ? 12.102 -31.594 -8.602 1 96.5 259 ILE B N 1
ATOM 4127 C CA . ILE B 1 259 ? 11.305 -31.656 -9.828 1 96.5 259 ILE B CA 1
ATOM 4128 C C . ILE B 1 259 ? 10.719 -33.062 -9.992 1 96.5 259 ILE B C 1
ATOM 4130 O O . ILE B 1 259 ? 10.289 -33.438 -11.086 1 96.5 259 ILE B O 1
ATOM 4134 N N . GLY B 1 260 ? 10.648 -33.781 -9.008 1 88.69 260 GLY B N 1
ATOM 4135 C CA . GLY B 1 260 ? 10.141 -35.125 -9.086 1 88.69 260 GLY B CA 1
ATOM 4136 C C . GLY B 1 260 ? 11.227 -36.156 -9.289 1 88.69 260 GLY B C 1
ATOM 4137 O O . GLY B 1 260 ? 12.391 -35.812 -9.5 1 88.69 260 GLY B O 1
ATOM 4138 N N . GLN B 1 261 ? 10.992 -37.5 -8.906 1 65.88 261 GLN B N 1
ATOM 4139 C CA . GLN B 1 261 ? 11.906 -38.625 -9.07 1 65.88 261 GLN B CA 1
ATOM 4140 C C . GLN B 1 261 ? 12.094 -39 -10.539 1 65.88 261 GLN B C 1
ATOM 4142 O O . GLN B 1 261 ? 11.18 -38.781 -11.352 1 65.88 261 GLN B O 1
#

Radius of gyration: 29.3 Å; Cα contacts (8 Å, |Δi|>4): 1163; chains: 2; bounding box: 108×95×88 Å